Protein AF-0000000065772230 (afdb_homodimer)

Organism: Alternaria alternata (NCBI:txid5599)

Nearest PDB structures (foldseek):
  6bq0-assembly1_B  TM=6.022E-01  e=1.039E-06  Homo sapiens
  7l4u-assembly2_B  TM=5.509E-01  e=2.112E-07  Homo sapiens
  1tqh-assembly1_A  TM=6.585E-01  e=2.306E-06  Geobacillus stearothermophilus
  7l50-assembly2_B  TM=5.716E-01  e=4.811E-06  Homo sapiens
  8hea-assembly1_A  TM=6.658E-01  e=1.400E-04  Exiguobacterium antarcticum B7

Sequence (524 aa):
MQQPIVGVGHSMGGCQIATLSVTSRRMFSTMILLDPAIGPLDMGLATLGLGQLTLRRRTQWPTREDAEKALRTSFSTWDPQVLDLLIRHSIHSDKQSIEMEDGPVSLVTGRYQELVNYIKPSFIRSGKVNGQELVHQTGPVDMYHMLGLVTCSALYLCGGESTLSVPRARDLWLSRTAKLSYSKEPGETRKVDERVVPDTGHFLPMEEPKECADIIADWIEKDECIAWNCCLGKRGKTWRELSNASKEMGAEAWMEYLQSKLMQQPIVGVGHSMGGCQIATLSVTSRRMFSTMILLDPAIGPLDMGLATLGLGQLTLRRRTQWPTREDAEKALRTSFSTWDPQVLDLLIRHSIHSDKQSIEMEDGPVSLVTGRYQELVNYIKPSFIRSGKVNGQELVHQTGPVDMYHMLGLVTCSALYLCGGESTLSVPRARDLWLSRTAKLSYSKEPGETRKVDERVVPDTGHFLPMEEPKECADIIADWIEKDECIAWNCCLGKRGKTWRELSNASKEMGAEAWMEYLQSKL

pLDDT: mean 88.13, std 10.84, range [50.81, 98.88]

InterPro domains:
  IPR000073 Alpha/beta hydrolase fold-1 [PF12697] (3-214)
  IPR029058 Alpha/Beta hydrolase fold [G3DSA:3.40.50.1820] (1-224)
  IPR029058 Alpha/Beta hydrolase fold [SSF53474] (3-222)

Radius of gyration: 27.95 Å; Cα contacts (8 Å, |Δi|>4): 854; chains: 2; bounding box: 48×84×58 Å

Structure (mmCIF, N/CA/C/O backbone):
data_AF-0000000065772230-model_v1
#
loop_
_entity.id
_entity.type
_entity.pdbx_description
1 polymer 'Abhydrolase domain-containing protein AFT2-1'
#
loop_
_atom_site.group_PDB
_atom_site.id
_atom_site.type_symbol
_atom_site.label_atom_id
_atom_site.label_alt_id
_atom_site.label_comp_id
_atom_site.label_asym_id
_atom_site.label_entity_id
_atom_site.label_seq_id
_atom_site.pdbx_PDB_ins_code
_atom_site.Cartn_x
_atom_site.Cartn_y
_atom_site.Cartn_z
_atom_site.occupancy
_atom_site.B_iso_or_equiv
_atom_site.auth_seq_id
_atom_site.auth_comp_id
_atom_site.auth_asym_id
_atom_site.auth_atom_id
_atom_site.pdbx_PDB_model_num
ATOM 1 N N . MET A 1 1 ? 18.391 -1.937 4.137 1 67.19 1 MET A N 1
ATOM 2 C CA . MET A 1 1 ? 18.641 -0.979 5.215 1 67.19 1 MET A CA 1
ATOM 3 C C . MET A 1 1 ? 18.891 -1.697 6.535 1 67.19 1 MET A C 1
ATOM 5 O O . MET A 1 1 ? 18.281 -2.738 6.805 1 67.19 1 MET A O 1
ATOM 9 N N . GLN A 1 2 ? 19.781 -1.179 7.188 1 71.81 2 GLN A N 1
ATOM 10 C CA . GLN A 1 2 ? 20.141 -1.809 8.453 1 71.81 2 GLN A CA 1
ATOM 11 C C . GLN A 1 2 ? 19.031 -1.627 9.492 1 71.81 2 GLN A C 1
ATOM 13 O O . GLN A 1 2 ? 18.516 -0.524 9.664 1 71.81 2 GLN A O 1
ATOM 18 N N . GLN A 1 3 ? 18.641 -2.756 10.094 1 78.75 3 GLN A N 1
ATOM 19 C CA . GLN A 1 3 ? 17.625 -2.734 11.141 1 78.75 3 GLN A CA 1
ATOM 20 C C . GLN A 1 3 ? 18.266 -2.539 12.516 1 78.75 3 GLN A C 1
ATOM 22 O O . GLN A 1 3 ? 19.438 -2.838 12.703 1 78.75 3 GLN A O 1
ATOM 27 N N . PRO A 1 4 ? 17.531 -1.838 13.445 1 85.69 4 PRO A N 1
ATOM 28 C CA . PRO A 1 4 ? 16.125 -1.45 13.422 1 85.69 4 PRO A CA 1
ATOM 29 C C . PRO A 1 4 ? 15.898 -0.074 12.805 1 85.69 4 PRO A C 1
ATOM 31 O O . PRO A 1 4 ? 16.75 0.815 12.938 1 85.69 4 PRO A O 1
ATOM 34 N N . ILE A 1 5 ? 14.867 0.067 12.133 1 91 5 ILE A N 1
ATOM 35 C CA . ILE A 1 5 ? 14.414 1.356 11.625 1 91 5 ILE A CA 1
ATOM 36 C C . ILE A 1 5 ? 13.148 1.786 12.359 1 91 5 ILE A C 1
ATOM 38 O O . ILE A 1 5 ? 12.195 1.014 12.477 1 91 5 ILE A O 1
ATOM 42 N N . VAL A 1 6 ? 13.188 2.941 12.898 1 95.62 6 VAL A N 1
ATOM 43 C CA . VAL A 1 6 ? 12.055 3.508 13.617 1 95.62 6 VAL A CA 1
ATOM 44 C C . VAL A 1 6 ? 11.398 4.598 12.773 1 95.62 6 VAL A C 1
ATOM 46 O O . VAL A 1 6 ? 12.062 5.547 12.352 1 95.62 6 VAL A O 1
ATOM 49 N N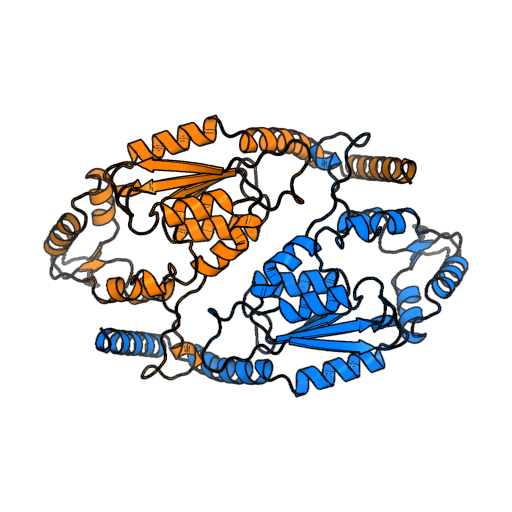 . GLY A 1 7 ? 10.117 4.395 12.461 1 96.94 7 GLY A N 1
ATOM 50 C CA . GLY A 1 7 ? 9.367 5.449 11.789 1 96.94 7 GLY A CA 1
ATOM 51 C C . GLY A 1 7 ? 8.75 6.441 12.758 1 96.94 7 GLY A C 1
ATOM 52 O O . GLY A 1 7 ? 8.117 6.043 13.742 1 96.94 7 GLY A O 1
ATOM 53 N N . VAL A 1 8 ? 8.961 7.719 12.562 1 98.38 8 VAL A N 1
ATOM 54 C CA . VAL A 1 8 ? 8.367 8.773 13.375 1 98.38 8 VAL A CA 1
ATOM 55 C C . VAL A 1 8 ? 7.691 9.805 12.461 1 98.38 8 VAL A C 1
ATOM 57 O O . VAL A 1 8 ? 8.289 10.266 11.492 1 98.38 8 VAL A O 1
ATOM 60 N N . GLY A 1 9 ? 6.434 10.047 12.75 1 98.38 9 GLY A N 1
ATOM 61 C CA . GLY A 1 9 ? 5.734 11.039 11.945 1 98.38 9 GLY A CA 1
ATOM 62 C C . GLY A 1 9 ? 4.656 11.773 12.711 1 98.38 9 GLY A C 1
ATOM 63 O O . GLY A 1 9 ? 3.998 11.195 13.578 1 98.38 9 GLY A O 1
ATOM 64 N N . HIS A 1 10 ? 4.426 13.07 12.391 1 98.12 10 HIS A N 1
ATOM 65 C CA . HIS A 1 10 ? 3.398 13.93 12.969 1 98.12 10 HIS A CA 1
ATOM 66 C C . HIS A 1 10 ? 2.328 14.273 11.938 1 98.12 10 HIS A C 1
ATOM 68 O O . HIS A 1 10 ? 2.637 14.5 10.766 1 98.12 10 HIS A O 1
ATOM 74 N N . SER A 1 11 ? 1.07 14.32 12.391 1 95.38 11 SER A N 1
ATOM 75 C CA . SER A 1 11 ? -0.019 14.797 11.547 1 95.38 11 SER A CA 1
ATOM 76 C C . SER A 1 11 ? -0.093 14.008 10.242 1 95.38 11 SER A C 1
ATOM 78 O O . SER A 1 11 ? -0.18 12.773 10.266 1 95.38 11 SER A O 1
ATOM 80 N N . MET A 1 12 ? 0.067 14.672 9.102 1 93.06 12 MET A N 1
ATOM 81 C CA . MET A 1 12 ? 0.101 13.992 7.805 1 93.06 12 MET A CA 1
ATOM 82 C C . MET A 1 12 ? 1.336 13.109 7.688 1 93.06 12 MET A C 1
ATOM 84 O O . MET A 1 12 ? 1.289 12.055 7.055 1 93.06 12 MET A O 1
ATOM 88 N N . GLY A 1 13 ? 2.426 13.625 8.336 1 96.06 13 GLY A N 1
ATOM 89 C CA . GLY A 1 13 ? 3.619 12.797 8.367 1 96.06 13 GLY A CA 1
ATOM 90 C C . GLY A 1 13 ? 3.398 11.469 9.062 1 96.06 13 GLY A C 1
ATOM 91 O O . GLY A 1 13 ? 3.973 10.453 8.664 1 96.06 13 GLY A O 1
ATOM 92 N N . GLY A 1 14 ? 2.547 11.453 10.148 1 97.75 14 GLY A N 1
ATOM 93 C CA . GLY A 1 14 ? 2.16 10.203 10.781 1 97.75 14 GLY A CA 1
ATOM 94 C C . GLY A 1 14 ? 1.393 9.273 9.852 1 97.75 14 GLY A C 1
ATOM 95 O O . GLY A 1 14 ? 1.647 8.07 9.82 1 97.75 14 GLY A O 1
ATOM 96 N N . CYS A 1 15 ? 0.476 9.859 9.125 1 96.5 15 CYS A N 1
ATOM 97 C CA . CYS A 1 15 ? -0.271 9.094 8.141 1 96.5 15 CYS A CA 1
ATOM 98 C C . CYS A 1 15 ? 0.666 8.484 7.102 1 96.5 15 CYS A C 1
ATOM 100 O O . CYS A 1 15 ? 0.522 7.316 6.738 1 96.5 15 CYS A O 1
ATOM 102 N N . GLN A 1 16 ? 1.637 9.242 6.672 1 95.94 16 GLN A N 1
ATOM 103 C CA . GLN A 1 16 ? 2.568 8.781 5.648 1 95.94 16 GLN A CA 1
ATOM 104 C C . GLN A 1 16 ? 3.451 7.656 6.172 1 95.94 16 GLN A C 1
ATOM 106 O O . GLN A 1 16 ? 3.701 6.676 5.465 1 95.94 16 GLN A O 1
ATOM 111 N N . ILE A 1 17 ? 3.914 7.793 7.359 1 97.88 17 ILE A N 1
ATOM 112 C CA . ILE A 1 17 ? 4.73 6.754 7.973 1 97.88 17 ILE A CA 1
ATOM 113 C C . ILE A 1 17 ? 3.922 5.465 8.086 1 97.88 17 ILE A C 1
ATOM 115 O O . ILE A 1 17 ? 4.414 4.383 7.754 1 97.88 17 ILE A O 1
ATOM 119 N N . ALA A 1 18 ? 2.688 5.598 8.57 1 98.12 18 ALA A N 1
ATOM 120 C CA . ALA A 1 18 ? 1.819 4.43 8.688 1 98.12 18 ALA A CA 1
ATOM 121 C C . ALA A 1 18 ? 1.581 3.789 7.32 1 98.12 18 ALA A C 1
ATOM 123 O O . ALA A 1 18 ? 1.617 2.562 7.188 1 98.12 18 ALA A O 1
ATOM 124 N N . THR A 1 19 ? 1.334 4.609 6.352 1 96.56 19 THR A N 1
ATOM 125 C CA . THR A 1 19 ? 1.112 4.102 5 1 96.56 19 THR A CA 1
ATOM 126 C C . THR A 1 19 ? 2.334 3.334 4.504 1 96.56 19 THR A C 1
ATOM 128 O O . THR A 1 19 ? 2.203 2.246 3.941 1 96.56 19 THR A O 1
ATOM 131 N N . LEU A 1 20 ? 3.496 3.852 4.75 1 95.5 20 LEU A N 1
ATOM 132 C CA . LEU A 1 20 ? 4.73 3.188 4.348 1 95.5 20 LEU A CA 1
ATOM 133 C C . LEU A 1 20 ? 4.883 1.845 5.051 1 95.5 20 LEU A C 1
ATOM 135 O O . LEU A 1 20 ? 5.371 0.879 4.461 1 95.5 20 LEU A O 1
ATOM 139 N N . SER A 1 21 ? 4.438 1.765 6.277 1 95 21 SER A N 1
ATOM 140 C CA . SER A 1 21 ? 4.547 0.527 7.039 1 95 21 SER A CA 1
ATOM 141 C C . SER A 1 21 ? 3.725 -0.59 6.402 1 95 21 SER A C 1
ATOM 143 O O . SER A 1 21 ? 4.047 -1.771 6.562 1 95 21 SER A O 1
ATOM 145 N N . VAL A 1 22 ? 2.672 -0.189 5.672 1 94.44 22 VAL A N 1
ATOM 146 C CA . VAL A 1 22 ? 1.789 -1.176 5.055 1 94.44 22 VAL A CA 1
ATOM 147 C C . VAL A 1 22 ? 2.264 -1.48 3.637 1 94.44 22 VAL A C 1
ATOM 149 O O . VAL A 1 22 ? 2.26 -2.637 3.209 1 94.44 22 VAL A O 1
ATOM 152 N N . THR A 1 23 ? 2.703 -0.453 2.932 1 90.75 23 THR A N 1
ATOM 153 C CA . THR A 1 23 ? 3.07 -0.627 1.531 1 90.75 23 THR A CA 1
ATOM 154 C C . THR A 1 23 ? 4.469 -1.226 1.409 1 90.75 23 THR A C 1
ATOM 156 O O . THR A 1 23 ? 4.789 -1.874 0.41 1 90.75 23 THR A O 1
ATOM 159 N N . SER A 1 24 ? 5.305 -0.954 2.318 1 88.31 24 SER A N 1
ATOM 160 C CA . SER A 1 24 ? 6.621 -1.568 2.434 1 88.31 24 SER A CA 1
ATOM 161 C C . SER A 1 24 ? 6.754 -2.359 3.73 1 88.31 24 SER A C 1
ATOM 163 O O . SER A 1 24 ? 7.441 -1.932 4.66 1 88.31 24 SER A O 1
ATOM 165 N N . ARG A 1 25 ? 6.215 -3.492 3.682 1 81.62 25 ARG A N 1
ATOM 166 C CA . ARG A 1 25 ? 6.078 -4.301 4.891 1 81.62 25 ARG A CA 1
ATOM 167 C C . ARG A 1 25 ? 7.441 -4.578 5.52 1 81.62 25 ARG A C 1
ATOM 169 O O . ARG A 1 25 ? 8.422 -4.801 4.809 1 81.62 25 ARG A O 1
ATOM 176 N N . ARG A 1 26 ? 7.504 -4.469 6.762 1 78.19 26 ARG A N 1
ATOM 177 C CA . ARG A 1 26 ? 8.633 -4.812 7.621 1 78.19 26 ARG A CA 1
ATOM 178 C C . ARG A 1 26 ? 9.766 -3.811 7.457 1 78.19 26 ARG A C 1
ATOM 180 O O . ARG A 1 26 ? 10.906 -4.09 7.844 1 78.19 26 ARG A O 1
ATOM 187 N N . MET A 1 27 ? 9.391 -2.727 6.902 1 85 27 MET A N 1
ATOM 188 C CA . MET A 1 27 ? 10.367 -1.647 6.824 1 85 27 MET A CA 1
ATOM 189 C C . MET A 1 27 ? 10.711 -1.122 8.211 1 85 27 MET A C 1
ATOM 191 O O . MET A 1 27 ? 11.883 -0.915 8.531 1 85 27 MET A O 1
ATOM 195 N N . PHE A 1 28 ? 9.703 -0.947 9 1 92.62 28 PHE A N 1
ATOM 196 C CA . PHE A 1 28 ? 9.891 -0.422 10.352 1 92.62 28 PHE A CA 1
ATOM 197 C C . PHE A 1 28 ? 9.82 -1.539 11.383 1 92.62 28 PHE A C 1
ATOM 199 O O . PHE A 1 28 ? 8.984 -2.439 11.273 1 92.62 28 PHE A O 1
ATOM 206 N N . SER A 1 29 ? 10.711 -1.468 12.328 1 92.31 29 SER A N 1
ATOM 207 C CA . SER A 1 29 ? 10.562 -2.309 13.508 1 92.31 29 SER A CA 1
ATOM 208 C C . SER A 1 29 ? 9.469 -1.779 14.43 1 92.31 29 SER A C 1
ATOM 210 O O . SER A 1 29 ? 8.781 -2.557 15.102 1 92.31 29 SER A O 1
ATOM 212 N N . THR A 1 30 ? 9.391 -0.5 14.469 1 95.5 30 THR A N 1
ATOM 213 C CA . THR A 1 30 ? 8.359 0.191 15.227 1 95.5 30 THR A CA 1
ATOM 214 C C . THR A 1 30 ? 8.078 1.567 14.625 1 95.5 30 THR A C 1
ATOM 216 O O . THR A 1 30 ? 8.875 2.084 13.844 1 95.5 30 THR A O 1
ATOM 219 N N . MET A 1 31 ? 6.883 2.066 14.898 1 97.38 31 MET A N 1
ATOM 220 C CA . MET A 1 31 ? 6.586 3.426 14.453 1 97.38 31 MET A CA 1
ATOM 221 C C . MET A 1 31 ? 5.938 4.234 15.578 1 97.38 31 MET A C 1
ATOM 223 O O . MET A 1 31 ? 5.242 3.68 16.422 1 97.38 31 MET A O 1
ATOM 227 N N . ILE A 1 32 ? 6.293 5.48 15.633 1 98.69 32 ILE A N 1
ATOM 228 C CA . ILE A 1 32 ? 5.723 6.469 16.547 1 98.69 32 ILE A CA 1
ATOM 229 C C . ILE A 1 32 ? 4.918 7.496 15.75 1 98.69 32 ILE A C 1
ATOM 231 O O . ILE A 1 32 ? 5.477 8.234 14.938 1 98.69 32 ILE A O 1
ATOM 235 N N . LEU A 1 33 ? 3.658 7.535 16.016 1 98.88 33 LEU A N 1
ATOM 236 C CA . LEU A 1 33 ? 2.75 8.422 15.305 1 98.88 33 LEU A CA 1
ATOM 237 C C . LEU A 1 33 ? 2.244 9.531 16.219 1 98.88 33 LEU A C 1
ATOM 239 O O . LEU A 1 33 ? 1.457 9.281 17.141 1 98.88 33 LEU A O 1
ATOM 243 N N . LEU A 1 34 ? 2.727 10.758 15.953 1 98.81 34 LEU A N 1
ATOM 244 C CA . LEU A 1 34 ? 2.334 11.906 16.766 1 98.81 34 LEU A CA 1
ATOM 245 C C . LEU A 1 34 ? 1.102 12.586 16.188 1 98.81 34 LEU A C 1
ATOM 247 O O . LEU A 1 34 ? 1.181 13.234 15.133 1 98.81 34 LEU A O 1
ATOM 251 N N . ASP A 1 35 ? 0.005 12.414 16.891 1 98.06 35 ASP A N 1
ATOM 252 C CA . ASP A 1 35 ? -1.268 13 16.484 1 98.06 35 ASP A CA 1
ATOM 253 C C . ASP A 1 35 ? -1.497 12.836 14.984 1 98.06 35 ASP A C 1
ATOM 255 O O . ASP A 1 35 ? -1.752 13.82 14.273 1 98.06 35 ASP A O 1
ATOM 259 N N . PRO A 1 36 ? -1.524 11.578 14.539 1 97.56 36 PRO A N 1
ATOM 260 C CA . PRO A 1 36 ? -1.553 11.344 13.094 1 97.56 36 PRO A CA 1
ATOM 261 C C . PRO A 1 36 ? -2.9 11.695 12.469 1 97.56 36 PRO A C 1
ATOM 263 O O . PRO A 1 36 ? -3.945 11.516 13.102 1 97.56 36 PRO A O 1
ATOM 266 N N . ALA A 1 37 ? -2.865 12.195 11.258 1 94.5 37 ALA A N 1
ATOM 267 C CA . ALA A 1 37 ? -4.078 12.422 10.477 1 94.5 37 ALA A CA 1
ATOM 268 C C . ALA A 1 37 ? -4.594 11.125 9.875 1 94.5 37 ALA A C 1
ATOM 270 O O . ALA A 1 37 ? -4.367 10.852 8.688 1 94.5 37 ALA A O 1
ATOM 271 N N . ILE A 1 38 ? -5.223 10.312 10.602 1 96.69 38 ILE A N 1
ATOM 272 C CA . ILE A 1 38 ? -5.812 9.039 10.195 1 96.69 38 ILE A CA 1
ATOM 273 C C . ILE A 1 38 ? -7.203 8.891 10.812 1 96.69 38 ILE A C 1
ATOM 275 O O . ILE A 1 38 ? -7.371 9.031 12.023 1 96.69 38 ILE A O 1
ATOM 279 N N . GLY A 1 39 ? -8.141 8.656 10.031 1 95.44 39 GLY A N 1
ATOM 280 C CA . GLY A 1 39 ? -9.484 8.469 10.547 1 95.44 39 GLY A CA 1
ATOM 281 C C . GLY A 1 39 ? -10.5 8.125 9.469 1 95.44 39 GLY A C 1
ATOM 282 O O . GLY A 1 39 ? -10.188 8.195 8.281 1 95.44 39 GLY A O 1
ATOM 283 N N . PRO A 1 40 ? -11.68 7.652 9.922 1 95.12 40 PRO A N 1
ATOM 284 C CA . PRO A 1 40 ? -12.75 7.391 8.961 1 95.12 40 PRO A CA 1
ATOM 285 C C . PRO A 1 40 ? -13.195 8.648 8.211 1 95.12 40 PRO A C 1
ATOM 287 O O . PRO A 1 40 ? -12.695 9.742 8.492 1 95.12 40 PRO A O 1
ATOM 290 N N . LEU A 1 41 ? -14.031 8.453 7.234 1 90.81 41 LEU A N 1
ATOM 291 C CA . LEU A 1 41 ? -14.469 9.516 6.336 1 90.81 41 LEU A CA 1
ATOM 292 C C . LEU A 1 41 ? -15.008 10.703 7.121 1 90.81 41 LEU A C 1
ATOM 294 O O . LEU A 1 41 ? -14.742 11.852 6.773 1 90.81 41 LEU A O 1
ATOM 298 N N . ASP A 1 42 ? -15.711 10.445 8.164 1 90.38 42 ASP A N 1
ATOM 299 C CA . ASP A 1 42 ? -16.328 11.523 8.93 1 90.38 42 ASP A CA 1
ATOM 300 C C . ASP A 1 42 ? -15.297 12.227 9.812 1 90.38 42 ASP A C 1
ATOM 302 O O . ASP A 1 42 ? -15.633 13.18 10.516 1 90.38 42 ASP A O 1
ATOM 306 N N . MET A 1 43 ? -14.078 11.797 9.828 1 84.69 43 MET A N 1
ATOM 307 C CA . MET A 1 43 ? -12.953 12.445 10.5 1 84.69 43 MET A CA 1
ATOM 308 C C . MET A 1 43 ? -11.836 12.758 9.516 1 84.69 43 MET A C 1
ATOM 310 O O . MET A 1 43 ? -10.695 12.992 9.914 1 84.69 43 MET A O 1
ATOM 314 N N . GLY A 1 44 ? -12.18 12.633 8.258 1 77.06 44 GLY A N 1
ATOM 315 C CA . GLY A 1 44 ? -11.195 12.859 7.215 1 77.06 44 GLY A CA 1
ATOM 316 C C . GLY A 1 44 ? -10.883 14.328 7.008 1 77.06 44 GLY A C 1
ATOM 317 O O . GLY A 1 44 ? -11.328 15.188 7.773 1 77.06 44 GLY A O 1
ATOM 318 N N . LEU A 1 45 ? -10.008 14.555 6.012 1 74.5 45 LEU A N 1
ATOM 319 C CA . LEU A 1 45 ? -9.453 15.891 5.773 1 74.5 45 LEU A CA 1
ATOM 320 C C . LEU A 1 45 ? -10.57 16.891 5.48 1 74.5 45 LEU A C 1
ATOM 322 O O . LEU A 1 45 ? -10.461 18.062 5.84 1 74.5 45 LEU A O 1
ATOM 326 N N . ALA A 1 46 ? -11.594 16.375 4.848 1 70.25 46 ALA A N 1
ATOM 327 C CA . ALA A 1 46 ? -12.711 17.266 4.52 1 70.25 46 ALA A CA 1
ATOM 328 C C . ALA A 1 46 ? -13.352 17.828 5.785 1 70.25 46 ALA A C 1
ATOM 330 O O . ALA A 1 46 ? -13.844 18.969 5.781 1 70.25 46 ALA A O 1
ATOM 331 N N . THR A 1 47 ? -13.25 17.109 6.812 1 74.12 47 THR A N 1
ATOM 332 C CA . THR A 1 47 ? -13.906 17.5 8.055 1 74.12 47 THR A CA 1
ATOM 333 C C . THR A 1 47 ? -12.961 18.344 8.922 1 74.12 47 THR A C 1
ATOM 335 O O . THR A 1 47 ? -13.414 19.188 9.695 1 74.12 47 THR A O 1
ATOM 338 N N . LEU A 1 48 ? -11.672 18.172 8.664 1 73.75 48 LEU A N 1
ATOM 339 C CA . LEU A 1 48 ? -10.688 18.844 9.508 1 73.75 48 LEU A CA 1
ATOM 340 C C . LEU A 1 48 ? -10.57 20.312 9.141 1 73.75 48 LEU A C 1
ATOM 342 O O . LEU A 1 48 ? -10.078 21.125 9.93 1 73.75 48 LEU A O 1
ATOM 346 N N . GLY A 1 49 ? -11.109 20.703 7.973 1 73.75 49 GLY A N 1
ATOM 347 C CA . GLY A 1 49 ? -11.117 22.094 7.551 1 73.75 49 GLY A CA 1
ATOM 348 C C . GLY A 1 49 ? -9.734 22.625 7.258 1 73.75 49 GLY A C 1
ATOM 349 O O . GLY A 1 49 ? -9.516 23.844 7.301 1 73.75 49 GLY A O 1
ATOM 350 N N . LEU A 1 50 ? -8.844 21.703 7.02 1 74.44 50 LEU A N 1
ATOM 351 C CA . LEU A 1 50 ? -7.453 22.109 6.848 1 74.44 50 LEU A CA 1
ATOM 352 C C . LEU A 1 50 ? -7.277 22.953 5.586 1 74.44 50 LEU A C 1
ATOM 354 O O . LEU A 1 50 ? -6.449 23.859 5.547 1 74.44 50 LEU A O 1
ATOM 358 N N . GLY A 1 51 ? -8.102 22.641 4.652 1 74.69 51 GLY A N 1
ATOM 359 C CA . GLY A 1 51 ? -8.07 23.453 3.449 1 74.69 51 GLY A CA 1
ATOM 360 C C . GLY A 1 51 ? -8.5 24.891 3.686 1 74.69 51 GLY A C 1
ATOM 361 O O . GLY A 1 51 ? -7.832 25.828 3.25 1 74.69 51 GLY A O 1
ATOM 362 N N . GLN A 1 52 ? -9.508 25.031 4.445 1 76.69 52 GLN A N 1
ATOM 363 C CA . GLN A 1 52 ? -10.008 26.359 4.762 1 76.69 52 GLN A CA 1
ATOM 364 C C . GLN A 1 52 ? -9.008 27.141 5.617 1 76.69 52 GLN A C 1
ATOM 366 O O . GLN A 1 52 ? -8.773 28.328 5.395 1 76.69 52 GLN A O 1
ATOM 371 N N . LEU A 1 53 ? -8.438 26.422 6.453 1 77.44 53 LEU A N 1
ATOM 372 C CA . LEU A 1 53 ? -7.449 27.047 7.32 1 77.44 53 LEU A CA 1
ATOM 373 C C . LEU A 1 53 ? -6.246 27.516 6.516 1 77.44 53 LEU A C 1
ATOM 375 O O . LEU A 1 53 ? -5.742 28.625 6.738 1 77.44 53 LEU A O 1
ATOM 379 N N . THR A 1 54 ? -5.879 26.719 5.641 1 81.56 54 THR A N 1
ATOM 380 C CA . THR A 1 54 ? -4.746 27.078 4.793 1 81.56 54 THR A CA 1
ATOM 381 C C . THR A 1 54 ? -5.066 28.281 3.926 1 81.56 54 THR A C 1
ATOM 383 O O . THR A 1 54 ? -4.234 29.188 3.768 1 81.56 54 THR A O 1
ATOM 386 N N . LEU A 1 55 ? -6.23 28.375 3.498 1 81.56 55 LEU A N 1
ATOM 387 C CA . LEU A 1 55 ? -6.633 29.453 2.607 1 81.56 55 LEU A CA 1
ATOM 388 C C . LEU A 1 55 ? -6.723 30.766 3.365 1 81.56 55 LEU A C 1
ATOM 390 O O . LEU A 1 55 ? -6.473 31.844 2.795 1 81.56 55 LEU A O 1
ATOM 394 N N . ARG A 1 56 ? -6.934 30.703 4.617 1 82.69 56 ARG A N 1
ATOM 395 C CA . ARG A 1 56 ? -7.125 31.906 5.41 1 82.69 56 ARG A CA 1
ATOM 396 C C . ARG A 1 56 ? -5.809 32.375 6.023 1 82.69 56 ARG A C 1
ATOM 398 O O . ARG A 1 56 ? -5.695 33.531 6.465 1 82.69 56 ARG A O 1
ATOM 405 N N . ARG A 1 57 ? -4.879 31.562 6.016 1 85.62 57 ARG A N 1
ATOM 406 C CA . ARG A 1 57 ? -3.631 31.859 6.711 1 85.62 57 ARG A CA 1
ATOM 407 C C . ARG A 1 57 ? -2.83 32.938 5.969 1 85.62 57 ARG A C 1
ATOM 409 O O . ARG A 1 57 ? -2.738 32.906 4.742 1 85.62 57 ARG A O 1
ATOM 416 N N . ARG A 1 58 ? -2.309 33.906 6.695 1 87.5 58 ARG A N 1
ATOM 417 C CA . ARG A 1 58 ? -1.407 34.906 6.145 1 87.5 58 ARG A CA 1
ATOM 418 C C . ARG A 1 58 ? -0.026 34.312 5.875 1 87.5 58 ARG A C 1
ATOM 420 O O . ARG A 1 58 ? 0.512 33.594 6.703 1 87.5 58 ARG A O 1
ATOM 427 N N . THR A 1 59 ? 0.483 34.656 4.664 1 90.38 59 THR A N 1
ATOM 428 C CA . THR A 1 59 ? 1.787 34.125 4.316 1 9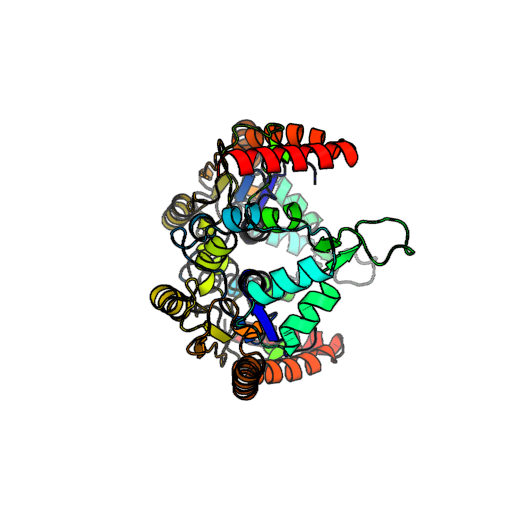0.38 59 THR A CA 1
ATOM 429 C C . THR A 1 59 ? 2.77 35.219 3.959 1 90.38 59 THR A C 1
ATOM 431 O O . THR A 1 59 ? 3.943 34.969 3.686 1 90.38 59 THR A O 1
ATOM 434 N N . GLN A 1 60 ? 2.295 36.469 3.979 1 91.69 60 GLN A N 1
ATOM 435 C CA . GLN A 1 60 ? 3.137 37.594 3.635 1 91.69 60 GLN A CA 1
ATOM 436 C C . GLN A 1 60 ? 2.963 38.719 4.637 1 91.69 60 GLN A C 1
ATOM 438 O O . GLN A 1 60 ? 1.855 38.969 5.125 1 91.69 60 GLN A O 1
ATOM 443 N N . TRP A 1 61 ? 4.125 39.406 4.891 1 94.38 61 TRP A N 1
ATOM 444 C CA . TRP A 1 61 ? 4.137 40.531 5.805 1 94.38 61 TRP A CA 1
ATOM 445 C C . TRP A 1 61 ? 5 41.688 5.25 1 94.38 61 TRP A C 1
ATOM 447 O O . TRP A 1 61 ? 5.934 41.438 4.48 1 94.38 61 TRP A O 1
ATOM 457 N N . PRO A 1 62 ? 4.684 42.906 5.66 1 93.62 62 PRO A N 1
ATOM 458 C CA . PRO A 1 62 ? 5.469 44.031 5.172 1 93.62 62 PRO A CA 1
ATOM 459 C C . PRO A 1 62 ? 6.926 44 5.625 1 93.62 62 PRO A C 1
ATOM 461 O O . PRO A 1 62 ? 7.816 44.438 4.902 1 93.62 62 PRO A O 1
ATOM 464 N N . THR A 1 63 ? 7.164 43.5 6.887 1 92.94 63 THR A N 1
ATOM 465 C CA . THR A 1 63 ? 8.523 43.375 7.414 1 92.94 63 THR A CA 1
ATOM 466 C C . THR A 1 63 ? 8.719 42.031 8.133 1 92.94 63 THR A C 1
ATOM 468 O O . THR A 1 63 ? 7.746 41.375 8.5 1 92.94 63 THR A O 1
ATOM 471 N N . ARG A 1 64 ? 9.977 41.719 8.273 1 93.06 64 ARG A N 1
ATOM 472 C CA . ARG A 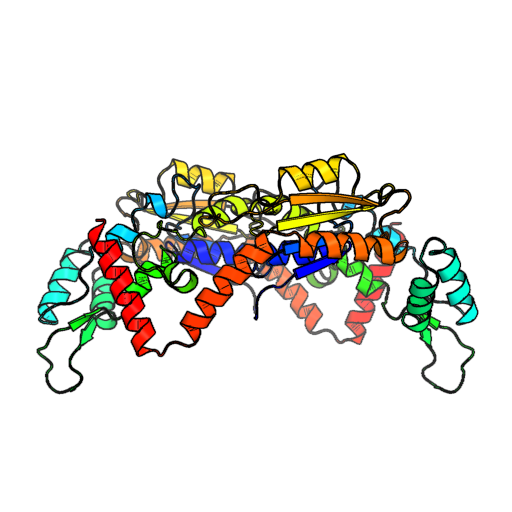1 64 ? 10.273 40.5 9.031 1 93.06 64 ARG A CA 1
ATOM 473 C C . ARG A 1 64 ? 9.773 40.625 10.469 1 93.06 64 ARG A C 1
ATOM 475 O O . ARG A 1 64 ? 9.328 39.625 11.055 1 93.06 64 ARG A O 1
ATOM 482 N N . GLU A 1 65 ? 9.93 41.812 11.008 1 94.94 65 GLU A N 1
ATOM 483 C CA . GLU A 1 65 ? 9.438 42.062 12.367 1 94.94 65 GLU A CA 1
ATOM 484 C C . GLU A 1 65 ? 7.941 41.781 12.469 1 94.94 65 GLU A C 1
ATOM 486 O O . GLU A 1 65 ? 7.477 41.188 13.445 1 94.94 65 GLU A O 1
ATOM 491 N N . ASP A 1 66 ? 7.219 42.188 11.516 1 95.62 66 ASP A N 1
ATOM 492 C CA . ASP A 1 66 ? 5.785 41.938 11.469 1 95.62 66 ASP A CA 1
ATOM 493 C C . ASP A 1 66 ? 5.504 40.438 11.422 1 95.62 66 ASP A C 1
ATOM 495 O O . ASP A 1 66 ? 4.602 39.938 12.109 1 95.62 66 ASP A O 1
ATOM 499 N N . ALA A 1 67 ? 6.242 39.75 10.641 1 95.75 67 ALA A N 1
ATOM 500 C CA . ALA A 1 67 ? 6.078 38.312 10.508 1 95.75 67 ALA A CA 1
ATOM 501 C C . ALA A 1 67 ? 6.367 37.594 11.828 1 95.75 67 ALA A C 1
ATOM 503 O O . ALA A 1 67 ? 5.598 36.75 12.258 1 95.75 67 ALA A O 1
ATOM 504 N N . GLU A 1 68 ? 7.465 38 12.398 1 96.38 68 GLU A N 1
ATOM 505 C CA . GLU A 1 68 ? 7.859 37.375 13.664 1 96.38 68 GLU A CA 1
ATOM 506 C C . GLU A 1 68 ? 6.793 37.594 14.734 1 96.38 68 GLU A C 1
ATOM 508 O O . GLU A 1 68 ? 6.434 36.656 15.445 1 96.38 68 GLU A O 1
ATOM 513 N N . LYS A 1 69 ? 6.305 38.781 14.844 1 96.56 69 LYS A N 1
ATOM 514 C CA . LYS A 1 69 ? 5.258 39.094 15.82 1 96.56 69 LYS A CA 1
ATOM 515 C C . LYS A 1 69 ? 4.012 38.25 15.57 1 96.56 69 LYS A C 1
ATOM 517 O O . LYS A 1 69 ? 3.434 37.688 16.5 1 96.56 69 LYS A O 1
ATOM 522 N N . ALA A 1 70 ? 3.629 38.188 14.375 1 95.69 70 ALA A N 1
ATOM 523 C CA . ALA A 1 70 ? 2.439 37.438 14.008 1 95.69 70 ALA A CA 1
ATOM 524 C C . ALA A 1 70 ? 2.615 35.969 14.336 1 95.69 70 ALA A C 1
ATOM 526 O O . ALA A 1 70 ? 1.715 35.344 14.898 1 95.69 70 ALA A O 1
ATOM 527 N N . LEU A 1 71 ? 3.729 35.375 14.031 1 95.81 71 LEU A N 1
ATOM 528 C CA . LEU A 1 71 ? 3.988 33.938 14.258 1 95.81 71 LEU A CA 1
ATOM 529 C C . LEU A 1 71 ? 4.09 33.656 15.742 1 95.81 71 LEU A C 1
ATOM 531 O O . LEU A 1 71 ? 3.596 32.625 16.203 1 95.81 71 LEU A O 1
ATOM 535 N N . ARG A 1 72 ? 4.703 34.5 16.422 1 96.44 72 ARG A N 1
ATOM 536 C CA . ARG A 1 72 ? 4.812 34.312 17.859 1 96.44 72 ARG A CA 1
ATOM 537 C C . ARG A 1 72 ? 3.436 34.344 18.531 1 96.44 72 ARG A C 1
ATOM 539 O O . ARG A 1 72 ? 3.191 33.625 19.5 1 96.44 72 ARG A O 1
ATOM 546 N N . THR A 1 73 ? 2.584 35.188 18 1 95.81 73 THR A N 1
ATOM 547 C CA . THR A 1 73 ? 1.218 35.219 18.5 1 95.81 73 THR A CA 1
ATOM 548 C C . THR A 1 73 ? 0.453 33.969 18.125 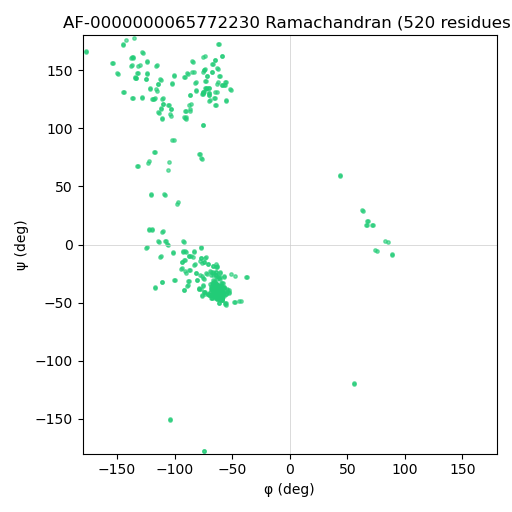1 95.81 73 THR A C 1
ATOM 550 O O . THR A 1 73 ? -0.212 33.344 18.969 1 95.81 73 THR A O 1
ATOM 553 N N . SER A 1 74 ? 0.554 33.5 16.938 1 93.56 74 SER A N 1
ATOM 554 C CA . SER A 1 74 ? -0.174 32.344 16.422 1 93.56 74 SER A CA 1
ATOM 555 C C . SER A 1 74 ? 0.272 31.062 17.109 1 93.56 74 SER A C 1
ATOM 557 O O . SER A 1 74 ? -0.53 30.156 17.312 1 93.56 74 SER A O 1
ATOM 559 N N . PHE A 1 75 ? 1.577 31.016 17.484 1 96 75 PHE A N 1
ATOM 560 C CA . PHE A 1 75 ? 2.145 29.797 18.047 1 96 75 PHE A CA 1
ATOM 561 C C . PHE A 1 75 ? 2.689 30.062 19.453 1 96 75 PHE A C 1
ATOM 563 O O . PHE A 1 75 ? 3.771 29.578 19.797 1 96 75 PHE A O 1
ATOM 570 N N . SER A 1 76 ? 1.919 30.797 20.188 1 95.94 76 SER A N 1
ATOM 571 C CA . SER A 1 76 ? 2.334 31.25 21.5 1 95.94 76 SER A CA 1
ATOM 572 C C . SER A 1 76 ? 2.48 30.078 22.484 1 95.94 76 SER A C 1
ATOM 574 O O . SER A 1 76 ? 3.178 30.188 23.484 1 95.94 76 SER A O 1
ATOM 576 N N . THR A 1 77 ? 1.867 28.922 22.156 1 96.44 77 THR A N 1
ATOM 577 C CA . THR A 1 77 ? 1.919 27.781 23.062 1 96.44 77 THR A CA 1
ATOM 578 C C . THR A 1 77 ? 3.16 26.938 22.797 1 96.44 77 THR A C 1
ATOM 580 O O . THR A 1 77 ? 3.484 26.031 23.562 1 96.44 77 THR A O 1
ATOM 583 N N . TRP A 1 78 ? 3.848 27.234 21.719 1 98 78 TRP A N 1
ATOM 584 C CA . TRP A 1 78 ? 5.004 26.422 21.344 1 98 78 TRP A CA 1
ATOM 585 C C . TRP A 1 78 ? 6.18 26.703 22.281 1 98 78 TRP A C 1
ATOM 587 O O . TRP A 1 78 ? 6.289 27.781 22.844 1 98 78 TRP A O 1
ATOM 597 N N . ASP A 1 79 ? 7.027 25.672 22.453 1 98.06 79 ASP A N 1
ATOM 598 C CA . ASP A 1 79 ? 8.32 25.875 23.109 1 98.06 79 ASP A CA 1
ATOM 599 C C . ASP A 1 79 ? 9.094 27.016 22.469 1 98.06 79 ASP A C 1
ATOM 601 O O . ASP A 1 79 ? 9.172 27.109 21.234 1 98.06 79 ASP A O 1
ATOM 605 N N . PRO A 1 80 ? 9.633 27.875 23.266 1 97.44 80 PRO A N 1
ATOM 606 C CA . PRO A 1 80 ? 10.297 29.062 22.719 1 97.44 80 PRO A CA 1
ATOM 607 C C . PRO A 1 80 ? 11.438 28.719 21.766 1 97.44 80 PRO A C 1
ATOM 609 O O . PRO A 1 80 ? 11.633 29.406 20.766 1 97.44 80 PRO A O 1
ATOM 612 N N . GLN A 1 81 ? 12.18 27.719 22.125 1 97.81 81 GLN A N 1
ATOM 613 C CA . GLN A 1 81 ? 13.289 27.344 21.25 1 97.81 81 GLN A CA 1
ATOM 614 C C . GLN A 1 81 ? 12.773 26.844 19.891 1 97.81 81 GLN A C 1
ATOM 616 O O . GLN A 1 81 ? 13.375 27.125 18.859 1 97.81 81 GLN A O 1
ATOM 621 N N . VAL A 1 82 ? 11.703 26.062 19.891 1 97.81 82 VAL A N 1
ATOM 622 C CA . VAL A 1 82 ? 11.102 25.547 18.656 1 97.81 82 VAL A CA 1
ATOM 623 C C . VAL A 1 82 ? 10.57 26.719 17.828 1 97.81 82 VAL A C 1
ATOM 625 O O . VAL A 1 82 ? 10.758 26.75 16.609 1 97.81 82 VAL A O 1
ATOM 628 N N . LEU A 1 83 ? 9.922 27.641 18.484 1 97.25 83 LEU A N 1
ATOM 629 C CA . LEU A 1 83 ? 9.383 28.812 17.797 1 97.25 83 LEU A CA 1
ATOM 630 C C . LEU A 1 83 ? 10.492 29.641 17.172 1 97.25 83 LEU A C 1
ATOM 632 O O . LEU A 1 83 ? 10.359 30.109 16.031 1 97.25 83 LEU A O 1
ATOM 636 N N . ASP A 1 84 ? 11.57 29.828 17.859 1 97.44 84 ASP A N 1
ATOM 637 C CA . ASP A 1 84 ? 12.719 30.547 17.328 1 97.44 84 ASP A CA 1
ATOM 638 C C . ASP A 1 84 ? 13.234 29.891 16.047 1 97.44 84 ASP A C 1
ATOM 640 O O . ASP A 1 84 ? 13.57 30.562 15.078 1 97.44 84 ASP A O 1
ATOM 644 N N . LEU A 1 85 ? 13.312 28.594 16.078 1 97.25 85 LEU A N 1
ATOM 645 C CA . LEU A 1 85 ? 13.773 27.844 14.906 1 97.25 85 LEU A CA 1
ATOM 646 C C . LEU A 1 85 ? 12.812 28.016 13.742 1 97.25 85 LEU A C 1
ATOM 648 O O . LEU A 1 85 ? 13.242 28.188 12.594 1 97.25 85 LEU A O 1
ATOM 652 N N . LEU A 1 86 ? 11.523 27.938 14.008 1 96.31 86 LEU A N 1
ATOM 653 C CA . LEU A 1 86 ? 10.531 28.156 12.961 1 96.31 86 LEU A CA 1
ATOM 654 C C . LEU A 1 86 ? 10.727 29.516 12.297 1 96.31 86 LEU A C 1
ATOM 656 O O . LEU A 1 86 ? 10.773 29.625 11.07 1 96.31 86 LEU A O 1
ATOM 660 N N . ILE A 1 87 ? 10.828 30.578 13.086 1 95.06 87 ILE A N 1
ATOM 661 C CA . ILE A 1 87 ? 10.945 31.953 12.602 1 95.06 87 ILE A CA 1
ATOM 662 C C . ILE A 1 87 ? 12.227 32.094 11.781 1 95.06 87 ILE A C 1
ATOM 664 O O . ILE A 1 87 ? 12.227 32.719 10.719 1 95.06 87 ILE A O 1
ATOM 668 N N . ARG A 1 88 ? 13.281 31.5 12.266 1 95.31 88 ARG A N 1
ATOM 669 C CA . ARG A 1 88 ? 14.578 31.609 11.609 1 95.31 88 ARG A CA 1
ATOM 670 C C . ARG A 1 88 ? 14.555 30.953 10.234 1 95.31 88 ARG A C 1
ATOM 672 O O . ARG A 1 88 ? 15.156 31.469 9.281 1 95.31 88 ARG A O 1
ATOM 679 N N . HIS A 1 89 ? 13.797 29.891 10.148 1 95.81 89 HIS A N 1
ATOM 680 C CA . HIS A 1 89 ? 13.984 29.078 8.953 1 95.81 89 HIS A CA 1
ATOM 681 C C . HIS A 1 89 ? 12.766 29.141 8.047 1 95.81 89 HIS A C 1
ATOM 683 O O . HIS A 1 89 ? 12.82 28.719 6.891 1 95.81 89 HIS A O 1
ATOM 689 N N . SER A 1 90 ? 11.68 29.688 8.445 1 94.81 90 SER A N 1
ATOM 690 C CA . SER A 1 90 ? 10.453 29.562 7.656 1 94.81 90 SER A CA 1
ATOM 691 C C . SER A 1 90 ? 10.117 30.875 6.961 1 94.81 90 SER A C 1
ATOM 693 O O . SER A 1 90 ? 9.086 30.984 6.293 1 94.81 90 SER A O 1
ATOM 695 N N . ILE A 1 91 ? 10.93 31.984 7.105 1 93.38 91 ILE A N 1
ATOM 696 C CA . ILE A 1 91 ? 10.688 33.312 6.52 1 93.38 91 ILE A CA 1
ATOM 697 C C . ILE A 1 91 ? 11.789 33.625 5.516 1 93.38 91 ILE A C 1
ATOM 699 O O . ILE A 1 91 ? 12.969 33.406 5.785 1 93.38 91 ILE A O 1
ATOM 703 N N . HIS A 1 92 ? 11.367 34.062 4.402 1 91.62 92 HIS A N 1
ATOM 704 C CA . HIS A 1 92 ? 12.352 34.531 3.432 1 91.62 92 HIS A CA 1
ATOM 705 C C . HIS A 1 92 ? 11.984 35.906 2.893 1 91.62 92 HIS A C 1
ATOM 707 O O . HIS A 1 92 ? 10.805 36.281 2.875 1 91.62 92 HIS A O 1
ATOM 713 N N . SER A 1 93 ? 12.953 36.656 2.439 1 89 93 SER A N 1
ATOM 714 C CA . SER A 1 93 ? 12.758 37.969 1.838 1 89 93 SER A CA 1
ATOM 715 C C . SER A 1 93 ? 12.219 37.875 0.415 1 89 93 SER A C 1
ATOM 717 O O . SER A 1 93 ? 12.672 37 -0.355 1 89 93 SER A O 1
ATOM 719 N N . ASP A 1 94 ? 11.156 38.625 0.208 1 82.94 94 ASP A N 1
ATOM 720 C CA . ASP A 1 94 ? 10.586 38.594 -1.136 1 82.94 94 ASP A CA 1
ATOM 721 C C . ASP A 1 94 ? 11.461 39.406 -2.107 1 82.94 94 ASP A C 1
ATOM 723 O O . ASP A 1 94 ? 11.312 39.25 -3.326 1 82.94 94 ASP A O 1
ATOM 727 N N . LYS A 1 95 ? 12.203 40.469 -1.658 1 70.38 95 LYS A N 1
ATOM 728 C CA . LYS A 1 95 ? 13.039 41.281 -2.533 1 70.38 95 LYS A CA 1
ATOM 729 C C . LYS A 1 95 ? 14.18 40.469 -3.133 1 70.38 95 LYS A C 1
ATOM 731 O O . LYS A 1 95 ? 14.68 39.531 -2.498 1 70.38 95 LYS A O 1
ATOM 736 N N . GLN A 1 96 ? 14.203 40.406 -4.387 1 58.25 96 GLN A N 1
ATOM 737 C CA . GLN A 1 96 ? 15.344 39.875 -5.137 1 58.25 96 GLN A CA 1
ATOM 738 C C . GLN A 1 96 ? 16.656 40.375 -4.559 1 58.25 96 GLN A C 1
ATOM 740 O O . GLN A 1 96 ? 17.703 39.75 -4.758 1 58.25 96 GLN A O 1
ATOM 745 N N . SER A 1 97 ? 16.797 41.688 -4.316 1 50.81 97 SER A N 1
ATOM 746 C CA . SER A 1 97 ? 18.125 42.25 -4.039 1 50.81 97 SER A CA 1
ATOM 747 C C . SER A 1 97 ? 18.469 42.156 -2.559 1 50.81 97 SER A C 1
ATOM 749 O O . SER A 1 97 ? 17.609 42.406 -1.702 1 50.81 97 SER A O 1
ATOM 751 N N . ILE A 1 98 ? 19.453 41.406 -2.197 1 51.59 98 ILE A N 1
ATOM 752 C CA . ILE A 1 98 ? 20.109 41.062 -0.932 1 51.59 98 ILE A CA 1
ATOM 753 C C . ILE A 1 98 ? 20.156 42.312 -0.039 1 51.59 98 ILE A C 1
ATOM 755 O O . ILE A 1 98 ? 20.391 42.188 1.168 1 51.59 98 ILE A O 1
ATOM 759 N N . GLU A 1 99 ? 20.172 43.375 -0.672 1 51.47 99 GLU A N 1
ATOM 760 C CA . GLU A 1 99 ? 20.688 44.5 0.088 1 51.47 99 GLU A CA 1
ATOM 761 C C . GLU A 1 99 ? 19.609 45.094 0.993 1 51.47 99 GLU A C 1
ATOM 763 O O . GLU A 1 99 ? 19.906 45.875 1.892 1 51.47 99 GLU A O 1
ATOM 768 N N . MET A 1 100 ? 18.297 44.938 0.679 1 53.97 100 MET A N 1
ATOM 769 C CA . MET A 1 100 ? 17.391 45.656 1.557 1 53.97 100 MET A CA 1
ATOM 770 C C . MET A 1 100 ? 16.781 44.719 2.598 1 53.97 100 MET A C 1
ATOM 772 O O . MET A 1 100 ? 15.945 43.875 2.27 1 53.97 100 MET A O 1
ATOM 776 N N . GLU A 1 101 ? 17.438 44.594 3.734 1 57.78 101 GLU A N 1
ATOM 777 C CA . GLU A 1 101 ? 17.078 43.812 4.926 1 57.78 101 GLU A CA 1
ATOM 778 C C . GLU A 1 101 ? 15.648 44.125 5.367 1 57.78 101 GLU A C 1
ATOM 780 O O . GLU A 1 101 ? 14.977 43.25 5.914 1 57.78 101 GLU A O 1
ATOM 785 N N . ASP A 1 102 ? 15.141 45.406 4.984 1 70 102 ASP A N 1
ATOM 786 C CA . ASP A 1 102 ? 13.875 45.875 5.527 1 70 102 ASP A CA 1
ATOM 787 C C . ASP A 1 102 ? 12.766 45.812 4.473 1 70 102 ASP A C 1
ATOM 789 O O . ASP A 1 102 ? 12.727 46.625 3.557 1 70 102 ASP A O 1
ATOM 793 N N . GLY A 1 103 ? 12.391 44.688 4.004 1 84.06 103 GLY A N 1
ATOM 794 C CA . GLY A 1 103 ? 11.32 44.594 3.025 1 84.06 103 GLY A CA 1
ATOM 795 C C . GLY A 1 103 ? 10.336 43.469 3.336 1 84.06 103 GLY A C 1
ATOM 796 O O . GLY A 1 103 ? 10.406 42.875 4.402 1 84.06 103 GLY A O 1
ATOM 797 N N . PRO A 1 104 ? 9.305 43.438 2.42 1 91.81 104 PRO A N 1
ATOM 798 C CA . PRO A 1 104 ? 8.289 42.375 2.602 1 91.81 104 PRO A CA 1
ATOM 799 C C . PRO A 1 104 ? 8.883 40.969 2.641 1 91.81 104 PRO A C 1
ATOM 801 O O . PRO A 1 104 ? 9.922 40.719 2.016 1 91.81 104 PRO A O 1
ATOM 804 N N . VAL A 1 105 ? 8.32 40.219 3.525 1 94.06 105 VAL A N 1
ATOM 805 C CA . VAL A 1 105 ? 8.773 38.844 3.693 1 94.06 105 VAL A CA 1
ATOM 806 C C . VAL A 1 105 ? 7.594 37.875 3.512 1 94.06 105 VAL A C 1
ATOM 808 O O . VAL A 1 105 ? 6.434 38.281 3.623 1 94.06 105 VAL A O 1
ATOM 811 N N . SER A 1 106 ? 7.922 36.625 3.176 1 93.94 106 SER A N 1
ATOM 812 C CA . SER A 1 106 ? 6.934 35.562 3.021 1 93.94 106 SER A CA 1
ATOM 813 C C . SER A 1 106 ? 7.41 34.281 3.674 1 93.94 106 SER A C 1
ATOM 815 O O . SER A 1 106 ? 8.594 34.125 3.982 1 93.94 106 SER A O 1
ATOM 817 N N . LEU A 1 107 ? 6.422 33.438 3.902 1 93.88 107 LEU A N 1
ATOM 818 C CA . LEU A 1 107 ? 6.801 32.062 4.32 1 93.88 107 LEU A CA 1
ATOM 819 C C . LEU A 1 107 ? 7.496 31.328 3.189 1 93.88 107 LEU A C 1
ATOM 821 O O . LEU A 1 107 ? 7.16 31.516 2.018 1 93.88 107 LEU A O 1
ATOM 825 N N . VAL A 1 108 ? 8.391 30.453 3.562 1 93.06 108 VAL A N 1
ATOM 826 C CA . VAL A 1 108 ? 9.125 29.656 2.596 1 93.06 108 VAL A CA 1
ATOM 827 C C . VAL A 1 108 ? 8.172 28.734 1.853 1 93.06 108 VAL A C 1
ATOM 829 O O . VAL A 1 108 ? 8.289 28.547 0.64 1 93.06 108 VAL A O 1
ATOM 832 N N . THR A 1 109 ? 7.238 28.109 2.514 1 90.44 109 THR A N 1
ATOM 833 C CA . THR A 1 109 ? 6.215 27.281 1.885 1 90.44 109 THR A CA 1
ATOM 834 C C . THR A 1 109 ? 5.027 28.141 1.445 1 90.44 109 THR A C 1
ATOM 836 O O . THR A 1 109 ? 4.34 28.719 2.279 1 90.44 109 THR A O 1
ATOM 839 N N . GLY A 1 110 ? 4.766 28.094 0.192 1 86.88 110 GLY A N 1
ATOM 840 C CA . GLY A 1 110 ? 3.639 28.859 -0.328 1 86.88 110 GLY A CA 1
ATOM 841 C C . GLY A 1 110 ? 2.295 28.234 0.001 1 86.88 110 GLY A C 1
ATOM 842 O O . GLY A 1 110 ? 2.219 27.031 0.304 1 86.88 110 GLY A O 1
ATOM 843 N N . ARG A 1 111 ? 1.266 29.016 -0.094 1 87.75 111 ARG A N 1
ATOM 844 C CA . ARG A 1 111 ? -0.087 28.578 0.235 1 87.75 111 ARG A CA 1
ATOM 845 C C . ARG A 1 111 ? -0.533 27.438 -0.681 1 87.75 111 ARG A C 1
ATOM 847 O O . ARG A 1 111 ? -1.144 26.469 -0.225 1 87.75 111 ARG A O 1
ATOM 854 N N . TYR A 1 112 ? -0.22 27.562 -1.905 1 87.19 112 TYR A N 1
ATOM 855 C CA . TYR A 1 112 ? -0.612 26.547 -2.871 1 87.19 112 TYR A CA 1
ATOM 856 C C . TYR A 1 112 ? 0.003 25.188 -2.52 1 87.19 112 TYR A C 1
ATOM 858 O O . TYR A 1 112 ? -0.68 24.156 -2.543 1 87.19 112 TYR A O 1
ATOM 866 N N . GLN A 1 113 ? 1.273 25.234 -2.154 1 88.25 113 GLN A N 1
ATOM 867 C CA . GLN A 1 113 ? 1.997 24 -1.857 1 88.25 113 GLN A CA 1
ATOM 868 C C . GLN A 1 113 ? 1.427 23.312 -0.622 1 88.25 113 GLN A C 1
ATOM 870 O O . GLN A 1 113 ? 1.371 22.078 -0.56 1 88.25 113 GLN A O 1
ATOM 875 N N . GLU A 1 114 ? 1.055 24.094 0.261 1 88.62 114 GLU A N 1
ATOM 876 C CA . GLU A 1 114 ? 0.438 23.516 1.449 1 88.62 114 GLU A CA 1
ATOM 877 C C . GLU A 1 114 ? -0.951 22.969 1.138 1 88.62 114 GLU A C 1
ATOM 879 O O . GLU A 1 114 ? -1.301 21.859 1.571 1 88.62 114 GLU A O 1
ATOM 884 N N . LEU A 1 115 ? -1.713 23.719 0.374 1 88.19 115 LEU A N 1
ATOM 885 C CA . LEU A 1 115 ? -3.107 23.391 0.1 1 88.19 115 LEU A CA 1
ATOM 886 C C . LEU A 1 115 ? -3.211 22.078 -0.669 1 88.19 115 LEU A C 1
ATOM 888 O O . LEU A 1 115 ? -4.121 21.281 -0.427 1 88.19 115 LEU A O 1
ATOM 892 N N . VAL A 1 116 ? -2.297 21.781 -1.508 1 88.19 116 VAL A N 1
ATOM 893 C CA . VAL A 1 116 ? -2.385 20.625 -2.387 1 88.19 116 VAL A CA 1
ATOM 894 C C . VAL A 1 116 ? -2.156 19.344 -1.579 1 88.19 116 VAL A C 1
ATOM 896 O O . VAL A 1 116 ? -2.426 18.25 -2.061 1 88.19 116 VAL A O 1
ATOM 899 N N . ASN A 1 117 ? -1.685 19.469 -0.318 1 86 117 ASN A N 1
ATOM 900 C CA . ASN A 1 117 ? -1.587 18.312 0.572 1 86 117 ASN A CA 1
ATOM 901 C C . ASN A 1 117 ? -2.959 17.891 1.084 1 86 117 ASN A C 1
ATOM 903 O O . ASN A 1 117 ? -3.125 16.75 1.552 1 86 117 ASN A O 1
ATOM 907 N N . TYR A 1 118 ? -3.9 18.781 0.901 1 87.19 118 TYR A N 1
ATOM 908 C CA . TYR A 1 118 ? -5.215 18.516 1.479 1 87.19 118 TYR A CA 1
ATOM 909 C C . TYR A 1 118 ? -6.273 18.391 0.391 1 87.19 118 TYR A C 1
ATOM 911 O O . TYR A 1 118 ? -7.215 17.609 0.523 1 87.19 118 TYR A O 1
ATOM 919 N N . ILE A 1 119 ? -6.137 19.203 -0.653 1 85.62 119 ILE A N 1
ATOM 920 C CA . ILE A 1 119 ? -7.109 19.266 -1.74 1 85.62 119 ILE A CA 1
ATOM 921 C C . ILE A 1 119 ? -6.422 18.938 -3.064 1 85.62 119 ILE A C 1
ATOM 923 O O . ILE A 1 119 ? -5.363 19.484 -3.375 1 85.62 119 ILE A O 1
ATOM 927 N N . LYS A 1 120 ? -7.109 18.078 -3.801 1 82.44 120 LYS A N 1
ATOM 928 C CA . LYS A 1 120 ? -6.582 17.734 -5.121 1 82.44 120 LYS A CA 1
ATOM 929 C C . LYS A 1 120 ? -6.812 18.875 -6.113 1 82.44 120 LYS A C 1
ATOM 931 O O . LYS A 1 120 ? -7.922 19.406 -6.215 1 82.44 120 LYS A O 1
ATOM 936 N N . PRO A 1 121 ? -5.723 19.266 -6.855 1 82.31 121 PRO A N 1
ATOM 937 C CA . PRO A 1 121 ? -5.906 20.281 -7.898 1 82.31 121 PRO A CA 1
ATOM 938 C C . PRO A 1 121 ? -6.555 19.703 -9.156 1 82.31 121 PRO A C 1
ATOM 940 O O . PRO A 1 121 ? -5.906 19.625 -10.203 1 82.31 121 PRO A O 1
ATOM 943 N N . SER A 1 122 ? -7.773 19.438 -9.125 1 75.31 122 SER A N 1
ATOM 944 C CA . SER A 1 122 ? -8.516 18.781 -10.188 1 75.31 122 SER A CA 1
ATOM 945 C C . SER A 1 122 ? -8.531 19.625 -11.461 1 75.31 122 SER A C 1
ATOM 947 O O . SER A 1 122 ? -8.75 19.094 -12.555 1 75.31 122 SER A O 1
ATOM 949 N N . PHE A 1 123 ? -8.242 20.875 -11.336 1 76.81 123 PHE A N 1
ATOM 950 C CA . PHE A 1 123 ? -8.25 21.75 -12.508 1 76.81 123 PHE A CA 1
ATOM 951 C C . PHE A 1 123 ? -7.137 21.359 -13.477 1 76.81 123 PHE A C 1
ATOM 953 O O . PHE A 1 123 ? -7.223 21.656 -14.672 1 76.81 123 PHE A O 1
ATOM 960 N N . ILE A 1 124 ? -6.152 20.734 -12.945 1 74.75 124 ILE A N 1
ATOM 961 C CA . ILE A 1 124 ? -5.043 20.312 -13.789 1 74.75 124 ILE A CA 1
ATOM 962 C C . ILE A 1 124 ? -5.535 19.281 -14.805 1 74.75 124 ILE A C 1
ATOM 964 O O . ILE A 1 124 ? -5.086 19.266 -15.953 1 74.75 124 ILE A O 1
ATOM 968 N N . ARG A 1 125 ? -6.543 18.609 -14.383 1 71.56 125 ARG A N 1
ATOM 969 C CA . ARG A 1 125 ? -7.023 17.516 -15.227 1 71.56 125 ARG A CA 1
ATOM 970 C C . ARG A 1 125 ? -8.258 17.953 -16.016 1 71.56 125 ARG A C 1
ATOM 972 O O . ARG A 1 125 ? -8.469 17.484 -17.141 1 71.56 125 ARG A O 1
ATOM 979 N N . SER A 1 126 ? -9.008 18.828 -15.438 1 69.19 126 SER A N 1
ATOM 980 C CA . SER A 1 126 ? -10.281 19.172 -16.062 1 69.19 126 SER A CA 1
ATOM 981 C C . SER A 1 126 ? -10.141 20.406 -16.938 1 69.19 126 SER A C 1
ATOM 983 O O . SER A 1 126 ? -10.953 20.641 -17.844 1 69.19 126 SER A O 1
ATOM 985 N N . GLY A 1 127 ? -9.117 21.188 -16.672 1 69.56 127 GLY A N 1
ATOM 986 C CA . GLY A 1 127 ? -8.969 22.453 -17.359 1 69.56 127 GLY A CA 1
ATOM 987 C C . GLY A 1 127 ? -9.906 23.531 -16.844 1 69.56 127 GLY A C 1
ATOM 988 O O . GLY A 1 127 ? -9.867 24.672 -17.312 1 69.56 127 GLY A O 1
ATOM 989 N N . LYS A 1 128 ? -10.766 23.094 -15.945 1 73.75 128 LYS A N 1
ATOM 990 C CA . LYS A 1 128 ? -11.727 24.031 -15.383 1 73.75 128 LYS A CA 1
ATOM 991 C C . LYS A 1 128 ? -11.312 24.453 -13.977 1 73.75 128 LYS A C 1
ATOM 993 O O . LYS A 1 128 ? -11.297 23.641 -13.055 1 73.75 128 LYS A O 1
ATOM 998 N N . VAL A 1 129 ? -10.93 25.688 -13.852 1 72.25 129 VAL A N 1
ATOM 999 C CA . VAL A 1 129 ? -10.508 26.203 -12.555 1 72.25 129 VAL A CA 1
ATOM 1000 C C . VAL A 1 129 ? -11.734 26.516 -11.695 1 72.25 129 VAL A C 1
ATOM 1002 O O . VAL A 1 129 ? -11.766 26.188 -10.508 1 72.25 129 VAL A O 1
ATOM 1005 N N . ASN A 1 130 ? -12.766 27.047 -12.391 1 75 130 ASN A N 1
ATOM 1006 C CA . ASN A 1 130 ? -13.969 27.453 -11.672 1 75 130 ASN A CA 1
ATOM 1007 C C . ASN A 1 130 ? -15.078 26.406 -11.789 1 75 130 ASN A C 1
ATOM 1009 O O . ASN A 1 130 ? -15.203 25.734 -12.812 1 75 130 ASN A O 1
ATOM 1013 N N . GLY A 1 131 ? -15.836 26.312 -10.641 1 71.25 131 GLY A N 1
ATOM 1014 C CA . GLY A 1 131 ? -17.031 25.5 -10.68 1 71.25 131 GLY A CA 1
ATOM 1015 C C . GLY A 1 131 ? -16.766 24.031 -10.414 1 71.25 131 GLY A C 1
ATOM 1016 O O . GLY A 1 131 ? -17.672 23.203 -10.484 1 71.25 131 GLY A O 1
ATOM 1017 N N . GLN A 1 132 ? -15.484 23.781 -10.141 1 69.56 132 GLN A N 1
ATOM 1018 C CA . GLN A 1 132 ? -15.172 22.375 -9.875 1 69.56 132 GLN A CA 1
ATOM 1019 C C . GLN A 1 132 ? -15.484 22.016 -8.43 1 69.56 132 GLN A C 1
ATOM 1021 O O . GLN A 1 132 ? -15.328 22.828 -7.523 1 69.56 132 GLN A O 1
ATOM 1026 N N . GLU A 1 133 ? -16.047 20.828 -8.344 1 71.56 133 GLU A N 1
ATOM 1027 C CA . GLU A 1 133 ? -16.203 20.281 -7 1 71.56 133 GLU A CA 1
ATOM 1028 C C . GLU A 1 133 ? -14.844 20.078 -6.336 1 71.56 133 GLU A C 1
ATOM 1030 O O . GLU A 1 133 ? -13.875 19.672 -6.996 1 71.56 133 GLU A O 1
ATOM 1035 N N . LEU A 1 134 ? -14.805 20.406 -5.074 1 74.06 134 LEU A N 1
ATOM 1036 C CA . LEU A 1 134 ? -13.578 20.172 -4.316 1 74.06 134 LEU A CA 1
ATOM 1037 C C . LEU A 1 134 ? -13.352 18.672 -4.105 1 74.06 134 LEU A C 1
ATOM 1039 O O . LEU A 1 134 ? -14.289 17.938 -3.783 1 74.06 134 LEU A O 1
ATOM 1043 N N . VAL A 1 135 ? -12.164 18.281 -4.418 1 77.12 135 VAL A N 1
ATOM 1044 C CA . VAL A 1 135 ? -11.766 16.891 -4.191 1 77.12 135 VAL A CA 1
ATOM 1045 C C . VAL A 1 135 ? -10.664 16.828 -3.139 1 77.12 135 VAL A C 1
ATOM 1047 O O . VAL A 1 135 ? -9.562 17.359 -3.35 1 77.12 135 VAL A O 1
ATOM 1050 N N . HIS A 1 136 ? -10.969 16.25 -2.02 1 83.12 136 HIS A N 1
ATOM 1051 C CA . HIS A 1 136 ? -10 16.156 -0.932 1 83.12 136 HIS A CA 1
ATOM 1052 C C . HIS A 1 136 ? -9.102 14.938 -1.11 1 83.12 136 HIS A C 1
ATOM 1054 O O . HIS A 1 136 ? -9.508 13.938 -1.699 1 83.12 136 HIS A O 1
ATOM 1060 N N . GLN A 1 137 ? -7.852 15.141 -0.609 1 86.19 137 GLN A N 1
ATOM 1061 C CA . GLN A 1 137 ? -6.984 13.977 -0.505 1 86.19 137 GLN A CA 1
ATOM 1062 C C . GLN A 1 137 ? -7.582 12.922 0.425 1 86.19 137 GLN A C 1
ATOM 1064 O O . GLN A 1 137 ? -8.219 13.258 1.428 1 86.19 137 GLN A O 1
ATOM 1069 N N . THR A 1 138 ? -7.375 11.625 0.119 1 88.5 138 THR A N 1
ATOM 1070 C CA . THR A 1 138 ? -8.086 10.578 0.839 1 88.5 138 THR A CA 1
ATOM 1071 C C . THR A 1 138 ? -7.117 9.727 1.657 1 88.5 138 THR A C 1
ATOM 1073 O O . THR A 1 138 ? -7.527 8.766 2.311 1 88.5 138 THR A O 1
ATOM 1076 N N . GLY A 1 139 ? -5.836 10.062 1.662 1 91.19 139 GLY A N 1
ATOM 1077 C CA . GLY A 1 139 ? -4.797 9.297 2.332 1 91.19 139 GLY A CA 1
ATOM 1078 C C . GLY A 1 139 ? -5.164 8.914 3.756 1 91.19 139 GLY A C 1
ATOM 1079 O O . GLY A 1 139 ? -5.102 7.742 4.125 1 91.19 139 GLY A O 1
ATOM 1080 N N . PRO A 1 140 ? -5.605 9.859 4.543 1 93.88 140 PRO A N 1
ATOM 1081 C CA . PRO A 1 140 ? -5.965 9.586 5.938 1 93.88 140 PRO A CA 1
ATOM 1082 C C . PRO A 1 140 ? -7.062 8.531 6.07 1 93.88 140 PRO A C 1
ATOM 1084 O O . PRO A 1 140 ? -7.012 7.691 6.973 1 93.88 140 PRO A O 1
ATOM 1087 N N . VAL A 1 141 ? -8.07 8.57 5.188 1 95.06 141 VAL A N 1
ATOM 1088 C CA . VAL A 1 141 ? -9.172 7.609 5.219 1 95.06 141 VAL A CA 1
ATOM 1089 C C . VAL A 1 141 ? -8.688 6.258 4.699 1 95.06 141 VAL A C 1
ATOM 1091 O O . VAL A 1 141 ? -9.055 5.211 5.246 1 95.06 141 VAL A O 1
ATOM 1094 N N . ASP A 1 142 ? -7.871 6.289 3.623 1 95.12 142 ASP A N 1
ATOM 1095 C CA . ASP A 1 142 ? -7.289 5.055 3.104 1 95.12 142 ASP A CA 1
ATOM 1096 C C . ASP A 1 142 ? -6.516 4.312 4.191 1 95.12 142 ASP A C 1
ATOM 1098 O O . ASP A 1 142 ? -6.711 3.109 4.387 1 95.12 142 ASP A O 1
ATOM 1102 N N . MET A 1 143 ? -5.617 5.062 4.875 1 96.44 143 MET A N 1
ATOM 1103 C CA . MET A 1 143 ? -4.777 4.434 5.891 1 96.44 143 MET A CA 1
ATOM 1104 C C . MET A 1 143 ? -5.625 3.902 7.043 1 96.44 143 MET A C 1
ATOM 1106 O O . MET A 1 143 ? -5.297 2.873 7.637 1 96.44 143 MET A O 1
ATOM 1110 N N . TYR A 1 144 ? -6.719 4.594 7.367 1 97.25 144 TYR A N 1
ATOM 1111 C CA . TYR A 1 144 ? -7.648 4.102 8.375 1 97.25 144 TYR A CA 1
ATOM 1112 C C . TYR A 1 144 ? -8.133 2.695 8.039 1 97.25 144 TYR A C 1
ATOM 1114 O O . TYR A 1 144 ? -8.164 1.817 8.906 1 97.25 144 TYR A O 1
ATOM 1122 N N . HIS A 1 145 ? -8.438 2.441 6.805 1 96.75 145 HIS A N 1
ATOM 1123 C CA . HIS A 1 145 ? -8.953 1.149 6.359 1 96.75 145 HIS A CA 1
ATOM 1124 C C . HIS A 1 145 ? -7.832 0.117 6.266 1 96.75 145 HIS A C 1
ATOM 1126 O O . HIS A 1 145 ? -8.094 -1.084 6.172 1 96.75 145 HIS A O 1
ATOM 1132 N N . MET A 1 146 ? -6.578 0.57 6.348 1 96.88 146 MET A N 1
ATOM 1133 C CA . MET A 1 146 ? -5.453 -0.347 6.203 1 96.88 146 MET A CA 1
ATOM 1134 C C . MET A 1 146 ? -4.77 -0.583 7.547 1 96.88 146 MET A C 1
ATOM 1136 O O . MET A 1 146 ? -3.785 -1.323 7.625 1 96.88 146 MET A O 1
ATOM 1140 N N . LEU A 1 147 ? -5.262 -0.032 8.625 1 98.12 147 LEU A N 1
ATOM 1141 C CA . LEU A 1 147 ? -4.602 -0.088 9.922 1 98.12 147 LEU A CA 1
ATOM 1142 C C . LEU A 1 147 ? -4.352 -1.532 10.344 1 98.12 147 LEU A C 1
ATOM 1144 O O . LEU A 1 147 ? -3.322 -1.836 10.945 1 98.12 147 LEU A O 1
ATOM 1148 N N . GLY A 1 148 ? -5.27 -2.43 10.031 1 97.25 148 GLY A N 1
ATOM 1149 C CA . GLY A 1 148 ? -5.145 -3.826 10.414 1 97.25 148 GLY A CA 1
ATOM 1150 C C . GLY A 1 148 ? -3.955 -4.516 9.773 1 97.25 148 GLY A C 1
ATOM 1151 O O . GLY A 1 148 ? -3.484 -5.543 10.273 1 97.25 148 GLY A O 1
ATOM 1152 N N . LEU A 1 149 ? -3.414 -3.998 8.719 1 96.25 149 LEU A N 1
ATOM 1153 C CA . LEU A 1 149 ? -2.367 -4.633 7.93 1 96.25 149 LEU A CA 1
ATOM 1154 C C . LEU A 1 149 ? -0.985 -4.246 8.438 1 96.25 149 LEU A C 1
ATOM 1156 O O . LEU A 1 149 ? 0.027 -4.762 7.957 1 96.25 149 LEU A O 1
ATOM 1160 N N . VAL A 1 150 ? -0.938 -3.311 9.398 1 96.25 150 VAL A N 1
ATOM 1161 C CA . VAL A 1 150 ? 0.333 -2.898 9.984 1 96.25 150 VAL A CA 1
ATOM 1162 C C . VAL A 1 150 ? 1.06 -4.117 10.555 1 96.25 150 VAL A C 1
ATOM 1164 O O . VAL A 1 150 ? 0.443 -4.977 11.188 1 96.25 150 VAL A O 1
ATOM 1167 N N . THR A 1 151 ? 2.408 -4.203 10.328 1 91.75 151 THR A N 1
ATOM 1168 C CA . THR A 1 151 ? 3.145 -5.398 10.727 1 91.75 151 THR A CA 1
ATOM 1169 C C . THR A 1 151 ? 4.234 -5.047 11.734 1 91.75 151 THR A C 1
ATOM 1171 O O . THR A 1 151 ? 5.168 -5.824 11.945 1 91.75 151 THR A O 1
ATOM 1174 N N . CYS A 1 152 ? 4.25 -3.887 12.297 1 93.56 152 CYS A N 1
ATOM 1175 C CA . CYS A 1 152 ? 5.191 -3.473 13.336 1 93.56 152 CYS A CA 1
ATOM 1176 C C . CYS A 1 152 ? 4.453 -2.916 14.547 1 93.56 152 CYS A C 1
ATOM 1178 O O . CYS A 1 152 ? 3.232 -2.74 14.508 1 93.56 152 CYS A O 1
ATOM 1180 N N . SER A 1 153 ? 5.18 -2.801 15.664 1 96.12 153 SER A N 1
ATOM 1181 C CA . SER A 1 153 ? 4.602 -2.137 16.828 1 96.12 153 SER A CA 1
ATOM 1182 C C . SER A 1 153 ? 4.375 -0.653 16.562 1 96.12 153 SER A C 1
ATOM 1184 O O . SER A 1 153 ? 4.992 -0.077 15.664 1 96.12 153 SER A O 1
ATOM 1186 N N . ALA A 1 154 ? 3.432 -0.057 17.281 1 98.06 154 ALA A N 1
ATOM 1187 C CA . ALA A 1 154 ? 3.057 1.332 17.031 1 98.06 154 ALA A CA 1
ATOM 1188 C C . ALA A 1 154 ? 2.701 2.047 18.344 1 98.06 154 ALA A C 1
ATOM 1190 O O . ALA A 1 154 ? 1.95 1.518 19.156 1 98.06 154 ALA A O 1
ATOM 1191 N N . LEU A 1 155 ? 3.26 3.17 18.516 1 98.69 155 LEU A N 1
ATOM 1192 C CA . LEU A 1 155 ? 2.883 4.07 19.594 1 98.69 155 LEU A CA 1
ATOM 1193 C C . LEU A 1 155 ? 2.17 5.305 19.062 1 98.69 155 LEU A C 1
ATOM 1195 O O . LEU A 1 155 ? 2.723 6.035 18.234 1 98.69 155 LEU A O 1
ATOM 1199 N N . TYR A 1 156 ? 0.987 5.488 19.5 1 98.88 156 TYR A N 1
ATOM 1200 C CA . TYR A 1 156 ? 0.285 6.742 19.25 1 98.88 156 TYR A CA 1
ATOM 1201 C C . TYR A 1 156 ? 0.545 7.754 20.359 1 98.88 156 TYR A C 1
ATOM 1203 O O . TYR A 1 156 ? 0.24 7.496 21.516 1 98.88 156 TYR A O 1
ATOM 1211 N N . LEU A 1 157 ? 1.184 8.805 20 1 98.88 157 LEU A N 1
ATOM 1212 C CA . LEU A 1 157 ? 1.414 9.906 20.922 1 98.88 157 LEU A CA 1
ATOM 1213 C C . LEU A 1 157 ? 0.476 11.07 20.641 1 98.88 157 LEU A C 1
ATOM 1215 O O . LEU A 1 157 ? 0.594 11.727 19.594 1 98.88 157 LEU A O 1
ATOM 1219 N N . CYS A 1 158 ? -0.401 11.391 21.625 1 98.69 158 CYS A N 1
ATOM 1220 C CA . CYS A 1 158 ? -1.534 12.273 21.359 1 98.69 158 CYS A CA 1
ATOM 1221 C C . CYS A 1 158 ? -1.53 13.469 22.297 1 98.69 158 CYS A C 1
ATOM 1223 O O . CYS A 1 158 ? -1.057 13.367 23.438 1 98.69 158 CYS A O 1
ATOM 1225 N N . GLY A 1 159 ? -2.025 14.633 21.766 1 98.31 159 GLY A N 1
ATOM 1226 C CA . GLY A 1 159 ? -2.303 15.766 22.625 1 98.31 159 GLY A CA 1
ATOM 1227 C C . GLY A 1 159 ? -3.645 15.664 23.328 1 98.31 159 GLY A C 1
ATOM 1228 O O . GLY A 1 159 ? -4.66 15.375 22.703 1 98.31 159 GLY A O 1
ATOM 1229 N N . GLY A 1 160 ? -3.613 15.906 24.578 1 97.5 160 GLY A N 1
ATOM 1230 C CA . GLY A 1 160 ? -4.832 15.781 25.359 1 97.5 160 GLY A CA 1
ATOM 1231 C C . GLY A 1 160 ? -5.938 16.703 24.906 1 97.5 160 GLY A C 1
ATOM 1232 O O . GLY A 1 160 ? -7.121 16.422 25.109 1 97.5 160 GLY A O 1
ATOM 1233 N N . GLU A 1 161 ? -5.594 17.828 24.234 1 96.38 161 GLU A N 1
ATOM 1234 C CA . GLU A 1 161 ? -6.574 18.812 23.781 1 96.38 161 GLU A CA 1
ATOM 1235 C C . GLU A 1 161 ? -6.695 18.812 22.266 1 96.38 161 GLU A C 1
ATOM 1237 O O . GLU A 1 161 ? -7.277 19.734 21.688 1 96.38 161 GLU A O 1
ATOM 1242 N N . SER A 1 162 ? -6.094 17.797 21.656 1 95.31 162 SER A N 1
ATOM 1243 C CA . SER A 1 162 ? -6.125 17.75 20.188 1 95.31 162 SER A CA 1
ATOM 1244 C C . SER A 1 162 ? -7.512 17.359 19.688 1 95.31 162 SER A C 1
ATOM 1246 O O . SER A 1 162 ? -8.148 16.453 20.219 1 95.31 162 SER A O 1
ATOM 1248 N N . THR A 1 163 ? -7.945 18 18.609 1 91 163 THR A N 1
ATOM 1249 C CA . THR A 1 163 ? -9.227 17.672 17.984 1 91 163 THR A CA 1
ATOM 1250 C C . THR A 1 163 ? -9.078 16.5 17.031 1 91 163 THR A C 1
ATOM 1252 O O . THR A 1 163 ? -10.07 15.914 16.594 1 91 163 THR A O 1
ATOM 1255 N N . LEU A 1 164 ? -7.859 16.109 16.734 1 92.31 164 LEU A N 1
ATOM 1256 C CA . LEU A 1 164 ? -7.613 14.992 15.836 1 92.31 164 LEU A CA 1
ATOM 1257 C C . LEU A 1 164 ? -7.574 13.672 16.594 1 92.31 164 LEU A C 1
ATOM 1259 O O . LEU A 1 164 ? -7.984 12.633 16.078 1 92.31 164 LEU A O 1
ATOM 1263 N N . SER A 1 165 ? -7.074 13.727 17.766 1 95.81 165 SER A N 1
ATOM 1264 C CA . SER A 1 165 ? -6.895 12.508 18.562 1 95.81 165 SER A CA 1
ATOM 1265 C C . SER A 1 165 ? -7.867 12.461 19.734 1 95.81 165 SER A C 1
ATOM 1267 O O . SER A 1 165 ? -7.477 12.141 20.859 1 95.81 165 SER A O 1
ATOM 1269 N N . VAL A 1 166 ? -9.094 12.805 19.484 1 95.06 166 VAL A N 1
ATOM 1270 C CA . VAL A 1 166 ? -10.148 12.672 20.484 1 95.06 166 VAL A CA 1
ATOM 1271 C C . VAL A 1 166 ? -10.266 11.211 20.922 1 95.06 166 VAL A C 1
ATOM 1273 O O . VAL A 1 166 ? -9.797 10.312 20.219 1 95.06 166 VAL A O 1
ATOM 1276 N N . PRO A 1 167 ? -10.875 10.914 22.031 1 96.5 167 PRO A N 1
ATOM 1277 C CA . PRO A 1 167 ? -10.938 9.555 22.562 1 96.5 167 PRO A CA 1
ATOM 1278 C C . PRO A 1 167 ? -11.461 8.547 21.531 1 96.5 167 PRO A C 1
ATOM 1280 O O . PRO A 1 167 ? -10.914 7.449 21.406 1 96.5 167 PRO A O 1
ATOM 1283 N N . ARG A 1 168 ? -12.477 8.898 20.766 1 96.44 168 ARG A N 1
ATOM 1284 C CA . ARG A 1 168 ? -13.008 7.996 19.75 1 96.44 168 ARG A CA 1
ATOM 1285 C C . ARG A 1 168 ? -11.93 7.613 18.75 1 96.44 168 ARG A C 1
ATOM 1287 O O . ARG A 1 168 ? -11.812 6.441 18.375 1 96.44 168 ARG A O 1
ATOM 1294 N N . ALA A 1 169 ? -11.211 8.578 18.266 1 96.31 169 ALA A N 1
ATOM 1295 C CA . ALA A 1 169 ? -10.141 8.32 17.297 1 96.31 169 ALA A CA 1
ATOM 1296 C C . ALA A 1 169 ? -9.086 7.387 17.891 1 96.31 169 ALA A C 1
ATOM 1298 O O . ALA A 1 169 ? -8.672 6.422 17.234 1 96.31 169 ALA A O 1
ATOM 1299 N N . ARG A 1 170 ? -8.711 7.68 19.125 1 97.94 170 ARG A N 1
ATOM 1300 C CA . ARG A 1 170 ? -7.707 6.855 19.797 1 97.94 170 ARG A CA 1
ATOM 1301 C C . ARG A 1 170 ? -8.188 5.414 19.938 1 97.94 170 ARG A C 1
ATOM 1303 O O . ARG A 1 170 ? -7.426 4.477 19.688 1 97.94 170 ARG A O 1
ATOM 1310 N N . ASP A 1 171 ? -9.453 5.223 20.297 1 98.19 171 ASP A N 1
ATOM 1311 C CA . ASP A 1 171 ? -10.031 3.891 20.422 1 98.19 171 ASP A CA 1
ATOM 1312 C C . ASP A 1 171 ? -9.969 3.143 19.094 1 98.19 171 ASP A C 1
ATOM 1314 O O . ASP A 1 171 ? -9.641 1.955 19.047 1 98.19 171 ASP A O 1
ATOM 1318 N N . LEU A 1 172 ? -10.305 3.855 18.047 1 97.88 172 LEU A N 1
ATOM 1319 C CA . LEU A 1 172 ? -10.273 3.254 16.719 1 97.88 172 LEU A CA 1
ATOM 1320 C C . LEU A 1 172 ? -8.852 2.832 16.344 1 97.88 172 LEU A C 1
ATOM 1322 O O . LEU A 1 172 ? -8.648 1.735 15.82 1 97.88 172 LEU A O 1
ATOM 1326 N N . TRP A 1 173 ? -7.883 3.713 16.594 1 98.5 173 TRP A N 1
ATOM 1327 C CA . TRP A 1 173 ? -6.496 3.391 16.281 1 98.5 173 TRP A CA 1
ATOM 1328 C C . TRP A 1 173 ? -6.039 2.15 17.047 1 98.5 173 TRP A C 1
ATOM 1330 O O . TRP A 1 173 ? -5.477 1.225 16.453 1 98.5 173 TRP A O 1
ATOM 1340 N N . LEU A 1 174 ? -6.344 2.082 18.344 1 98.38 174 LEU A N 1
ATOM 1341 C CA . LEU A 1 174 ? -5.883 0.99 19.188 1 98.38 174 LEU A CA 1
ATOM 1342 C C . LEU A 1 174 ? -6.566 -0.32 18.812 1 98.38 174 LEU A C 1
ATOM 1344 O O . LEU A 1 174 ? -5.945 -1.385 18.859 1 98.38 174 LEU A O 1
ATOM 1348 N N . SER A 1 175 ? -7.797 -0.266 18.406 1 97.94 175 SER A N 1
ATOM 1349 C CA . SER A 1 175 ? -8.555 -1.479 18.141 1 97.94 175 SER A CA 1
ATOM 1350 C C . SER A 1 175 ? -8.266 -2.016 16.75 1 97.94 175 SER A C 1
ATOM 1352 O O . SER A 1 175 ? -8.508 -3.193 16.469 1 97.94 175 SER A O 1
ATOM 1354 N N . ARG A 1 176 ? -7.719 -1.227 15.883 1 97.88 176 ARG A N 1
ATOM 1355 C CA . ARG A 1 176 ? -7.621 -1.64 14.492 1 97.88 176 ARG A CA 1
ATOM 1356 C C . ARG A 1 176 ? -6.172 -1.913 14.102 1 97.88 176 ARG A C 1
ATOM 1358 O O . ARG A 1 176 ? -5.902 -2.768 13.25 1 97.88 176 ARG A O 1
ATOM 1365 N N . THR A 1 177 ? -5.234 -1.18 14.695 1 98.25 177 THR A N 1
ATOM 1366 C CA . THR A 1 177 ? -3.846 -1.234 14.25 1 98.25 177 THR A CA 1
ATOM 1367 C C . THR A 1 177 ? -3.25 -2.615 14.508 1 98.25 177 THR A C 1
ATOM 1369 O O . THR A 1 177 ? -3.314 -3.125 15.625 1 98.25 177 THR A O 1
ATOM 1372 N N . ALA A 1 178 ? -2.691 -3.238 13.43 1 95.44 178 ALA A N 1
ATOM 1373 C CA . ALA A 1 178 ? -1.952 -4.496 13.492 1 95.44 178 ALA A CA 1
ATOM 1374 C C . ALA A 1 178 ? -2.852 -5.641 13.953 1 95.44 178 ALA A C 1
ATOM 1376 O O . ALA A 1 178 ? -2.383 -6.586 14.594 1 95.44 178 ALA A O 1
ATOM 1377 N N . LYS A 1 179 ? -4.133 -5.574 13.68 1 94.5 179 LYS A N 1
ATOM 1378 C CA . LYS A 1 179 ? -5.074 -6.539 14.242 1 94.5 179 LYS A CA 1
ATOM 1379 C C . LYS A 1 179 ? -5.176 -7.777 13.352 1 94.5 179 LYS A C 1
ATOM 1381 O O . LYS A 1 179 ? -5.66 -8.82 13.797 1 94.5 179 LYS A O 1
ATOM 1386 N N . LEU A 1 180 ? -4.859 -7.715 12.156 1 91.56 180 LEU A N 1
ATOM 1387 C CA . LEU A 1 180 ? -4.816 -8.898 11.305 1 91.56 180 LEU A CA 1
ATOM 1388 C C . LEU A 1 180 ? -3.584 -9.742 11.609 1 91.56 180 LEU A C 1
ATOM 1390 O O . LEU A 1 180 ? -2.49 -9.453 11.117 1 91.56 180 LEU A O 1
ATOM 1394 N N . SER A 1 181 ? -3.717 -10.859 12.336 1 87.81 181 SER A N 1
ATOM 1395 C CA . SER A 1 181 ? -2.627 -11.578 12.984 1 87.81 181 SER A CA 1
ATOM 1396 C C . SER A 1 181 ? -2.082 -12.688 12.086 1 87.81 181 SER A C 1
ATOM 1398 O O . SER A 1 181 ? -1.071 -13.312 12.406 1 87.81 181 SER A O 1
ATOM 1400 N N . TYR A 1 182 ? -2.727 -12.922 10.945 1 86.88 182 TYR A N 1
ATOM 1401 C CA . TYR A 1 182 ? -2.332 -14.055 10.109 1 86.88 182 TYR A CA 1
ATOM 1402 C C . TYR A 1 182 ? -0.913 -13.875 9.586 1 86.88 182 TYR A C 1
ATOM 1404 O O . TYR A 1 182 ? -0.254 -14.844 9.211 1 86.88 182 TYR A O 1
ATOM 1412 N N . SER A 1 183 ? -0.486 -12.633 9.531 1 83.94 183 SER A N 1
ATOM 1413 C CA . SER A 1 183 ? 0.82 -12.367 8.945 1 83.94 183 SER A CA 1
ATOM 1414 C C . SER A 1 183 ? 1.918 -12.367 10 1 83.94 183 SER A C 1
ATOM 1416 O O . SER A 1 183 ? 3.088 -12.125 9.688 1 83.94 183 SER A O 1
ATOM 1418 N N . LYS A 1 184 ? 1.598 -12.641 11.227 1 85.69 184 LYS A N 1
ATOM 1419 C CA . LYS A 1 184 ? 2.596 -12.672 12.289 1 85.69 184 LYS A CA 1
ATOM 1420 C C . LYS A 1 184 ? 3.529 -13.867 12.133 1 85.69 184 LYS A C 1
ATOM 1422 O O . LYS A 1 184 ? 3.082 -14.969 11.805 1 85.69 184 LYS A O 1
ATOM 1427 N N . GLU A 1 185 ? 4.75 -13.602 12.289 1 78.94 185 GLU A N 1
ATOM 1428 C CA . GLU A 1 185 ? 5.734 -14.672 12.344 1 78.94 185 GLU A CA 1
ATOM 1429 C C . GLU A 1 185 ? 5.844 -15.25 13.75 1 78.94 185 GLU A C 1
ATOM 1431 O O . GLU A 1 185 ? 5.461 -14.602 14.727 1 78.94 185 GLU A O 1
ATOM 1436 N N . PRO A 1 186 ? 6.32 -16.484 13.836 1 76.81 186 PRO A N 1
ATOM 1437 C CA . PRO A 1 186 ? 6.469 -17.078 15.164 1 76.81 186 PRO A CA 1
ATOM 1438 C C . PRO A 1 186 ? 7.332 -16.219 16.094 1 76.81 186 PRO A C 1
ATOM 1440 O O . PRO A 1 186 ? 8.438 -15.812 15.719 1 76.81 186 PRO A O 1
ATOM 1443 N N . GLY A 1 187 ? 6.742 -15.859 17.266 1 77.19 187 GLY A N 1
ATOM 1444 C CA . GLY A 1 187 ? 7.469 -15.094 18.266 1 77.19 187 GLY A CA 1
ATOM 1445 C C . GLY A 1 187 ? 7.348 -13.594 18.078 1 77.19 187 GLY A C 1
ATOM 1446 O O . GLY A 1 187 ? 7.777 -12.82 18.938 1 77.19 187 GLY A O 1
ATOM 1447 N N . GLU A 1 188 ? 6.766 -13.203 16.984 1 81.62 188 GLU A N 1
ATOM 1448 C CA . GLU A 1 188 ? 6.633 -11.781 16.703 1 81.62 188 GLU A CA 1
ATOM 1449 C C . GLU A 1 188 ? 5.535 -11.148 17.547 1 81.62 188 GLU A C 1
ATOM 1451 O O . GLU A 1 188 ? 4.461 -11.734 17.719 1 81.62 188 GLU A O 1
ATOM 1456 N N . THR A 1 189 ? 5.914 -9.977 18.188 1 85.94 189 THR A N 1
ATOM 1457 C CA . THR A 1 189 ? 4.926 -9.164 18.891 1 85.94 189 THR A CA 1
ATOM 1458 C C . THR A 1 189 ? 4.77 -7.805 18.203 1 85.94 189 THR A C 1
ATOM 1460 O O . THR A 1 189 ? 5.742 -7.234 17.719 1 85.94 189 THR A O 1
ATOM 1463 N N . ARG A 1 190 ? 3.545 -7.367 18.094 1 91.38 190 ARG A N 1
ATOM 1464 C CA . ARG A 1 190 ? 3.219 -6.066 17.516 1 91.38 190 ARG A CA 1
ATOM 1465 C C . ARG A 1 190 ? 2.426 -5.215 18.516 1 91.38 190 ARG A C 1
ATOM 1467 O O . ARG A 1 190 ? 1.242 -4.949 18.297 1 91.38 190 ARG A O 1
ATOM 1474 N N . LYS A 1 191 ? 3.111 -4.785 19.562 1 95.19 191 LYS A N 1
ATOM 1475 C CA . LYS A 1 191 ? 2.439 -3.998 20.594 1 95.19 191 LYS A CA 1
ATOM 1476 C C . LYS A 1 191 ? 1.925 -2.676 20.031 1 95.19 191 LYS A C 1
ATOM 1478 O O . LYS A 1 191 ? 2.637 -1.993 19.281 1 95.19 191 LYS A O 1
ATOM 1483 N N . VAL A 1 192 ? 0.663 -2.354 20.297 1 97.62 192 VAL A N 1
ATOM 1484 C CA . VAL A 1 192 ? 0.069 -1.062 19.969 1 97.62 192 VAL A CA 1
ATOM 1485 C C . VAL A 1 192 ? -0.397 -0.365 21.234 1 97.62 192 VAL A C 1
ATOM 1487 O O . VAL A 1 192 ? -1.105 -0.959 22.062 1 97.62 192 VAL A O 1
ATOM 1490 N N . ASP A 1 193 ? 0.066 0.814 21.406 1 98.12 193 ASP A N 1
ATOM 1491 C CA . ASP A 1 193 ? -0.309 1.556 22.594 1 98.12 193 ASP A CA 1
ATOM 1492 C C . ASP A 1 193 ? -0.445 3.049 22.297 1 98.12 193 ASP A C 1
ATOM 1494 O O . ASP A 1 193 ? -0.17 3.492 21.188 1 98.12 193 ASP A O 1
ATOM 1498 N N . GLU A 1 194 ? -0.929 3.764 23.266 1 98.56 194 GLU A N 1
ATOM 1499 C CA . GLU A 1 194 ? -1.045 5.215 23.172 1 98.56 194 GLU A CA 1
ATOM 1500 C C . GLU A 1 194 ? -0.503 5.898 24.422 1 98.56 194 GLU A C 1
ATOM 1502 O O . GLU A 1 194 ? -0.476 5.301 25.5 1 98.56 194 GLU A O 1
ATOM 1507 N N . ARG A 1 195 ? 0.03 7.023 24.234 1 98.62 195 ARG A N 1
ATOM 1508 C CA . ARG A 1 195 ? 0.337 7.984 25.281 1 98.62 195 ARG A CA 1
ATOM 1509 C C . ARG A 1 195 ? -0.296 9.344 25 1 98.62 195 ARG A C 1
ATOM 1511 O O . ARG A 1 195 ? -0.378 9.758 23.844 1 98.62 195 ARG A O 1
ATOM 1518 N N . VAL A 1 196 ? -0.754 9.984 26.062 1 98.5 196 VAL A N 1
ATOM 1519 C CA . VAL A 1 196 ? -1.372 11.305 25.938 1 98.5 196 VAL A CA 1
ATOM 1520 C C . VAL A 1 196 ? -0.562 12.336 26.703 1 98.5 196 VAL A C 1
ATOM 1522 O O . VAL A 1 196 ? -0.224 12.125 27.875 1 98.5 196 VAL A O 1
ATOM 1525 N N . VAL A 1 197 ? -0.172 13.383 26.094 1 98.38 197 VAL A N 1
ATOM 1526 C CA . VAL A 1 197 ? 0.438 14.531 26.766 1 98.38 197 VAL A CA 1
ATOM 1527 C C . VAL A 1 197 ? -0.642 15.539 27.141 1 98.38 197 VAL A C 1
ATOM 1529 O O . VAL A 1 197 ? -1.189 16.234 26.281 1 98.38 197 VAL A O 1
ATOM 1532 N N . PRO A 1 198 ? -0.896 15.656 28.375 1 96.81 198 PRO A N 1
ATOM 1533 C CA . PRO A 1 198 ? -1.989 16.547 28.797 1 96.81 198 PRO A CA 1
ATOM 1534 C C . PRO A 1 198 ? -1.741 18 28.422 1 96.81 198 PRO A C 1
ATOM 1536 O O . PRO A 1 198 ? -0.591 18.406 28.25 1 96.81 198 PRO A O 1
ATOM 1539 N N . ASP A 1 199 ? -2.758 18.828 28.188 1 96.12 199 ASP A N 1
ATOM 1540 C CA . ASP A 1 199 ? -2.771 20.281 28.016 1 96.12 199 ASP A CA 1
ATOM 1541 C C . ASP A 1 199 ? -2.033 20.688 26.734 1 96.12 199 ASP A C 1
ATOM 1543 O O . ASP A 1 199 ? -1.428 21.75 26.672 1 96.12 199 ASP A O 1
ATOM 1547 N N . THR A 1 200 ? -1.846 19.734 25.875 1 97.75 200 THR A N 1
ATOM 1548 C CA . THR A 1 200 ? -1.301 20.031 24.562 1 97.75 200 THR A CA 1
ATOM 1549 C C . THR A 1 200 ? -2.316 19.703 23.469 1 97.75 200 THR A C 1
ATOM 1551 O O . THR A 1 200 ? -3.219 18.891 23.672 1 97.75 200 THR A O 1
ATOM 1554 N N . GLY A 1 201 ? -2.188 20.391 22.359 1 96.38 201 GLY A N 1
ATOM 1555 C CA . GLY A 1 201 ? -3.039 20.141 21.203 1 96.38 201 GLY A CA 1
ATOM 1556 C C . GLY A 1 201 ? -2.34 19.375 20.094 1 96.38 201 GLY A C 1
ATOM 1557 O O . GLY A 1 201 ? -1.502 18.516 20.359 1 96.38 201 GLY A O 1
ATOM 1558 N N . HIS A 1 202 ? -2.754 19.609 18.844 1 95.06 202 HIS A N 1
ATOM 1559 C CA . HIS A 1 202 ? -2.238 18.953 17.656 1 95.06 202 HIS A CA 1
ATOM 1560 C C . HIS A 1 202 ? -0.732 19.141 17.531 1 95.06 202 HIS A C 1
ATOM 1562 O O . HIS A 1 202 ? -0.035 18.281 16.984 1 95.06 202 HIS A O 1
ATOM 1568 N N . PHE A 1 203 ? -0.205 20.219 18.062 1 97.5 203 PHE A N 1
ATOM 1569 C CA . PHE A 1 203 ? 1.202 20.562 17.922 1 97.5 203 PHE A CA 1
ATOM 1570 C C . PHE A 1 203 ? 2.004 20.125 19.141 1 97.5 203 PHE A C 1
ATOM 1572 O O . PHE A 1 203 ? 2.992 20.766 19.5 1 97.5 203 PHE A O 1
ATOM 1579 N N . LEU A 1 204 ? 1.675 19.031 19.703 1 98.38 204 LEU A N 1
ATOM 1580 C CA . LEU A 1 204 ? 2.291 18.562 20.938 1 98.38 204 LEU A CA 1
ATOM 1581 C C . LEU A 1 204 ? 3.803 18.438 20.781 1 98.38 204 LEU A C 1
ATOM 1583 O O . LEU A 1 204 ? 4.555 18.766 21.703 1 98.38 204 LEU A O 1
ATOM 1587 N N . PRO A 1 205 ? 4.367 17.984 19.594 1 98.19 205 PRO A N 1
ATOM 1588 C CA . PRO A 1 205 ? 5.824 17.891 19.516 1 98.19 205 PRO A CA 1
ATOM 1589 C C . PRO A 1 205 ? 6.512 19.25 19.531 1 98.19 205 PRO A C 1
ATOM 1591 O O . PRO A 1 205 ? 7.691 19.344 19.875 1 98.19 205 PRO A O 1
ATOM 1594 N N . MET A 1 206 ? 5.816 20.312 19.141 1 98.19 206 MET A N 1
ATOM 1595 C CA . MET A 1 206 ? 6.371 21.656 19.188 1 98.19 206 MET A CA 1
ATOM 1596 C C . MET A 1 206 ? 6.121 22.297 20.547 1 98.19 206 MET A C 1
ATOM 1598 O O . MET A 1 206 ? 6.93 23.109 21.016 1 98.19 206 MET A O 1
ATOM 1602 N N . GLU A 1 207 ? 5.027 21.953 21.188 1 98.31 207 GLU A N 1
ATOM 1603 C CA . GLU A 1 207 ? 4.648 22.516 22.469 1 98.31 207 GLU A CA 1
ATOM 1604 C C . GLU A 1 207 ? 5.473 21.922 23.609 1 98.31 207 GLU A C 1
ATOM 1606 O O . GLU A 1 207 ? 5.93 22.641 24.5 1 98.31 207 GLU A O 1
ATOM 1611 N N . GLU A 1 208 ? 5.637 20.641 23.562 1 98.44 208 GLU A N 1
ATOM 1612 C CA . GLU A 1 208 ? 6.367 19.906 24.594 1 98.44 208 GLU A CA 1
ATOM 1613 C C . GLU A 1 208 ? 7.383 18.953 23.984 1 98.44 208 GLU A C 1
ATOM 1615 O O . GLU A 1 208 ? 7.281 17.734 24.156 1 98.44 208 GLU A O 1
ATOM 1620 N N . PRO A 1 209 ? 8.43 19.469 23.344 1 98.12 209 PRO A N 1
ATOM 1621 C CA . PRO A 1 209 ? 9.383 18.625 22.625 1 98.12 209 PRO A CA 1
ATOM 1622 C C . PRO A 1 209 ? 10.125 17.656 23.531 1 98.12 209 PRO A C 1
ATOM 1624 O O . PRO A 1 209 ? 10.352 16.5 23.172 1 98.12 209 PRO A O 1
ATOM 1627 N N . LYS A 1 210 ? 10.523 18.109 24.719 1 98 210 LYS A N 1
ATOM 1628 C CA . LYS A 1 210 ? 11.281 17.266 25.625 1 98 210 LYS A CA 1
ATOM 1629 C C . LYS A 1 210 ? 10.43 16.109 26.141 1 98 210 LYS A C 1
ATOM 1631 O O . LYS A 1 210 ? 10.875 14.953 26.156 1 98 210 LYS A O 1
ATOM 1636 N N . GLU A 1 211 ? 9.234 16.406 26.547 1 98.38 211 GLU A N 1
ATOM 1637 C CA . GLU A 1 211 ? 8.336 15.359 27.031 1 98.38 211 GLU A CA 1
ATOM 1638 C C . GLU A 1 211 ? 8.055 14.32 25.938 1 98.38 211 GLU A C 1
ATOM 1640 O O . GLU A 1 211 ? 8.078 13.117 26.203 1 98.38 211 GLU A O 1
ATOM 1645 N N . CYS A 1 212 ? 7.777 14.789 24.766 1 98.56 212 CYS A N 1
ATOM 1646 C CA . CYS A 1 212 ? 7.555 13.875 23.641 1 98.56 212 CYS A CA 1
ATOM 1647 C C . CYS A 1 212 ? 8.773 13 23.406 1 98.56 212 CYS A C 1
ATOM 1649 O O . CYS A 1 212 ? 8.648 11.781 23.234 1 98.56 212 CYS A O 1
ATOM 1651 N N . ALA A 1 213 ? 9.961 13.602 23.422 1 98.19 213 ALA A N 1
ATOM 1652 C CA . ALA A 1 213 ? 11.195 12.859 23.203 1 98.19 213 ALA A CA 1
ATOM 1653 C C . ALA A 1 213 ? 11.398 11.797 24.281 1 98.19 213 ALA A C 1
ATOM 1655 O O . ALA A 1 213 ? 11.828 10.68 23.984 1 98.19 213 ALA A O 1
ATOM 1656 N N . ASP A 1 214 ? 11.109 12.133 25.5 1 98.31 214 ASP A N 1
ATOM 1657 C CA . ASP A 1 214 ? 11.266 11.195 26.609 1 98.31 214 ASP A CA 1
ATOM 1658 C C . ASP A 1 214 ? 10.344 9.992 26.438 1 98.31 214 ASP A C 1
ATOM 1660 O O . ASP A 1 214 ? 10.758 8.852 26.641 1 98.31 214 ASP A O 1
ATOM 1664 N N . ILE A 1 215 ? 9.102 10.18 26.094 1 98.44 215 ILE A N 1
ATOM 1665 C CA . ILE A 1 215 ? 8.125 9.109 25.891 1 98.44 215 ILE A CA 1
ATOM 1666 C C . ILE A 1 215 ? 8.578 8.203 24.75 1 98.44 215 ILE A C 1
ATOM 1668 O O . ILE A 1 215 ? 8.523 6.977 24.859 1 98.44 215 ILE A O 1
ATOM 1672 N N . ILE A 1 216 ? 9.023 8.828 23.672 1 98.06 216 ILE A N 1
ATOM 1673 C CA . ILE A 1 216 ? 9.484 8.094 22.516 1 98.06 216 ILE A CA 1
ATOM 1674 C C . ILE A 1 216 ? 10.688 7.23 22.875 1 98.06 216 ILE A C 1
ATOM 1676 O O . ILE A 1 216 ? 10.742 6.047 22.531 1 98.06 216 ILE A O 1
ATOM 1680 N N . ALA A 1 217 ? 11.664 7.836 23.609 1 97.31 217 ALA A N 1
ATOM 1681 C CA . ALA A 1 217 ? 12.859 7.109 24.047 1 97.31 217 ALA A CA 1
ATOM 1682 C C . ALA A 1 217 ? 12.492 5.906 24.906 1 97.31 217 ALA A C 1
ATOM 1684 O O . ALA A 1 217 ? 13.039 4.816 24.734 1 97.31 217 ALA A O 1
ATOM 1685 N N . ASP A 1 218 ? 11.578 6.105 25.797 1 97.38 218 ASP A N 1
ATOM 1686 C CA . ASP A 1 218 ? 11.117 5.035 26.672 1 97.38 218 ASP A CA 1
ATOM 1687 C C . ASP A 1 218 ? 10.484 3.9 25.875 1 97.38 218 ASP A C 1
ATOM 1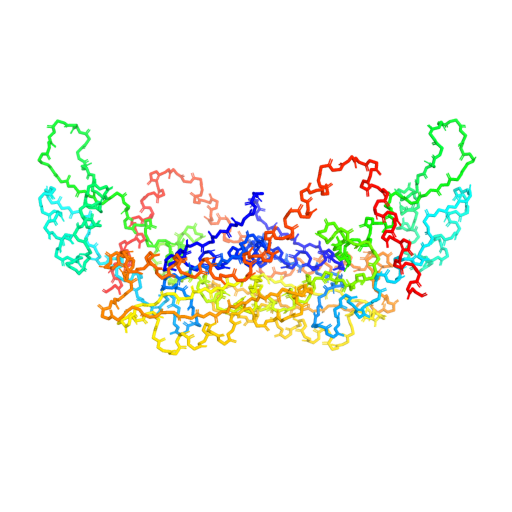689 O O . ASP A 1 218 ? 10.742 2.725 26.141 1 97.38 218 ASP A O 1
ATOM 1693 N N . TRP A 1 219 ? 9.672 4.227 24.906 1 97.12 219 TRP A N 1
ATOM 1694 C CA . TRP A 1 219 ? 9.023 3.234 24.047 1 97.12 219 TRP A CA 1
ATOM 1695 C C . TRP A 1 219 ? 10.062 2.416 23.281 1 97.12 219 TRP A C 1
ATOM 1697 O O . TRP A 1 219 ? 10 1.184 23.266 1 97.12 219 TRP A O 1
ATOM 1707 N N . ILE A 1 220 ? 10.992 3.076 22.641 1 94.62 220 ILE A N 1
ATOM 1708 C CA . ILE A 1 220 ? 11.992 2.434 21.797 1 94.62 220 ILE A CA 1
ATOM 1709 C C . ILE A 1 220 ? 12.844 1.488 22.641 1 94.62 220 ILE A C 1
ATOM 1711 O O . ILE A 1 220 ? 13.172 0.379 22.203 1 94.62 220 ILE A O 1
ATOM 1715 N N . GLU A 1 221 ? 13.18 1.898 23.844 1 92.06 221 GLU A N 1
ATOM 1716 C CA . GLU A 1 221 ? 14.016 1.098 24.734 1 92.06 221 GLU A CA 1
ATOM 1717 C C . GLU A 1 221 ? 13.305 -0.195 25.141 1 92.06 221 GLU A C 1
ATOM 1719 O O . GLU A 1 221 ? 13.945 -1.238 25.281 1 92.06 221 GLU A O 1
ATOM 1724 N N . LYS A 1 222 ? 12.031 -0.134 25.25 1 88.56 222 LYS A N 1
ATOM 1725 C CA . LYS A 1 222 ? 11.273 -1.25 25.812 1 88.56 222 LYS A CA 1
ATOM 1726 C C . LYS A 1 222 ? 10.609 -2.076 24.719 1 88.56 222 LYS A C 1
ATOM 1728 O O . LYS A 1 222 ? 10.023 -3.123 25 1 88.56 222 LYS A O 1
ATOM 1733 N N . ASP A 1 223 ? 10.688 -1.596 23.5 1 81.5 223 ASP A N 1
ATOM 1734 C CA . ASP A 1 223 ? 9.906 -2.209 22.422 1 81.5 223 ASP A CA 1
ATOM 1735 C C . ASP A 1 223 ? 10.438 -3.598 22.078 1 81.5 223 ASP A C 1
ATOM 1737 O O . ASP A 1 223 ? 11.586 -3.74 21.656 1 81.5 223 ASP A O 1
ATOM 1741 N N . GLU A 1 224 ? 9.57 -4.496 22.156 1 78.25 224 GLU A N 1
ATOM 1742 C CA . GLU A 1 224 ? 9.914 -5.898 21.938 1 78.25 224 GLU A CA 1
ATOM 1743 C C . GLU A 1 224 ? 10.062 -6.203 20.453 1 78.25 224 GLU A C 1
ATOM 1745 O O . GLU A 1 224 ? 10.789 -7.125 20.062 1 78.25 224 GLU A O 1
ATOM 1750 N N . CYS A 1 225 ? 9.414 -5.473 19.688 1 77.19 225 CYS A N 1
ATOM 1751 C CA . CYS A 1 225 ? 9.523 -5.699 18.25 1 77.19 225 CYS A CA 1
ATOM 1752 C C . CYS A 1 225 ? 10.914 -5.328 17.75 1 77.19 225 CYS A C 1
ATOM 1754 O O . CYS A 1 225 ? 11.469 -6.008 16.891 1 77.19 225 CYS A O 1
ATOM 1756 N N . ILE A 1 226 ? 11.398 -4.316 18.297 1 81.25 226 ILE A N 1
ATOM 1757 C CA . ILE A 1 226 ? 12.766 -3.92 17.984 1 81.25 226 ILE A CA 1
ATOM 1758 C C . ILE A 1 226 ? 13.734 -5.031 18.375 1 81.25 226 ILE A C 1
ATOM 1760 O O . ILE A 1 226 ? 14.578 -5.438 17.578 1 81.25 226 ILE A O 1
ATOM 1764 N N . ALA A 1 227 ? 13.484 -5.527 19.516 1 77 227 ALA A N 1
ATOM 1765 C CA . ALA A 1 227 ? 14.344 -6.602 20 1 77 227 ALA A CA 1
ATOM 1766 C C . ALA A 1 227 ? 14.242 -7.836 19.109 1 77 227 ALA A C 1
ATOM 1768 O O . ALA A 1 227 ? 15.258 -8.453 18.781 1 77 227 ALA A O 1
ATOM 1769 N N . TRP A 1 228 ? 13.133 -8.117 18.75 1 74.5 228 TRP A N 1
ATOM 1770 C CA . TRP A 1 228 ? 12.883 -9.281 17.906 1 74.5 228 TRP A CA 1
ATOM 1771 C C . TRP A 1 228 ? 13.523 -9.102 16.531 1 74.5 228 TRP A C 1
ATOM 1773 O O . TRP A 1 228 ? 14.211 -10 16.047 1 74.5 228 TRP A O 1
ATOM 1783 N N . ASN A 1 229 ? 13.391 -7.98 15.938 1 74.5 229 ASN A N 1
ATOM 1784 C CA . ASN A 1 229 ? 13.961 -7.691 14.625 1 74.5 229 ASN A CA 1
ATOM 1785 C C . ASN A 1 229 ? 15.484 -7.691 14.664 1 74.5 229 ASN A C 1
ATOM 1787 O O . ASN A 1 229 ? 16.141 -8.125 13.719 1 74.5 229 ASN A O 1
ATOM 1791 N N . CYS A 1 230 ? 15.945 -7.172 15.742 1 72.38 230 CYS A N 1
ATOM 1792 C CA . CYS A 1 230 ? 17.391 -7.18 15.906 1 72.38 230 CYS A CA 1
ATOM 1793 C C . CYS A 1 230 ? 17.938 -8.602 15.953 1 72.38 230 CYS A C 1
ATOM 1795 O O . CYS A 1 230 ? 18.953 -8.906 15.336 1 72.38 230 CYS A O 1
ATOM 1797 N N . CYS A 1 231 ? 17.172 -9.391 16.594 1 69.69 231 CYS A N 1
ATOM 1798 C CA . CYS A 1 231 ? 17.562 -10.789 16.688 1 69.69 231 CYS A CA 1
ATOM 1799 C C . CYS A 1 231 ? 17.484 -11.461 15.312 1 69.69 231 CYS A C 1
ATOM 1801 O O . CYS A 1 231 ? 18.391 -12.18 14.914 1 69.69 231 CYS A O 1
ATOM 1803 N N . LEU A 1 232 ? 16.5 -11.102 14.586 1 68.25 232 LEU A N 1
ATOM 1804 C CA . LEU A 1 232 ? 16.328 -11.648 13.242 1 68.25 232 LEU A CA 1
ATOM 1805 C C . LEU A 1 232 ? 17.391 -11.117 12.297 1 68.25 232 LEU A C 1
ATOM 1807 O O . LEU A 1 232 ? 17.922 -11.867 11.469 1 68.25 232 LEU A O 1
ATOM 1811 N N . GLY A 1 233 ? 17.641 -9.852 12.398 1 64 233 GLY A N 1
ATOM 1812 C CA . GLY A 1 233 ? 18.656 -9.227 11.562 1 64 233 GLY A CA 1
ATOM 1813 C C . GLY A 1 233 ? 20.031 -9.844 11.742 1 64 233 GLY A C 1
ATOM 1814 O O . GLY A 1 233 ? 20.75 -10.055 10.766 1 64 233 GLY A O 1
ATOM 1815 N N . LYS A 1 234 ? 20.391 -10.062 12.969 1 67.94 234 LYS A N 1
ATOM 1816 C CA . LYS A 1 234 ? 21.688 -10.695 13.234 1 67.94 234 LYS A CA 1
ATOM 1817 C C . LYS A 1 234 ? 21.766 -12.07 12.586 1 67.94 234 LYS A C 1
ATOM 1819 O O . LYS A 1 234 ? 22.797 -12.414 11.984 1 67.94 234 LYS A O 1
ATOM 1824 N N . ARG A 1 235 ? 20.641 -12.672 12.594 1 65.69 235 ARG A N 1
ATOM 1825 C CA . ARG A 1 235 ? 20.609 -14 11.977 1 65.69 235 ARG A CA 1
ATOM 1826 C C . ARG A 1 235 ? 20.672 -13.898 10.461 1 65.69 235 ARG A C 1
ATOM 1828 O O . ARG A 1 235 ? 21.375 -14.664 9.805 1 65.69 235 ARG A O 1
ATOM 1835 N N . GLY A 1 236 ? 19.922 -12.93 9.867 1 63.38 236 GLY A N 1
ATOM 1836 C CA . GLY A 1 236 ? 19.938 -12.695 8.43 1 63.38 236 GLY A CA 1
ATOM 1837 C C . GLY A 1 236 ? 21.297 -12.25 7.922 1 63.38 236 GLY A C 1
ATOM 1838 O O . GLY A 1 236 ? 21.719 -12.664 6.84 1 63.38 236 GLY A O 1
ATOM 1839 N N . LYS A 1 237 ? 21.906 -11.375 8.664 1 63.72 237 LYS A N 1
ATOM 1840 C CA . LYS A 1 237 ? 23.25 -10.93 8.297 1 63.72 237 LYS A CA 1
ATOM 1841 C C . LYS A 1 237 ? 24.219 -12.102 8.195 1 63.72 237 LYS A C 1
ATOM 1843 O O . LYS A 1 237 ? 25.016 -12.188 7.254 1 63.72 237 LYS A O 1
ATOM 1848 N N . THR A 1 238 ? 24.047 -12.898 9.117 1 69.19 238 THR A N 1
ATOM 1849 C CA . THR A 1 238 ? 24.891 -14.086 9.078 1 69.19 238 THR A CA 1
ATOM 1850 C C . THR A 1 238 ? 24.641 -14.891 7.805 1 69.19 238 THR A C 1
ATOM 1852 O O . THR A 1 238 ? 25.578 -15.375 7.176 1 69.19 238 THR A O 1
ATOM 1855 N N . TRP A 1 239 ? 23.406 -14.781 7.348 1 74 239 TRP A N 1
ATOM 1856 C CA . TRP A 1 239 ? 23.062 -15.508 6.133 1 74 239 TRP A CA 1
ATOM 1857 C C . TRP A 1 239 ? 23.609 -14.805 4.898 1 74 239 TRP A C 1
ATOM 1859 O O . TRP A 1 239 ? 24.109 -15.453 3.979 1 74 239 TRP A O 1
ATOM 1869 N N . ARG A 1 240 ? 23.531 -13.523 4.961 1 74.62 240 ARG A N 1
ATOM 1870 C CA . ARG A 1 240 ? 24 -12.734 3.818 1 74.62 240 ARG A CA 1
ATOM 1871 C C . ARG A 1 240 ? 25.5 -12.852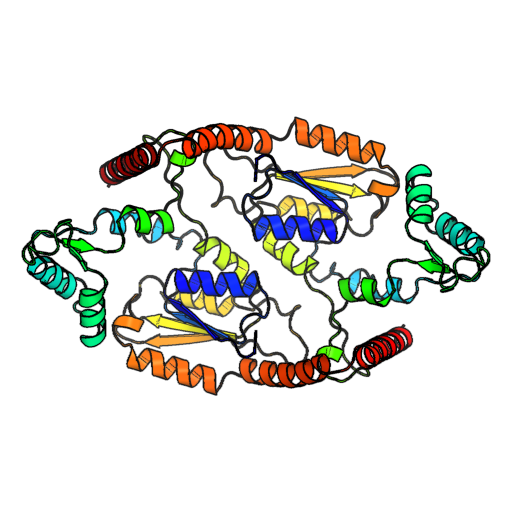 3.637 1 74.62 240 ARG A C 1
ATOM 1873 O O . ARG A 1 240 ? 26.016 -12.688 2.529 1 74.62 240 ARG A O 1
ATOM 1880 N N . GLU A 1 241 ? 26.094 -13.125 4.707 1 80.12 241 GLU A N 1
ATOM 1881 C CA . GLU A 1 241 ? 27.547 -13.227 4.676 1 80.12 241 GLU A CA 1
ATOM 1882 C C . GLU A 1 241 ? 27.984 -14.602 4.199 1 80.12 241 GLU A C 1
ATOM 1884 O O . GLU A 1 241 ? 29.156 -14.805 3.877 1 80.12 241 GLU A O 1
ATOM 1889 N N . LEU A 1 242 ? 27.062 -15.375 4.066 1 80.62 242 LEU A N 1
ATOM 1890 C CA . LEU A 1 242 ? 27.391 -16.719 3.607 1 80.62 242 LEU A CA 1
ATOM 1891 C C . LEU A 1 242 ? 27.719 -16.719 2.117 1 80.62 242 LEU A C 1
ATOM 1893 O O . LEU A 1 242 ? 27.25 -15.859 1.374 1 80.62 242 LEU A O 1
ATOM 1897 N N . SER A 1 243 ? 28.516 -17.578 1.741 1 85.31 243 SER A N 1
ATOM 1898 C CA . SER A 1 243 ? 28.797 -17.766 0.323 1 85.31 243 SER A CA 1
ATOM 1899 C C . SER A 1 243 ? 27.562 -18.25 -0.434 1 85.31 243 SER A C 1
ATOM 1901 O O . SER A 1 243 ? 26.625 -18.781 0.167 1 85.31 243 SER A O 1
ATOM 1903 N N . ASN A 1 244 ? 27.594 -18.031 -1.679 1 85.56 244 ASN A N 1
ATOM 1904 C CA . ASN A 1 244 ? 26.484 -18.516 -2.506 1 85.56 244 ASN A CA 1
ATOM 1905 C C . ASN A 1 244 ? 26.328 -20.031 -2.383 1 85.56 244 ASN A C 1
ATOM 1907 O O . ASN A 1 244 ? 25.203 -20.531 -2.365 1 85.56 244 ASN A O 1
ATOM 1911 N N . ALA A 1 245 ? 27.469 -20.641 -2.279 1 86.62 245 ALA A N 1
ATOM 1912 C CA . ALA A 1 245 ? 27.422 -22.094 -2.125 1 86.62 245 ALA A CA 1
ATOM 1913 C C . ALA A 1 245 ? 26.734 -22.484 -0.826 1 86.62 245 ALA A C 1
ATOM 1915 O O . ALA A 1 245 ? 25.922 -23.422 -0.807 1 86.62 245 ALA A O 1
ATOM 1916 N N . SER A 1 246 ? 27.047 -21.797 0.204 1 82.62 246 SER A N 1
ATOM 1917 C CA . SER A 1 246 ? 26.422 -22.078 1.496 1 82.62 246 SER A CA 1
ATOM 1918 C C . SER A 1 246 ? 24.922 -21.766 1.468 1 82.62 246 SER A C 1
ATOM 1920 O O . SER A 1 246 ? 24.125 -22.516 2.049 1 82.62 246 SER A O 1
ATOM 1922 N N . LYS A 1 247 ? 24.594 -20.734 0.826 1 83.31 247 LYS A N 1
ATOM 1923 C CA . LYS A 1 247 ? 23.188 -20.375 0.691 1 83.31 247 LYS A CA 1
ATOM 1924 C C . LYS A 1 247 ? 22.422 -21.453 -0.074 1 83.31 247 LYS A C 1
ATOM 1926 O O . LYS A 1 247 ? 21.312 -21.828 0.301 1 83.31 247 LYS A O 1
ATOM 1931 N N . GLU A 1 248 ? 23.078 -21.906 -1.073 1 84.69 248 GLU A N 1
ATOM 1932 C CA . GLU A 1 248 ? 22.453 -22.969 -1.868 1 84.69 248 GLU A CA 1
ATOM 1933 C C . GLU A 1 248 ? 22.266 -24.234 -1.043 1 84.69 248 GLU A C 1
ATOM 1935 O O . GLU A 1 248 ? 21.234 -24.906 -1.155 1 84.69 248 GLU A O 1
ATOM 1940 N N . MET A 1 249 ? 23.203 -24.5 -0.25 1 84.31 249 MET A N 1
ATOM 1941 C CA . MET A 1 249 ? 23.109 -25.656 0.621 1 84.31 249 MET A CA 1
ATOM 1942 C C . MET A 1 249 ? 21.969 -25.5 1.619 1 84.31 249 MET A C 1
ATOM 1944 O O . MET A 1 249 ? 21.25 -26.469 1.897 1 84.31 249 MET A O 1
ATOM 1948 N N . GLY A 1 250 ? 21.875 -24.359 2.16 1 82.44 250 GLY A N 1
ATOM 1949 C CA . GLY A 1 250 ? 20.766 -24.094 3.066 1 82.44 250 GLY A CA 1
ATOM 1950 C C . GLY A 1 250 ? 19.406 -24.25 2.412 1 82.44 250 GLY A C 1
ATOM 1951 O O . GLY A 1 250 ? 18.5 -24.828 3 1 82.44 250 GLY A O 1
ATOM 1952 N N . ALA A 1 251 ? 19.312 -23.719 1.228 1 85.56 251 ALA A N 1
ATOM 1953 C CA . ALA A 1 251 ? 18.078 -23.844 0.465 1 85.56 251 ALA A CA 1
ATOM 1954 C C . ALA A 1 251 ? 17.734 -25.297 0.202 1 85.56 251 ALA A C 1
ATOM 1956 O O . ALA A 1 251 ? 16.578 -25.719 0.355 1 85.56 251 ALA A O 1
ATOM 1957 N N . GLU A 1 252 ? 18.734 -26.031 -0.1 1 86.38 252 GLU A N 1
ATOM 1958 C CA . GLU A 1 252 ? 18.531 -27.453 -0.375 1 86.38 252 GLU A CA 1
ATOM 1959 C C . GLU A 1 252 ? 18.094 -28.203 0.88 1 86.38 252 GLU A C 1
ATOM 1961 O O . GLU A 1 252 ? 17.188 -29.047 0.823 1 86.38 252 GLU A O 1
ATOM 1966 N N . ALA A 1 253 ? 18.75 -27.875 1.907 1 87.19 253 ALA A N 1
ATOM 1967 C CA . ALA A 1 253 ? 18.391 -28.516 3.174 1 87.19 253 ALA A CA 1
ATOM 1968 C C . ALA A 1 253 ? 16.969 -28.172 3.584 1 87.19 253 ALA A C 1
ATOM 1970 O O . ALA A 1 253 ? 16.234 -29.016 4.082 1 87.19 253 ALA A O 1
ATOM 1971 N N . TRP A 1 254 ? 16.609 -26.969 3.393 1 86.94 254 TRP A N 1
ATOM 1972 C CA . TRP A 1 254 ? 15.25 -26.531 3.697 1 86.94 254 TRP A CA 1
ATOM 1973 C C . TRP A 1 254 ? 14.234 -27.266 2.83 1 86.94 254 TRP A C 1
ATOM 1975 O O . TRP A 1 254 ? 13.188 -27.703 3.322 1 86.94 254 TRP A O 1
ATOM 1985 N N . MET A 1 255 ? 14.57 -27.422 1.603 1 86.19 255 MET A N 1
ATOM 1986 C CA . MET A 1 255 ? 13.695 -28.125 0.681 1 86.19 255 MET A CA 1
ATOM 1987 C C . MET A 1 255 ? 13.523 -29.594 1.106 1 86.19 255 MET A C 1
ATOM 1989 O O . MET A 1 255 ? 12.422 -30.125 1.045 1 86.19 255 MET A O 1
ATOM 1993 N N . GLU A 1 256 ? 14.578 -30.172 1.465 1 86 256 GLU A N 1
ATOM 1994 C CA . GLU A 1 256 ? 14.539 -31.547 1.934 1 86 256 GLU A CA 1
ATOM 1995 C C . GLU A 1 256 ? 13.68 -31.688 3.186 1 86 256 GLU A C 1
ATOM 1997 O O . GLU A 1 256 ? 12.914 -32.656 3.32 1 86 256 GLU A O 1
ATOM 2002 N N . TYR A 1 257 ? 13.867 -30.844 3.998 1 86 257 TYR A N 1
ATOM 2003 C CA . TYR A 1 257 ? 13.07 -30.828 5.219 1 86 257 TYR A CA 1
ATOM 2004 C C . TYR A 1 257 ? 11.578 -30.719 4.895 1 86 257 TYR A C 1
ATOM 2006 O O . TYR A 1 257 ? 10.766 -31.469 5.43 1 86 257 TYR A O 1
ATOM 2014 N N . LEU A 1 258 ? 11.203 -29.766 4.004 1 84.06 258 LEU A N 1
ATOM 2015 C CA . LEU A 1 258 ? 9.805 -29.594 3.625 1 84.06 258 LEU A CA 1
ATOM 2016 C C . LEU A 1 258 ? 9.25 -30.859 2.982 1 84.06 258 LEU A C 1
ATOM 2018 O O . LEU A 1 258 ? 8.102 -31.234 3.238 1 84.06 258 LEU A O 1
ATOM 2022 N N . GLN A 1 259 ? 10.055 -31.438 2.201 1 83.62 259 GLN A N 1
ATOM 2023 C CA . GLN A 1 259 ? 9.641 -32.688 1.537 1 83.62 259 GLN A CA 1
ATOM 2024 C C . GLN A 1 259 ? 9.383 -33.781 2.551 1 83.62 259 GLN A C 1
ATOM 2026 O O . GLN A 1 259 ? 8.477 -34.594 2.359 1 83.62 259 GLN A O 1
ATOM 2031 N N . SER A 1 260 ? 10.117 -33.781 3.582 1 83 260 SER A N 1
ATOM 2032 C CA . SER A 1 260 ? 9.977 -34.844 4.602 1 83 260 SER A CA 1
ATOM 2033 C C . SER A 1 260 ? 8.672 -34.688 5.375 1 83 260 SER A C 1
ATOM 2035 O O . SER A 1 260 ? 8.219 -35.625 6.035 1 83 260 SER A O 1
ATOM 2037 N N . LYS A 1 261 ? 8.07 -33.531 5.289 1 75.62 261 LYS A N 1
ATOM 2038 C CA . LYS A 1 261 ? 6.824 -33.281 6.004 1 75.62 261 LYS A CA 1
ATOM 2039 C C . LYS A 1 261 ? 5.613 -33.625 5.145 1 75.62 261 LYS A C 1
ATOM 2041 O O . LYS A 1 261 ? 4.473 -33.531 5.602 1 75.62 261 LYS A O 1
ATOM 2046 N N . LEU A 1 262 ? 5.852 -33.812 3.869 1 72.19 262 LEU A N 1
ATOM 2047 C CA . LEU A 1 262 ? 4.758 -34.219 2.98 1 72.19 262 LEU A CA 1
ATOM 2048 C C . LEU A 1 262 ? 4.387 -35.688 3.174 1 72.19 262 LEU A C 1
ATOM 2050 O O . LEU A 1 262 ? 5.258 -36.5 3.418 1 72.19 262 LEU A O 1
ATOM 2054 N N . MET B 1 1 ? 3.516 7.934 -17.062 1 67.25 1 MET B N 1
ATOM 2055 C CA . MET B 1 1 ? 3.164 6.941 -18.078 1 67.25 1 MET B CA 1
ATOM 2056 C C . MET B 1 1 ? 1.911 7.363 -18.844 1 67.25 1 MET B C 1
ATOM 2058 O O . MET B 1 1 ? 1.001 7.961 -18.266 1 67.25 1 MET B O 1
ATOM 2062 N N . GLN B 1 2 ? 1.989 7.129 -20.047 1 71.44 2 GLN B N 1
ATOM 2063 C CA . GLN B 1 2 ? 0.865 7.531 -20.875 1 71.44 2 GLN B CA 1
ATOM 2064 C C . GLN B 1 2 ? -0.358 6.656 -20.609 1 71.44 2 GLN B C 1
ATOM 2066 O O . GLN B 1 2 ? -0.251 5.43 -20.562 1 71.44 2 GLN B O 1
ATOM 2071 N N . GLN B 1 3 ? -1.492 7.328 -20.344 1 78.44 3 GLN B N 1
ATOM 2072 C CA . GLN B 1 3 ? -2.754 6.629 -20.109 1 78.44 3 GLN B CA 1
ATOM 2073 C C . GLN B 1 3 ? -3.492 6.398 -21.438 1 78.44 3 GLN B C 1
ATOM 2075 O O . GLN B 1 3 ? -3.268 7.109 -22.406 1 78.44 3 GLN B O 1
ATOM 2080 N N . PRO B 1 4 ? -4.238 5.246 -21.531 1 85.5 4 PRO B N 1
ATOM 2081 C CA . PRO B 1 4 ? -4.66 4.312 -20.484 1 85.5 4 PRO B CA 1
ATOM 2082 C C . PRO B 1 4 ? -3.676 3.164 -20.281 1 85.5 4 PRO B C 1
ATOM 2084 O O . PRO B 1 4 ? -3.045 2.713 -21.25 1 85.5 4 PRO B O 1
ATOM 2087 N N . ILE B 1 5 ? -3.521 2.752 -19.125 1 90.62 5 ILE B N 1
ATOM 2088 C CA . ILE B 1 5 ? -2.76 1.555 -18.781 1 90.62 5 ILE B CA 1
ATOM 2089 C C . ILE B 1 5 ? -3.707 0.465 -18.281 1 90.62 5 ILE B C 1
ATOM 2091 O O . ILE B 1 5 ? -4.531 0.708 -17.406 1 90.62 5 ILE B O 1
ATOM 2095 N N . VAL B 1 6 ? -3.635 -0.656 -18.891 1 95.62 6 VAL B N 1
ATOM 2096 C CA . VAL B 1 6 ? -4.449 -1.804 -18.516 1 95.62 6 VAL B CA 1
ATOM 2097 C C . VAL B 1 6 ? -3.59 -2.832 -17.781 1 95.62 6 VAL B C 1
ATOM 2099 O O . VAL B 1 6 ? -2.564 -3.275 -18.297 1 95.62 6 VAL B O 1
ATOM 2102 N N . GLY B 1 7 ? -3.969 -3.123 -16.531 1 96.94 7 GLY B N 1
ATOM 2103 C CA . GLY B 1 7 ? -3.309 -4.203 -15.82 1 96.94 7 GLY B CA 1
ATOM 2104 C C . GLY B 1 7 ? -3.926 -5.562 -16.094 1 96.94 7 GLY B C 1
ATOM 2105 O O . GLY B 1 7 ? -5.148 -5.719 -16.031 1 96.94 7 GLY B O 1
ATOM 2106 N N . VAL B 1 8 ? -3.135 -6.539 -16.469 1 98.38 8 VAL B N 1
ATOM 2107 C CA . VAL B 1 8 ? -3.592 -7.906 -16.688 1 98.38 8 VAL B CA 1
ATOM 2108 C C . VAL B 1 8 ? -2.719 -8.875 -15.898 1 98.38 8 VAL B C 1
ATOM 2110 O O . VAL B 1 8 ? -1.488 -8.797 -15.945 1 98.38 8 VAL B O 1
ATOM 2113 N N . GLY B 1 9 ? -3.381 -9.695 -15.109 1 98.38 9 GLY B N 1
ATOM 2114 C CA . GLY B 1 9 ? -2.617 -10.672 -14.344 1 98.38 9 GLY B CA 1
ATOM 2115 C C . GLY B 1 9 ? -3.383 -11.953 -14.078 1 98.38 9 GLY B C 1
ATOM 2116 O O . GLY B 1 9 ? -4.602 -11.93 -13.891 1 98.38 9 GLY B O 1
ATOM 2117 N N . HIS B 1 10 ? -2.676 -13.109 -14.016 1 98.06 10 HIS B N 1
ATOM 2118 C CA . HIS B 1 10 ? -3.217 -14.43 -13.719 1 98.06 10 HIS B CA 1
ATOM 2119 C C . HIS B 1 10 ? -2.703 -14.945 -12.375 1 98.06 10 HIS B C 1
ATOM 2121 O O . HIS B 1 10 ? -1.54 -14.734 -12.031 1 98.06 10 HIS B O 1
ATOM 2127 N N . SER B 1 11 ? -3.578 -15.633 -11.633 1 95.25 11 SER B N 1
ATOM 2128 C CA . SER B 1 11 ? -3.162 -16.312 -10.414 1 95.25 11 SER B CA 1
ATOM 2129 C C . SER B 1 11 ? -2.484 -15.344 -9.445 1 95.25 11 SER B C 1
ATOM 2131 O O . SER B 1 11 ? -3.057 -14.312 -9.086 1 95.25 11 SER B O 1
ATOM 2133 N N . MET B 1 12 ? -1.233 -15.594 -9.102 1 93 12 MET B N 1
ATOM 2134 C CA . MET B 1 12 ? -0.468 -14.688 -8.25 1 93 12 MET B CA 1
ATOM 2135 C C . MET B 1 12 ? -0.216 -13.359 -8.961 1 93 12 MET B C 1
ATOM 2137 O O . MET B 1 12 ? -0.174 -12.305 -8.32 1 93 12 MET B O 1
ATOM 2141 N N . GLY B 1 13 ? -0.054 -13.5 -10.312 1 96 13 GLY B N 1
ATOM 2142 C CA . GLY B 1 13 ? 0.08 -12.281 -11.086 1 96 13 GLY B CA 1
ATOM 2143 C C . GLY B 1 13 ? -1.128 -11.367 -10.977 1 96 13 GLY B C 1
ATOM 2144 O O . GLY B 1 13 ? -0.989 -10.141 -10.977 1 96 13 GLY B O 1
ATOM 2145 N N . GLY B 1 14 ? -2.359 -11.969 -10.898 1 97.69 14 GLY B N 1
ATOM 2146 C CA . GLY B 1 14 ? -3.557 -11.18 -10.633 1 97.69 14 GLY B CA 1
ATOM 2147 C C . GLY B 1 14 ? -3.531 -10.484 -9.289 1 97.69 14 GLY B C 1
ATOM 2148 O O . GLY B 1 14 ? -3.902 -9.312 -9.188 1 97.69 14 GLY B O 1
ATOM 2149 N N . CYS B 1 15 ? -3.098 -11.211 -8.305 1 96.44 15 CYS B N 1
ATOM 2150 C CA . CYS B 1 15 ? -2.947 -10.625 -6.977 1 96.44 15 CYS B CA 1
ATOM 2151 C C . CYS B 1 15 ? -1.974 -9.453 -7.008 1 96.44 15 CYS B C 1
ATOM 2153 O O . CYS B 1 15 ? -2.236 -8.406 -6.414 1 96.44 15 CYS B O 1
ATOM 2155 N N . GLN B 1 16 ? -0.891 -9.602 -7.723 1 95.88 16 GLN B N 1
ATOM 2156 C CA . GLN B 1 16 ? 0.135 -8.57 -7.797 1 95.88 16 GLN B CA 1
ATOM 2157 C C . GLN B 1 16 ? -0.383 -7.332 -8.523 1 95.88 16 GLN B C 1
ATOM 2159 O O . GLN B 1 16 ? -0.12 -6.203 -8.109 1 95.88 16 GLN B O 1
ATOM 2164 N N . ILE B 1 17 ? -1.084 -7.527 -9.578 1 97.88 17 ILE B N 1
ATOM 2165 C CA . ILE B 1 17 ? -1.664 -6.418 -10.328 1 97.88 17 ILE B CA 1
ATOM 2166 C C . ILE B 1 17 ? -2.648 -5.656 -9.438 1 97.88 17 ILE B C 1
ATOM 2168 O O . ILE B 1 17 ? -2.629 -4.426 -9.391 1 97.88 17 ILE B O 1
ATOM 2172 N N . ALA B 1 18 ? -3.506 -6.422 -8.75 1 98.12 18 ALA B N 1
ATOM 2173 C CA . ALA B 1 18 ? -4.461 -5.789 -7.844 1 98.12 18 ALA B CA 1
ATOM 2174 C C . ALA B 1 18 ? -3.74 -5.004 -6.75 1 98.12 18 ALA B C 1
ATOM 2176 O O . ALA B 1 18 ? -4.137 -3.885 -6.418 1 98.12 18 ALA B O 1
ATOM 2177 N N . THR B 1 19 ? -2.719 -5.594 -6.215 1 96.56 19 THR B N 1
ATOM 2178 C CA . THR B 1 19 ? -1.947 -4.926 -5.176 1 96.56 19 THR B CA 1
ATOM 2179 C C . THR B 1 19 ? -1.352 -3.621 -5.695 1 96.56 19 THR B C 1
ATOM 2181 O O . THR B 1 19 ? -1.413 -2.59 -5.02 1 96.56 19 THR B O 1
ATOM 2184 N N . LEU B 1 20 ? -0.839 -3.639 -6.883 1 95.5 20 LEU B N 1
ATOM 2185 C CA . LEU B 1 20 ? -0.268 -2.443 -7.492 1 95.5 20 LEU B CA 1
ATOM 2186 C C . LEU B 1 20 ? -1.333 -1.369 -7.684 1 95.5 20 LEU B C 1
ATOM 2188 O O . LEU B 1 20 ? -1.056 -0.178 -7.523 1 95.5 20 LEU B O 1
ATOM 2192 N N . SER B 1 21 ? -2.539 -1.77 -7.98 1 94.94 21 SER B N 1
ATOM 2193 C CA . SER B 1 21 ? -3.625 -0.819 -8.195 1 94.94 21 SER B CA 1
ATOM 2194 C C . SER B 1 21 ? -3.936 -0.038 -6.926 1 94.94 21 SER B C 1
ATOM 2196 O O . SER B 1 21 ? -4.426 1.092 -6.988 1 94.94 21 SER B O 1
ATOM 2198 N N . VAL B 1 22 ? -3.631 -0.669 -5.77 1 94.44 22 VAL B N 1
ATOM 2199 C CA . VAL B 1 22 ? -3.93 -0.036 -4.488 1 94.44 22 VAL B CA 1
ATOM 2200 C C . VAL B 1 22 ? -2.719 0.763 -4.012 1 94.44 22 VAL B C 1
ATOM 2202 O O . VAL B 1 22 ? -2.865 1.873 -3.494 1 94.44 22 VAL B O 1
ATOM 2205 N N . THR B 1 23 ? -1.533 0.224 -4.23 1 90.75 23 THR B N 1
ATOM 2206 C CA . THR B 1 23 ? -0.326 0.859 -3.711 1 90.75 23 THR B CA 1
ATOM 2207 C C . THR B 1 23 ? 0.114 2.004 -4.617 1 90.75 23 THR B C 1
ATOM 2209 O O . THR B 1 23 ? 0.779 2.939 -4.168 1 90.75 23 THR B O 1
ATOM 2212 N N . SER B 1 24 ? -0.146 1.902 -5.84 1 88.25 24 SER B N 1
ATOM 2213 C CA . SER B 1 24 ? 0.064 2.971 -6.809 1 88.25 24 SER B CA 1
ATOM 2214 C C . SER B 1 24 ? -1.253 3.41 -7.441 1 88.25 24 SER B C 1
ATOM 2216 O O . SER B 1 24 ? -1.521 3.107 -8.602 1 88.25 24 SER B O 1
ATOM 2218 N N . ARG B 1 25 ? -1.929 4.188 -6.723 1 81.75 25 ARG B N 1
ATOM 2219 C CA . ARG B 1 25 ? -3.295 4.551 -7.086 1 81.75 25 ARG B CA 1
ATOM 2220 C C . ARG B 1 25 ? -3.336 5.223 -8.453 1 81.75 25 ARG B C 1
ATOM 2222 O O . ARG B 1 25 ? -2.445 6.004 -8.797 1 81.75 25 ARG B O 1
ATOM 2229 N N . ARG B 1 26 ? -4.262 4.859 -9.211 1 78.38 26 ARG B N 1
ATOM 2230 C CA . ARG B 1 26 ? -4.617 5.434 -10.508 1 78.38 26 ARG B CA 1
ATOM 2231 C C . ARG B 1 26 ? -3.578 5.082 -11.562 1 78.38 26 ARG B C 1
ATOM 2233 O O . ARG B 1 26 ? -3.525 5.711 -12.625 1 78.38 26 ARG B O 1
ATOM 2240 N N . MET B 1 27 ? -2.824 4.109 -11.211 1 84.75 27 MET B N 1
ATOM 2241 C CA . MET B 1 27 ? -1.891 3.602 -12.211 1 84.75 27 MET B CA 1
ATOM 2242 C C . MET B 1 27 ? -2.639 2.959 -13.375 1 84.75 27 MET B C 1
ATOM 2244 O O . MET B 1 27 ? -2.314 3.205 -14.539 1 84.75 27 MET B O 1
ATOM 2248 N N . PHE B 1 28 ? -3.625 2.189 -13.031 1 92.5 28 PHE B N 1
ATOM 2249 C CA . PHE B 1 28 ? -4.402 1.495 -14.055 1 92.5 28 PHE B CA 1
ATOM 2250 C C . PHE B 1 28 ? -5.73 2.199 -14.289 1 92.5 28 PHE B C 1
ATOM 2252 O O . PHE B 1 28 ? -6.375 2.66 -13.344 1 92.5 28 PHE B O 1
ATOM 2259 N N . SER B 1 29 ? -6.09 2.289 -15.547 1 92 29 SER B N 1
ATOM 2260 C CA . SER B 1 29 ? -7.453 2.684 -15.875 1 92 29 SER B CA 1
ATOM 2261 C C . SER B 1 29 ? -8.43 1.537 -15.641 1 92 29 SER B C 1
ATOM 2263 O O . SER B 1 29 ? -9.586 1.766 -15.273 1 92 29 SER B O 1
ATOM 2265 N N . THR B 1 30 ? -7.938 0.377 -15.898 1 95.5 30 THR B N 1
ATOM 2266 C CA . THR B 1 30 ? -8.695 -0.843 -15.656 1 95.5 30 THR B CA 1
ATOM 2267 C C . THR B 1 30 ? -7.762 -2.027 -15.438 1 95.5 30 THR B C 1
ATOM 2269 O O . THR B 1 30 ? -6.578 -1.959 -15.766 1 95.5 30 THR B O 1
ATOM 2272 N N . MET B 1 31 ? -8.281 -3.037 -14.75 1 97.38 31 MET B N 1
ATOM 2273 C CA . MET B 1 31 ? -7.48 -4.246 -14.594 1 97.38 31 MET B CA 1
ATOM 2274 C C . MET B 1 31 ? -8.312 -5.492 -14.891 1 97.38 31 MET B C 1
ATOM 2276 O O . MET B 1 31 ? -9.523 -5.5 -14.672 1 97.38 31 MET B O 1
ATOM 2280 N N . ILE B 1 32 ? -7.68 -6.445 -15.5 1 98.69 32 ILE B N 1
ATOM 2281 C CA . ILE B 1 32 ? -8.234 -7.766 -15.781 1 98.69 32 ILE B CA 1
ATOM 2282 C C . ILE B 1 32 ? -7.512 -8.82 -14.938 1 98.69 32 ILE B C 1
ATOM 2284 O O . ILE B 1 32 ? -6.305 -9.031 -15.102 1 98.69 32 ILE B O 1
ATOM 2288 N N . LEU B 1 33 ? -8.234 -9.445 -14.094 1 98.88 33 LEU B N 1
ATOM 2289 C CA . LEU B 1 33 ? -7.684 -10.438 -13.18 1 98.88 33 LEU B CA 1
ATOM 2290 C C . LEU B 1 33 ? -8.172 -11.844 -13.539 1 98.88 33 LEU B C 1
ATOM 2292 O O . LEU B 1 33 ? -9.344 -12.164 -13.352 1 98.88 33 LEU B O 1
ATOM 2296 N N . LEU B 1 34 ? -7.238 -12.648 -14.078 1 98.81 34 LEU B N 1
ATOM 2297 C CA . LEU B 1 34 ? -7.574 -14.008 -14.484 1 98.81 34 LEU B CA 1
ATOM 2298 C C . LEU B 1 34 ? -7.348 -14.992 -13.344 1 98.81 34 LEU B C 1
ATOM 2300 O O . LEU B 1 34 ? -6.203 -15.273 -12.977 1 98.81 34 LEU B O 1
ATOM 2304 N N . ASP B 1 35 ? -8.445 -15.461 -12.812 1 98.06 35 ASP B N 1
ATOM 2305 C CA . ASP B 1 35 ? -8.414 -16.422 -11.711 1 98.06 35 ASP B CA 1
ATOM 2306 C C . ASP B 1 35 ? -7.383 -16.031 -10.656 1 98.06 35 ASP B C 1
ATOM 2308 O O . ASP B 1 35 ? -6.52 -16.828 -10.297 1 98.06 35 ASP B O 1
ATOM 2312 N N . PRO B 1 36 ? -7.578 -14.828 -10.094 1 97.5 36 PRO B N 1
ATOM 2313 C CA . PRO B 1 36 ? -6.531 -14.297 -9.219 1 97.5 36 PRO B CA 1
ATOM 2314 C C . PRO B 1 36 ? -6.457 -15.023 -7.875 1 97.5 36 PRO B C 1
ATOM 2316 O O . PRO B 1 36 ? -7.484 -15.453 -7.344 1 97.5 36 PRO B O 1
ATOM 2319 N N . ALA B 1 37 ? -5.262 -15.156 -7.359 1 94.44 37 ALA B N 1
ATOM 2320 C CA . ALA B 1 37 ? -5.059 -15.688 -6.012 1 94.44 37 ALA B CA 1
ATOM 2321 C C . ALA B 1 37 ? -5.34 -14.625 -4.957 1 94.44 37 ALA B C 1
ATOM 2323 O O . ALA B 1 37 ? -4.414 -14.016 -4.414 1 94.44 37 ALA B O 1
ATOM 2324 N N . ILE B 1 38 ? -6.535 -14.352 -4.676 1 96.62 38 ILE B N 1
ATOM 2325 C CA . ILE B 1 38 ? -6.992 -13.391 -3.678 1 96.62 38 ILE B CA 1
ATOM 2326 C C . ILE B 1 38 ? -8.141 -13.992 -2.871 1 96.62 38 ILE B C 1
ATOM 2328 O O . ILE B 1 38 ? -9.125 -14.461 -3.441 1 96.62 38 ILE B O 1
ATOM 2332 N N . GLY B 1 39 ? -8.016 -14 -1.628 1 95.31 39 GLY B N 1
ATOM 2333 C CA . GLY B 1 39 ? -9.086 -14.516 -0.792 1 95.31 39 GLY B CA 1
ATOM 2334 C C . GLY B 1 39 ? -8.797 -14.391 0.692 1 95.31 39 GLY B C 1
ATOM 2335 O O . GLY B 1 39 ? -7.684 -14.047 1.087 1 95.31 39 GLY B O 1
ATOM 2336 N N . PRO B 1 40 ? -9.859 -14.586 1.494 1 95.06 40 PRO B N 1
ATOM 2337 C CA . PRO B 1 40 ? -9.656 -14.578 2.943 1 95.06 40 PRO B CA 1
ATOM 2338 C C . PRO B 1 40 ? -8.719 -15.688 3.412 1 95.06 40 PRO B C 1
ATOM 2340 O O . PRO B 1 40 ? -8.273 -16.5 2.604 1 95.06 40 PRO B O 1
ATOM 2343 N N . LEU B 1 41 ? -8.383 -15.648 4.668 1 90.69 41 LEU B N 1
ATOM 2344 C CA . LEU B 1 41 ? -7.395 -16.547 5.254 1 90.69 41 LEU B CA 1
ATOM 2345 C C . LEU B 1 41 ? -7.758 -18 4.98 1 90.69 41 LEU B C 1
ATOM 2347 O O . LEU B 1 41 ? -6.883 -18.812 4.684 1 90.69 41 LEU B O 1
ATOM 2351 N N . ASP B 1 42 ? -9.008 -18.312 5.039 1 90.19 42 ASP B N 1
ATOM 2352 C CA . ASP B 1 42 ? -9.43 -19.703 4.855 1 90.19 42 ASP B CA 1
ATOM 2353 C C . ASP B 1 42 ? -9.398 -20.094 3.383 1 90.19 42 ASP B C 1
ATOM 2355 O O . ASP B 1 42 ? -9.703 -21.25 3.033 1 90.19 42 ASP B O 1
ATOM 2359 N N . MET B 1 43 ? -9.078 -19.203 2.502 1 84.56 43 MET B N 1
ATOM 2360 C CA . MET B 1 43 ? -8.867 -19.469 1.081 1 84.56 43 MET B CA 1
ATOM 2361 C C . MET B 1 43 ? -7.465 -19.031 0.655 1 84.56 43 MET B C 1
ATOM 2363 O O . MET B 1 43 ? -7.199 -18.859 -0.536 1 84.56 43 MET B O 1
ATOM 2367 N N . GLY B 1 44 ? -6.66 -18.781 1.65 1 77 44 GLY B N 1
ATOM 2368 C CA . GLY B 1 44 ? -5.309 -18.328 1.381 1 77 44 GLY B CA 1
ATOM 2369 C C . GLY B 1 44 ? -4.395 -19.422 0.882 1 77 44 GLY B C 1
ATOM 2370 O O . GLY B 1 44 ? -4.848 -20.531 0.603 1 77 44 GLY B O 1
ATOM 2371 N N . LEU B 1 45 ? -3.129 -19.031 0.672 1 74.62 45 LEU B N 1
ATOM 2372 C CA . LEU B 1 45 ? -2.148 -19.906 0.042 1 74.62 45 LEU B CA 1
ATOM 2373 C C . LEU B 1 45 ? -1.973 -21.188 0.847 1 74.62 45 LEU B C 1
ATOM 2375 O O . LEU B 1 45 ? -1.73 -22.25 0.277 1 74.62 45 LEU B O 1
ATOM 2379 N N . ALA B 1 46 ? -2.113 -21.047 2.143 1 70 46 ALA B N 1
ATOM 2380 C CA . ALA B 1 46 ? -1.965 -22.219 3 1 70 46 ALA B CA 1
ATOM 2381 C C . ALA B 1 46 ? -3.016 -23.266 2.67 1 70 46 ALA B C 1
ATOM 2383 O O . ALA B 1 46 ? -2.75 -24.469 2.77 1 70 46 ALA B O 1
ATOM 2384 N N . THR B 1 47 ? -4.094 -22.828 2.211 1 73.81 47 THR B N 1
ATOM 2385 C CA . THR B 1 47 ? -5.215 -23.719 1.946 1 73.81 47 THR B CA 1
ATOM 2386 C C . THR B 1 47 ? -5.152 -24.266 0.52 1 73.81 47 THR B C 1
ATOM 2388 O O . THR B 1 47 ? -5.609 -25.375 0.248 1 73.81 47 THR B O 1
ATOM 2391 N N . LEU B 1 48 ? -4.484 -23.5 -0.325 1 73.69 48 LEU B N 1
ATOM 2392 C CA . LEU B 1 48 ? -4.449 -23.875 -1.736 1 73.69 48 LEU B CA 1
ATOM 2393 C C . LEU B 1 48 ? -3.48 -25.031 -1.974 1 73.69 48 LEU B C 1
ATOM 2395 O O . LEU B 1 48 ? -3.564 -25.719 -2.994 1 73.69 48 LEU B O 1
ATOM 2399 N N . GLY B 1 49 ? -2.607 -25.297 -0.995 1 73.38 49 GLY B N 1
ATOM 2400 C CA . GLY B 1 49 ? -1.689 -26.422 -1.082 1 73.38 49 GLY B CA 1
ATOM 2401 C C . GLY B 1 49 ? -0.636 -26.25 -2.16 1 73.38 49 GLY B C 1
ATOM 2402 O O . GLY B 1 49 ? -0.065 -27.234 -2.641 1 73.38 49 GLY B O 1
ATOM 2403 N N . LEU B 1 50 ? -0.462 -25.016 -2.521 1 74 50 LEU B N 1
ATOM 2404 C CA . LEU B 1 50 ? 0.439 -24.75 -3.637 1 74 50 LEU B CA 1
ATOM 2405 C C . LEU B 1 50 ? 1.875 -25.109 -3.277 1 74 50 LEU B C 1
ATOM 2407 O O . LEU B 1 50 ? 2.643 -25.547 -4.141 1 74 50 LEU B O 1
ATOM 2411 N N . GLY B 1 51 ? 2.137 -24.969 -2.037 1 74.69 51 GLY B N 1
ATOM 2412 C CA . GLY B 1 51 ? 3.455 -25.391 -1.592 1 74.69 51 GLY B CA 1
ATOM 2413 C C . GLY B 1 51 ? 3.676 -26.891 -1.717 1 74.69 51 GLY B C 1
ATOM 2414 O O . GLY B 1 51 ? 4.707 -27.328 -2.232 1 74.69 51 GLY B O 1
ATOM 2415 N N . GLN B 1 52 ? 2.701 -27.609 -1.359 1 76.31 52 GLN B N 1
ATOM 2416 C CA . GLN B 1 52 ? 2.791 -29.062 -1.451 1 76.31 52 GLN B CA 1
ATOM 2417 C C . GLN B 1 52 ? 2.854 -29.516 -2.906 1 76.31 52 GLN B C 1
ATOM 2419 O O . GLN B 1 52 ? 3.629 -30.406 -3.248 1 76.31 52 GLN B O 1
ATOM 2424 N N . LEU B 1 53 ? 2.125 -28.844 -3.646 1 77.25 53 LEU B N 1
ATOM 2425 C CA . LEU B 1 53 ? 2.117 -29.172 -5.066 1 77.25 53 LEU B CA 1
ATOM 2426 C C . LEU B 1 53 ? 3.479 -28.906 -5.695 1 77.25 53 LEU B C 1
ATOM 2428 O O . LEU B 1 53 ? 3.975 -29.719 -6.484 1 77.25 53 LEU B O 1
ATOM 2432 N N . THR B 1 54 ? 3.998 -27.844 -5.324 1 81.19 54 THR B N 1
ATOM 2433 C CA . THR B 1 54 ? 5.309 -27.484 -5.848 1 81.19 54 THR B CA 1
ATOM 2434 C C . THR B 1 54 ? 6.371 -28.484 -5.398 1 81.19 54 THR B C 1
ATOM 2436 O O . THR B 1 54 ? 7.227 -28.891 -6.191 1 81.19 54 THR B O 1
ATOM 2439 N N . LEU B 1 55 ? 6.258 -28.953 -4.246 1 81.69 55 LEU B N 1
ATOM 2440 C CA . LEU B 1 55 ? 7.246 -29.859 -3.689 1 81.69 55 LEU B CA 1
ATOM 2441 C C . LEU B 1 55 ? 7.152 -31.234 -4.352 1 81.69 55 LEU B C 1
ATOM 2443 O O . LEU B 1 55 ? 8.156 -31.938 -4.488 1 81.69 55 LEU B O 1
ATOM 2447 N N . ARG B 1 56 ? 6.027 -31.547 -4.852 1 82.75 56 ARG B N 1
ATOM 2448 C CA . ARG B 1 56 ? 5.812 -32.875 -5.422 1 82.75 56 ARG B CA 1
ATOM 2449 C C . ARG B 1 56 ? 6.078 -32.875 -6.922 1 82.75 56 ARG B C 1
ATOM 2451 O O . ARG B 1 56 ? 6.25 -33.938 -7.531 1 82.75 56 ARG B O 1
ATOM 2458 N N . ARG B 1 57 ? 6.148 -31.781 -7.473 1 85.19 57 ARG B N 1
ATOM 2459 C CA . ARG B 1 57 ? 6.246 -31.672 -8.922 1 85.19 57 ARG B CA 1
ATOM 2460 C C . ARG B 1 57 ? 7.629 -32.094 -9.414 1 85.19 57 ARG B C 1
ATOM 2462 O O . ARG B 1 57 ? 8.641 -31.734 -8.812 1 85.19 57 ARG B O 1
ATOM 2469 N N . ARG B 1 58 ? 7.676 -32.906 -10.461 1 87.44 58 ARG B N 1
ATOM 2470 C CA . ARG B 1 58 ? 8.922 -33.281 -11.117 1 87.44 58 ARG B CA 1
ATOM 2471 C C . ARG B 1 58 ? 9.484 -32.125 -11.93 1 87.44 58 ARG B C 1
ATOM 2473 O O . ARG B 1 58 ? 8.742 -31.438 -12.641 1 87.44 58 ARG B O 1
ATOM 2480 N N . THR B 1 59 ? 10.812 -31.938 -11.75 1 90.31 59 THR B N 1
ATOM 2481 C CA . THR B 1 59 ? 11.422 -30.828 -12.469 1 90.31 59 THR B CA 1
ATOM 2482 C C . THR B 1 59 ? 12.586 -31.297 -13.32 1 90.31 59 THR B C 1
ATOM 2484 O O . THR B 1 59 ? 13.203 -30.516 -14.047 1 90.31 59 THR B O 1
ATOM 2487 N N . GLN B 1 60 ? 12.891 -32.562 -13.242 1 91.56 60 GLN B N 1
ATOM 2488 C CA . GLN B 1 60 ? 14.008 -33.125 -14 1 91.56 60 GLN B CA 1
ATOM 2489 C C . GLN B 1 60 ? 13.602 -34.438 -14.68 1 91.56 60 GLN B C 1
ATOM 2491 O O . GLN B 1 60 ? 12.836 -35.219 -14.125 1 91.56 60 GLN B O 1
ATOM 2496 N N . TRP B 1 61 ? 14.172 -34.594 -15.922 1 94.38 61 TRP B N 1
ATOM 2497 C CA . TRP B 1 61 ? 13.93 -35.812 -16.703 1 94.38 61 TRP B CA 1
ATOM 2498 C C . TRP B 1 61 ? 15.211 -36.312 -17.359 1 94.38 61 TRP B C 1
ATOM 2500 O O . TRP B 1 61 ? 16.125 -35.531 -17.625 1 94.38 61 TRP B O 1
ATOM 2510 N N . PRO B 1 62 ? 15.25 -37.625 -17.625 1 93.5 62 PRO B N 1
ATOM 2511 C CA . PRO B 1 62 ? 16.453 -38.156 -18.25 1 93.5 62 PRO B CA 1
ATOM 2512 C C . PRO B 1 62 ? 16.703 -37.625 -19.656 1 93.5 62 PRO B C 1
ATOM 2514 O O . PRO B 1 62 ? 17.844 -37.469 -20.062 1 93.5 62 PRO B O 1
ATOM 2517 N N . THR B 1 63 ? 15.586 -37.375 -20.422 1 92.88 63 THR B N 1
ATOM 2518 C CA . THR B 1 63 ? 15.703 -36.812 -21.766 1 92.88 63 THR B CA 1
ATOM 2519 C C . THR B 1 63 ? 14.656 -35.75 -22.016 1 92.88 63 THR B C 1
ATOM 2521 O O . THR B 1 63 ? 13.664 -35.656 -21.281 1 92.88 63 THR B O 1
ATOM 2524 N N . ARG B 1 64 ? 14.945 -34.938 -23 1 93.06 64 ARG B N 1
ATOM 2525 C CA . ARG B 1 64 ? 13.969 -33.938 -23.375 1 93.06 64 ARG B CA 1
ATOM 2526 C C . ARG B 1 64 ? 12.648 -34.562 -23.797 1 93.06 64 ARG B C 1
ATOM 2528 O O . ARG B 1 64 ? 11.57 -34.031 -23.531 1 93.06 64 ARG B O 1
ATOM 2535 N N . GLU B 1 65 ? 12.789 -35.688 -24.516 1 94.88 65 GLU B N 1
ATOM 2536 C CA . GLU B 1 65 ? 11.586 -36.406 -24.922 1 94.88 65 GLU B CA 1
ATOM 2537 C C . GLU B 1 65 ? 10.75 -36.844 -23.719 1 94.88 65 GLU B C 1
ATOM 2539 O O . GLU B 1 65 ? 9.523 -36.75 -23.75 1 94.88 65 GLU B O 1
ATOM 2544 N N . ASP B 1 66 ? 11.383 -37.281 -22.719 1 95.56 66 ASP B N 1
ATOM 2545 C CA . ASP B 1 66 ? 10.695 -37.625 -21.484 1 95.56 66 ASP B CA 1
ATOM 2546 C C . ASP B 1 66 ? 9.977 -36.438 -20.875 1 95.56 66 ASP B C 1
ATOM 2548 O O . ASP B 1 66 ? 8.844 -36.531 -20.422 1 95.56 66 ASP B O 1
ATOM 2552 N N . ALA B 1 67 ? 10.648 -35.344 -20.875 1 95.69 67 ALA B N 1
ATOM 2553 C CA . ALA B 1 67 ? 10.078 -34.125 -20.328 1 95.69 67 ALA B CA 1
ATOM 2554 C C . ALA B 1 67 ? 8.844 -33.688 -21.125 1 95.69 67 ALA B C 1
ATOM 2556 O O . ALA B 1 67 ? 7.809 -33.375 -20.531 1 95.69 67 ALA B O 1
ATOM 2557 N N . GLU B 1 68 ? 9.023 -33.719 -22.406 1 96.31 68 GLU B N 1
ATOM 2558 C CA . GLU B 1 68 ? 7.926 -33.312 -23.266 1 96.31 68 GLU B CA 1
ATOM 2559 C C . GLU B 1 68 ? 6.695 -34.188 -23.047 1 96.31 68 GLU B C 1
ATOM 2561 O O . GLU B 1 68 ? 5.578 -33.656 -22.938 1 96.31 68 GLU B O 1
ATOM 2566 N N . LYS B 1 69 ? 6.906 -35.469 -23.016 1 96.5 69 LYS B N 1
ATOM 2567 C CA . LYS B 1 69 ? 5.805 -36.375 -22.781 1 96.5 69 LYS B CA 1
ATOM 2568 C C . LYS B 1 69 ? 5.117 -36.125 -21.453 1 96.5 69 LYS B C 1
ATOM 2570 O O . LYS B 1 69 ? 3.889 -36.094 -21.375 1 96.5 69 LYS B O 1
ATOM 2575 N N . ALA B 1 70 ? 5.895 -35.969 -20.469 1 95.56 70 ALA B N 1
ATOM 2576 C CA . ALA B 1 70 ? 5.359 -35.688 -19.141 1 95.56 70 ALA B CA 1
ATOM 2577 C C . ALA B 1 70 ? 4.551 -34.406 -19.109 1 95.56 70 ALA B C 1
ATOM 2579 O O . ALA B 1 70 ? 3.449 -34.375 -18.547 1 95.56 70 ALA B O 1
ATOM 2580 N N . LEU B 1 71 ? 5.035 -33.344 -19.688 1 95.81 71 LEU B N 1
ATOM 2581 C CA . LEU B 1 71 ? 4.371 -32.062 -19.672 1 95.81 71 LEU B CA 1
ATOM 2582 C C . LEU B 1 71 ? 3.094 -32.094 -20.5 1 95.81 71 LEU B C 1
ATOM 2584 O O . LEU B 1 71 ? 2.082 -31.484 -20.109 1 95.81 71 LEU B O 1
ATOM 2588 N N . ARG B 1 72 ? 3.162 -32.719 -21.578 1 96.38 72 ARG B N 1
ATOM 2589 C CA . ARG B 1 72 ? 1.969 -32.844 -22.406 1 96.38 72 ARG B CA 1
ATOM 2590 C C . ARG B 1 72 ? 0.866 -33.625 -21.672 1 96.38 72 ARG B C 1
ATOM 2592 O O . ARG B 1 72 ? -0.318 -33.312 -21.844 1 96.38 72 ARG B O 1
ATOM 2599 N N . THR B 1 73 ? 1.273 -34.594 -20.922 1 95.69 73 THR B N 1
ATOM 2600 C CA . THR B 1 73 ? 0.307 -35.312 -20.109 1 95.69 73 THR B CA 1
ATOM 2601 C C . THR B 1 73 ? -0.249 -34.438 -19 1 95.69 73 THR B C 1
ATOM 2603 O O . THR B 1 73 ? -1.464 -34.375 -18.797 1 95.69 73 THR B O 1
ATOM 2606 N N . SER B 1 74 ? 0.565 -33.719 -18.297 1 93.44 74 SER B N 1
ATOM 2607 C CA . SER B 1 74 ? 0.178 -32.906 -17.156 1 93.44 74 SER B CA 1
ATOM 2608 C C . SER B 1 74 ? -0.724 -31.75 -17.594 1 93.44 74 SER B C 1
ATOM 2610 O O . SER B 1 74 ? -1.613 -31.344 -16.844 1 93.44 74 SER B O 1
ATOM 2612 N N . PHE B 1 75 ? -0.481 -31.234 -18.828 1 95.94 75 PHE B N 1
ATOM 2613 C CA . PHE B 1 75 ? -1.202 -30.062 -19.297 1 95.94 75 PHE B CA 1
ATOM 2614 C C . PHE B 1 75 ? -1.979 -30.391 -20.578 1 95.94 75 PHE B C 1
ATOM 2616 O O . PHE B 1 75 ? -1.995 -29.594 -21.516 1 95.94 75 PHE B O 1
ATOM 2623 N N . SER B 1 76 ? -2.59 -31.531 -20.531 1 95.81 76 SER B N 1
ATOM 2624 C CA . SER B 1 76 ? -3.279 -32.062 -21.703 1 95.81 76 SER B CA 1
ATOM 2625 C C . SER B 1 76 ? -4.48 -31.219 -22.078 1 95.81 76 SER B C 1
ATOM 2627 O O . SER B 1 76 ? -4.945 -31.25 -23.219 1 95.81 76 SER B O 1
ATOM 2629 N N . THR B 1 77 ? -4.969 -30.391 -21.141 1 96.38 77 THR B N 1
ATOM 2630 C CA . THR B 1 77 ? -6.148 -29.562 -21.406 1 96.38 77 THR B CA 1
ATOM 2631 C C . THR B 1 77 ? -5.754 -28.234 -22.047 1 96.38 77 THR B C 1
ATOM 2633 O O . THR B 1 77 ? -6.617 -27.5 -22.516 1 96.38 77 THR B O 1
ATOM 2636 N N . TRP B 1 78 ? -4.469 -27.953 -22.078 1 98 78 TRP B N 1
ATOM 2637 C CA . TRP B 1 78 ? -4.023 -26.672 -22.594 1 98 78 TRP B CA 1
ATOM 2638 C C . TRP B 1 78 ? -4.145 -26.641 -24.125 1 98 78 TRP B C 1
ATOM 2640 O O . TRP B 1 78 ? -4.102 -27.672 -24.781 1 98 78 TRP B O 1
ATOM 2650 N N . ASP B 1 79 ? -4.371 -25.422 -24.656 1 98.06 79 ASP B N 1
ATOM 2651 C CA . ASP B 1 79 ? -4.262 -25.203 -26.094 1 98.06 79 ASP B CA 1
ATOM 2652 C C . ASP B 1 79 ? -2.936 -25.734 -26.641 1 98.06 79 ASP B C 1
ATOM 2654 O O . ASP B 1 79 ? -1.88 -25.5 -26.047 1 98.06 79 ASP B O 1
ATOM 2658 N N . PRO B 1 80 ? -2.992 -26.453 -27.703 1 97.38 80 PRO B N 1
ATOM 2659 C CA . PRO B 1 80 ? -1.778 -27.094 -28.219 1 97.38 80 PRO B CA 1
ATOM 2660 C C . PRO B 1 80 ? -0.667 -26.094 -28.516 1 97.38 80 PRO B C 1
ATOM 2662 O O . PRO B 1 80 ? 0.51 -26.375 -28.281 1 97.38 80 PRO B O 1
ATOM 2665 N N . GLN B 1 81 ? -1.045 -24.969 -29.078 1 97.81 81 GLN B N 1
ATOM 2666 C CA . GLN B 1 81 ? -0.026 -23.969 -29.391 1 97.81 81 GLN B CA 1
ATOM 2667 C C . GLN B 1 81 ? 0.629 -23.438 -28.125 1 97.81 81 GLN B C 1
ATOM 2669 O O . GLN B 1 81 ? 1.835 -23.188 -28.094 1 97.81 81 GLN B O 1
ATOM 2674 N N . VAL B 1 82 ? -0.161 -23.203 -27.078 1 97.81 82 VAL B N 1
ATOM 2675 C CA . VAL B 1 82 ? 0.351 -22.719 -25.797 1 97.81 82 VAL B CA 1
ATOM 2676 C C . VAL B 1 82 ? 1.283 -23.766 -25.188 1 97.81 82 VAL B C 1
ATOM 2678 O O . VAL B 1 82 ? 2.354 -23.422 -24.672 1 97.81 82 VAL B O 1
ATOM 2681 N N . LEU B 1 83 ? 0.874 -25 -25.25 1 97.19 83 LEU B N 1
ATOM 2682 C CA . LEU B 1 83 ? 1.678 -26.094 -24.703 1 97.19 83 LEU B CA 1
ATOM 2683 C C . LEU B 1 83 ? 3.004 -26.203 -25.453 1 97.19 83 LEU B C 1
ATOM 2685 O O . LEU B 1 83 ? 4.051 -26.406 -24.844 1 97.19 83 LEU B O 1
ATOM 2689 N N . ASP B 1 84 ? 2.982 -26.078 -26.75 1 97.5 84 ASP B N 1
ATOM 2690 C CA . ASP B 1 84 ? 4.203 -26.094 -27.547 1 97.5 84 ASP B CA 1
ATOM 2691 C C . ASP B 1 84 ? 5.172 -25.016 -27.094 1 97.5 84 ASP B C 1
ATOM 2693 O O . ASP B 1 84 ? 6.375 -25.25 -26.984 1 97.5 84 ASP B O 1
ATOM 2697 N N . LEU B 1 85 ? 4.645 -23.844 -26.859 1 97.19 85 LEU B N 1
ATOM 2698 C CA . LEU B 1 85 ? 5.465 -22.734 -26.406 1 97.19 85 LEU B CA 1
ATOM 2699 C C . LEU B 1 85 ? 6.066 -23.016 -25.031 1 97.19 85 LEU B C 1
ATOM 2701 O O . LEU B 1 85 ? 7.238 -22.719 -24.797 1 97.19 85 LEU B O 1
ATOM 2705 N N . LEU B 1 86 ? 5.273 -23.547 -24.141 1 96.31 86 LEU B N 1
ATOM 2706 C CA . LEU B 1 86 ? 5.777 -23.922 -22.812 1 96.31 86 LEU B CA 1
ATOM 2707 C C . LEU B 1 86 ? 6.957 -24.875 -22.938 1 96.31 86 LEU B C 1
ATOM 2709 O O . LEU B 1 86 ? 8.008 -24.656 -22.328 1 96.31 86 LEU B O 1
ATOM 2713 N N . ILE B 1 87 ? 6.809 -25.938 -23.688 1 95.06 87 ILE B N 1
ATOM 2714 C CA . ILE B 1 87 ? 7.82 -26.984 -23.844 1 95.06 87 ILE B CA 1
ATOM 2715 C C . ILE B 1 87 ? 9.086 -26.375 -24.453 1 95.06 87 ILE B C 1
ATOM 2717 O O . ILE B 1 87 ? 10.195 -26.688 -24.016 1 95.06 87 ILE B O 1
ATOM 2721 N N . ARG B 1 88 ? 8.906 -25.547 -25.422 1 95.38 88 ARG B N 1
ATOM 2722 C CA . ARG B 1 88 ? 10.031 -24.938 -26.141 1 95.38 88 ARG B CA 1
ATOM 2723 C C . ARG B 1 88 ? 10.852 -24.047 -25.203 1 95.38 88 ARG B C 1
ATOM 2725 O O . ARG B 1 88 ? 12.078 -24.031 -25.281 1 95.38 88 ARG B O 1
ATOM 2732 N N . HIS B 1 89 ? 10.156 -23.422 -24.297 1 95.81 89 HIS B N 1
ATOM 2733 C CA . HIS B 1 89 ? 10.852 -22.359 -23.594 1 95.81 89 HIS B CA 1
ATOM 2734 C C . HIS B 1 89 ? 11.086 -22.703 -22.125 1 95.81 89 HIS B C 1
ATOM 2736 O O . HIS B 1 89 ? 11.859 -22.047 -21.438 1 95.81 89 HIS B O 1
ATOM 2742 N N . SER B 1 90 ? 10.516 -23.719 -21.609 1 94.75 90 SER B N 1
ATOM 2743 C CA . SER B 1 90 ? 10.578 -23.953 -20.172 1 94.75 90 SER B CA 1
ATOM 2744 C C . SER B 1 90 ? 11.539 -25.078 -19.828 1 94.75 90 SER B C 1
ATOM 2746 O O . SER B 1 90 ? 11.672 -25.453 -18.656 1 94.75 90 SER B O 1
ATOM 2748 N N . ILE B 1 91 ? 12.227 -25.75 -20.812 1 93.31 91 ILE B N 1
ATOM 2749 C CA . ILE B 1 91 ? 13.141 -26.875 -20.594 1 93.31 91 ILE B CA 1
ATOM 2750 C C . ILE B 1 91 ? 14.555 -26.469 -21.016 1 93.31 91 ILE B C 1
ATOM 2752 O O . ILE B 1 91 ? 14.742 -25.828 -22.047 1 93.31 91 ILE B O 1
ATOM 2756 N N . HIS B 1 92 ? 15.453 -26.781 -20.188 1 91.44 92 HIS B N 1
ATOM 2757 C CA . HIS B 1 92 ? 16.844 -26.547 -20.547 1 91.44 92 HIS B CA 1
ATOM 2758 C C . HIS B 1 92 ? 17.703 -27.781 -20.281 1 91.44 92 HIS B C 1
ATOM 2760 O O . HIS B 1 92 ? 17.359 -28.594 -19.422 1 91.44 92 HIS B O 1
ATOM 2766 N N . SER B 1 93 ? 18.781 -27.938 -20.984 1 88.69 93 SER B N 1
ATOM 2767 C CA . SER B 1 93 ? 19.734 -29.031 -20.812 1 88.69 93 SER B CA 1
ATOM 2768 C C . SER B 1 93 ? 20.594 -28.828 -19.562 1 88.69 93 SER B C 1
ATOM 2770 O O . SER B 1 93 ? 21.047 -27.719 -19.312 1 88.69 93 SER B O 1
ATOM 2772 N N . ASP B 1 94 ? 20.625 -29.875 -18.797 1 82.56 94 ASP B N 1
ATOM 2773 C CA . ASP B 1 94 ? 21.438 -29.797 -17.594 1 82.56 94 ASP B CA 1
ATOM 2774 C C . ASP B 1 94 ? 22.922 -29.891 -17.938 1 82.56 94 ASP B C 1
ATOM 2776 O O . ASP B 1 94 ? 23.781 -29.547 -17.125 1 82.56 94 ASP B O 1
ATOM 2780 N N . LYS B 1 95 ? 23.344 -30.609 -19.047 1 70.75 95 LYS B N 1
ATOM 2781 C CA . LYS B 1 95 ? 24.734 -30.766 -19.422 1 70.75 95 LYS B CA 1
ATOM 2782 C C . LYS B 1 95 ? 25.359 -29.422 -19.812 1 70.75 95 LYS B C 1
ATOM 2784 O O . LYS B 1 95 ? 24.688 -28.562 -20.375 1 70.75 95 LYS B O 1
ATOM 2789 N N . GLN B 1 96 ? 26.359 -29.031 -19.125 1 58.22 96 GLN B N 1
ATOM 2790 C CA . GLN B 1 96 ? 27.219 -27.906 -19.484 1 58.22 96 GLN B CA 1
ATOM 2791 C C . GLN B 1 96 ? 27.562 -27.938 -20.969 1 58.22 96 GLN B C 1
ATOM 2793 O O . GLN B 1 96 ? 27.906 -26.906 -21.562 1 58.22 96 GLN B O 1
ATOM 2798 N N . SER B 1 97 ? 28 -29.109 -21.516 1 51.03 97 SER B N 1
ATOM 2799 C CA . SER B 1 97 ? 28.594 -29.125 -22.844 1 51.03 97 SER B CA 1
ATOM 2800 C C . SER B 1 97 ? 27.547 -29.266 -23.922 1 51.03 97 SER B C 1
ATOM 2802 O O . SER B 1 97 ? 26.594 -30.031 -23.781 1 51.03 97 SER B O 1
ATOM 2804 N N . ILE B 1 98 ? 27.391 -28.312 -24.766 1 51.47 98 ILE B N 1
ATOM 2805 C CA . ILE B 1 98 ? 26.531 -28.062 -25.922 1 51.47 98 ILE B CA 1
ATOM 2806 C C . ILE B 1 98 ? 26.344 -29.344 -26.719 1 51.47 98 ILE B C 1
ATOM 2808 O O . ILE B 1 98 ? 25.453 -29.438 -27.562 1 51.47 98 ILE B O 1
ATOM 2812 N N . GLU B 1 99 ? 27.297 -30.141 -26.625 1 51.44 99 GLU B N 1
ATOM 2813 C CA . GLU B 1 99 ? 27.375 -31.109 -27.719 1 51.44 99 GLU B CA 1
ATOM 2814 C C . GLU B 1 99 ? 26.422 -32.281 -27.5 1 51.44 99 GLU B C 1
ATOM 2816 O O . GLU B 1 99 ? 26.141 -33.031 -28.422 1 51.44 99 GLU B O 1
ATOM 2821 N N . MET B 1 100 ? 26.031 -32.594 -26.25 1 53.78 100 MET B N 1
ATOM 2822 C CA . MET B 1 100 ? 25.219 -33.812 -26.203 1 53.78 100 MET B CA 1
ATOM 2823 C C . MET B 1 100 ? 23.734 -33.469 -26.047 1 53.78 100 MET B C 1
ATOM 2825 O O . MET B 1 100 ? 23.312 -32.969 -25 1 53.78 100 MET B O 1
ATOM 2829 N N . GLU B 1 101 ? 23.062 -33.312 -27.172 1 57.47 101 GLU B N 1
ATOM 2830 C CA . GLU B 1 101 ? 21.641 -33.062 -27.344 1 57.47 101 GLU B CA 1
ATOM 2831 C C . GLU B 1 101 ? 20.781 -34 -26.516 1 57.47 101 GLU B C 1
ATOM 2833 O O . GLU B 1 101 ? 19.703 -33.656 -26.062 1 57.47 101 GLU B O 1
ATOM 2838 N N . ASP B 1 102 ? 21.391 -35.25 -26.234 1 69.56 102 ASP B N 1
ATOM 2839 C CA . ASP B 1 102 ? 20.625 -36.344 -25.609 1 69.56 102 ASP B CA 1
ATOM 2840 C C . ASP B 1 102 ? 21 -36.5 -24.141 1 69.56 102 ASP B C 1
ATOM 2842 O O . ASP B 1 102 ? 22.109 -36.938 -23.828 1 69.56 102 ASP B O 1
ATOM 2846 N N . GLY B 1 103 ? 20.641 -35.625 -23.281 1 83.75 103 GLY B N 1
ATOM 2847 C CA . GLY B 1 103 ? 20.922 -35.719 -21.859 1 83.75 103 GLY B CA 1
ATOM 2848 C C . GLY B 1 103 ? 19.781 -35.219 -20.984 1 83.75 103 GLY B C 1
ATOM 2849 O O . GLY B 1 103 ? 18.703 -34.906 -21.484 1 83.75 103 GLY B O 1
ATOM 2850 N N . PRO B 1 104 ? 20.062 -35.406 -19.641 1 91.81 104 PRO B N 1
ATOM 2851 C CA . PRO B 1 104 ? 19.047 -34.969 -18.688 1 91.81 104 PRO B CA 1
ATOM 2852 C C . PRO B 1 104 ? 18.688 -33.469 -18.859 1 91.81 104 PRO B C 1
ATOM 2854 O O . PRO B 1 104 ? 19.516 -32.688 -19.266 1 91.81 104 PRO B O 1
ATOM 2857 N N . VAL B 1 105 ? 17.406 -33.25 -18.719 1 94 105 VAL B N 1
ATOM 2858 C CA . VAL B 1 105 ? 16.906 -31.875 -18.844 1 94 105 VAL B CA 1
ATOM 2859 C C . VAL B 1 105 ? 16.141 -31.5 -17.578 1 94 105 VAL B C 1
ATOM 2861 O O . VAL B 1 105 ? 15.719 -32.375 -16.812 1 94 105 VAL B O 1
ATOM 2864 N N . SER B 1 106 ? 16.031 -30.203 -17.344 1 93.81 106 SER B N 1
ATOM 2865 C CA . SER B 1 106 ? 15.297 -29.641 -16.219 1 93.81 106 SER B CA 1
ATOM 2866 C C . SER B 1 106 ? 14.438 -28.453 -16.656 1 93.81 106 SER B C 1
ATOM 2868 O O . SER B 1 106 ? 14.641 -27.906 -17.734 1 93.81 106 SER B O 1
ATOM 2870 N N . LEU B 1 107 ? 13.469 -28.172 -15.789 1 93.75 107 LEU B N 1
ATOM 2871 C CA . LEU B 1 107 ? 12.734 -26.922 -16 1 93.75 107 LEU B CA 1
ATOM 2872 C C . LEU B 1 107 ? 13.625 -25.719 -15.75 1 93.75 107 LEU B C 1
ATOM 2874 O O . LEU B 1 107 ? 14.5 -25.75 -14.883 1 93.75 107 LEU B O 1
ATOM 2878 N N . VAL B 1 108 ? 13.352 -24.656 -16.469 1 92.88 108 VAL B N 1
ATOM 2879 C CA . VAL B 1 108 ? 14.109 -23.422 -16.344 1 92.88 108 VAL B CA 1
ATOM 2880 C C . VAL B 1 108 ? 13.906 -22.828 -14.938 1 92.88 108 VAL B C 1
ATOM 2882 O O . VAL B 1 108 ? 14.852 -22.328 -14.328 1 92.88 108 VAL B O 1
ATOM 2885 N N . THR B 1 109 ? 12.711 -22.844 -14.414 1 90.25 109 THR B N 1
ATOM 2886 C CA . THR B 1 109 ? 12.438 -22.391 -13.055 1 90.25 109 THR B CA 1
ATOM 2887 C C . THR B 1 109 ? 12.633 -23.531 -12.062 1 90.25 109 THR B C 1
ATOM 2889 O O . THR B 1 109 ? 11.922 -24.547 -12.117 1 90.25 109 THR B O 1
ATOM 2892 N N . GLY B 1 110 ? 13.516 -23.328 -11.156 1 86.44 110 GLY B N 1
ATOM 2893 C CA . GLY B 1 110 ? 13.766 -24.344 -10.148 1 86.44 110 GLY B CA 1
ATOM 2894 C C . GLY B 1 110 ? 12.664 -24.438 -9.109 1 86.44 110 GLY B C 1
ATOM 2895 O O . GLY B 1 110 ? 11.883 -23.5 -8.938 1 86.44 110 GLY B O 1
ATOM 2896 N N . ARG B 1 111 ? 12.625 -25.531 -8.406 1 87.5 111 ARG B N 1
ATOM 2897 C CA . ARG B 1 111 ? 11.602 -25.797 -7.398 1 87.5 111 ARG B CA 1
ATOM 2898 C C . ARG B 1 111 ? 11.664 -24.766 -6.27 1 87.5 111 ARG B C 1
ATOM 2900 O O . ARG B 1 111 ? 10.633 -24.281 -5.805 1 87.5 111 ARG B O 1
ATOM 2907 N N . TYR B 1 112 ? 12.836 -24.469 -5.871 1 87 112 TYR B N 1
ATOM 2908 C CA . TYR B 1 112 ? 13.023 -23.516 -4.781 1 87 112 TYR B CA 1
ATOM 2909 C C . TYR B 1 112 ? 12.438 -22.156 -5.148 1 87 112 TYR B C 1
ATOM 2911 O O . TYR B 1 112 ? 11.734 -21.531 -4.348 1 87 112 TYR B O 1
ATOM 2919 N N . GLN B 1 113 ? 12.711 -21.75 -6.375 1 87.94 113 GLN B N 1
ATOM 2920 C CA . GLN B 1 113 ? 12.266 -20.438 -6.824 1 87.94 113 GLN B CA 1
ATOM 2921 C C . GLN B 1 113 ? 10.742 -20.359 -6.887 1 87.94 113 GLN B C 1
ATOM 2923 O O . GLN B 1 113 ? 10.156 -19.312 -6.578 1 87.94 113 GLN B O 1
ATOM 2928 N N . GLU B 1 114 ? 10.203 -21.391 -7.266 1 88.44 114 GLU B N 1
ATOM 2929 C CA . GLU B 1 114 ? 8.742 -21.406 -7.293 1 88.44 114 GLU B CA 1
ATOM 2930 C C . GLU B 1 114 ? 8.164 -21.438 -5.883 1 88.44 114 GLU B C 1
ATOM 2932 O O . GLU B 1 114 ? 7.207 -20.719 -5.586 1 88.44 114 GLU B O 1
ATOM 2937 N N . LEU B 1 115 ? 8.766 -22.25 -5.035 1 88 115 LEU B N 1
ATOM 2938 C CA . LEU B 1 115 ? 8.25 -22.469 -3.691 1 88 115 LEU B CA 1
ATOM 2939 C C . LEU B 1 115 ? 8.266 -21.188 -2.875 1 88 115 LEU B C 1
ATOM 2941 O O . LEU B 1 115 ? 7.352 -20.922 -2.092 1 88 115 LEU B O 1
ATOM 2945 N N . VAL B 1 116 ? 9.219 -20.359 -3.072 1 88 116 VAL B N 1
ATOM 2946 C CA . VAL B 1 116 ? 9.391 -19.172 -2.244 1 88 116 VAL B CA 1
ATOM 2947 C C . VAL B 1 116 ? 8.312 -18.141 -2.58 1 88 116 VAL B C 1
ATOM 2949 O O . VAL B 1 116 ? 8.125 -17.172 -1.845 1 88 116 VAL B O 1
ATOM 2952 N N . ASN B 1 117 ? 7.551 -18.344 -3.676 1 85.56 117 ASN B N 1
ATOM 2953 C CA . ASN B 1 117 ? 6.398 -17.5 -3.979 1 85.56 117 ASN B CA 1
ATOM 2954 C C . ASN B 1 117 ? 5.219 -17.812 -3.057 1 85.56 117 ASN B C 1
ATOM 2956 O O . ASN B 1 117 ? 4.309 -17 -2.916 1 85.56 117 ASN B O 1
ATOM 2960 N N . TYR B 1 118 ? 5.336 -18.938 -2.408 1 86.81 118 TYR B N 1
ATOM 2961 C CA . TYR B 1 118 ? 4.199 -19.391 -1.611 1 86.81 118 TYR B CA 1
ATOM 2962 C C . TYR B 1 118 ? 4.562 -19.469 -0.134 1 86.81 118 TYR B C 1
ATOM 2964 O O . TYR B 1 118 ? 3.727 -19.203 0.734 1 86.81 118 TYR B O 1
ATOM 2972 N N . ILE B 1 119 ? 5.797 -19.891 0.128 1 85.38 119 ILE B N 1
ATOM 2973 C CA . ILE B 1 119 ? 6.277 -20.094 1.489 1 85.38 119 ILE B CA 1
ATOM 2974 C C . ILE B 1 119 ? 7.496 -19.219 1.748 1 85.38 119 ILE B C 1
ATOM 2976 O O . ILE B 1 119 ? 8.422 -19.172 0.936 1 85.38 119 ILE B O 1
ATOM 2980 N N . LYS B 1 120 ? 7.438 -18.594 2.904 1 82.31 120 LYS B N 1
ATOM 2981 C CA . LYS B 1 120 ? 8.578 -17.766 3.289 1 82.31 120 LYS B CA 1
ATOM 2982 C C . LYS B 1 120 ? 9.75 -18.625 3.752 1 82.31 120 LYS B C 1
ATOM 2984 O O . LYS B 1 120 ? 9.578 -19.547 4.562 1 82.31 120 LYS B O 1
ATOM 2989 N N . PRO B 1 121 ? 10.969 -18.344 3.189 1 82.5 121 PRO B N 1
ATOM 2990 C CA . PRO B 1 121 ? 12.148 -19.078 3.672 1 82.5 121 PRO B CA 1
ATOM 2991 C C . PRO B 1 121 ? 12.633 -18.578 5.027 1 82.5 121 PRO B C 1
ATOM 2993 O O . PRO B 1 121 ? 13.711 -17.984 5.121 1 82.5 121 PRO B O 1
ATOM 2996 N N . SER B 1 122 ? 11.945 -18.875 6.035 1 75.25 122 SER B N 1
ATOM 2997 C CA . SER B 1 122 ? 12.195 -18.359 7.383 1 75.25 122 SER B CA 1
ATOM 2998 C C . SER B 1 122 ? 13.547 -18.828 7.906 1 75.25 122 SER B C 1
ATOM 3000 O O . SER B 1 122 ? 14.109 -18.219 8.82 1 75.25 122 SER B O 1
ATOM 3002 N N . PHE B 1 123 ? 14.109 -19.828 7.301 1 76.94 123 PHE B N 1
ATOM 3003 C CA . PHE B 1 123 ? 15.398 -20.344 7.754 1 76.94 123 PHE B CA 1
ATOM 3004 C C . PHE B 1 123 ? 16.5 -19.312 7.52 1 76.94 123 PHE B C 1
ATOM 3006 O O . PHE B 1 123 ? 17.531 -19.344 8.195 1 76.94 123 PHE B O 1
ATOM 3013 N N . ILE B 1 124 ? 16.25 -18.469 6.586 1 74.94 124 ILE B N 1
ATOM 3014 C CA . ILE B 1 124 ? 17.234 -17.422 6.297 1 74.94 124 ILE B CA 1
ATOM 3015 C C . ILE B 1 124 ? 17.391 -16.5 7.512 1 74.94 124 ILE B C 1
ATOM 3017 O O . ILE B 1 124 ? 18.484 -16.047 7.82 1 74.94 124 ILE B O 1
ATOM 3021 N N . ARG B 1 125 ? 16.312 -16.422 8.219 1 72.56 125 ARG B N 1
ATOM 3022 C CA . ARG B 1 125 ? 16.312 -15.484 9.336 1 72.56 125 ARG B CA 1
ATOM 3023 C C . ARG B 1 125 ? 16.562 -16.203 10.656 1 72.56 125 ARG B C 1
ATOM 3025 O O . ARG B 1 125 ? 17.172 -15.641 11.57 1 72.56 125 ARG B O 1
ATOM 3032 N N . SER B 1 126 ? 16.125 -17.406 10.703 1 69.75 126 SER B N 1
ATOM 3033 C CA . SER B 1 126 ? 16.203 -18.109 11.977 1 69.75 126 SER B CA 1
ATOM 3034 C C . SER B 1 126 ? 17.5 -18.922 12.07 1 69.75 126 SER B C 1
ATOM 3036 O O . SER B 1 126 ? 17.953 -19.25 13.172 1 69.75 126 SER B O 1
ATOM 3038 N N . GLY B 1 127 ? 18.078 -19.203 10.945 1 69.62 127 GLY B N 1
ATOM 3039 C CA . GLY B 1 127 ? 19.234 -20.094 10.914 1 69.62 127 GLY B CA 1
ATOM 3040 C C . GLY B 1 127 ? 18.891 -21.547 11.125 1 69.62 127 GLY B C 1
ATOM 3041 O O . GLY B 1 127 ? 19.766 -22.406 11.094 1 69.62 127 GLY B O 1
ATOM 3042 N N . LYS B 1 128 ? 17.625 -21.75 11.391 1 73.94 128 LYS B N 1
ATOM 3043 C CA . LYS B 1 128 ? 17.172 -23.109 11.617 1 73.94 128 LYS B CA 1
ATOM 3044 C C . LYS B 1 128 ? 16.406 -23.641 10.398 1 73.94 128 LYS B C 1
ATOM 3046 O O . LYS B 1 128 ? 15.352 -23.125 10.047 1 73.94 128 LYS B O 1
ATOM 3051 N N . VAL B 1 129 ? 17 -24.594 9.75 1 71.75 129 VAL B N 1
ATOM 3052 C CA . VAL B 1 129 ? 16.375 -25.172 8.562 1 71.75 129 VAL B CA 1
ATOM 3053 C C . VAL B 1 129 ? 15.289 -26.156 8.984 1 71.75 129 VAL B C 1
ATOM 3055 O O . VAL B 1 129 ? 14.203 -26.172 8.406 1 71.75 129 VAL B O 1
ATOM 3058 N N . ASN B 1 130 ? 15.602 -26.875 10.07 1 74.56 130 ASN B N 1
ATOM 3059 C CA . ASN B 1 130 ? 14.68 -27.922 10.523 1 74.56 130 ASN B CA 1
ATOM 3060 C C . ASN B 1 130 ? 13.836 -27.438 11.703 1 74.56 130 ASN B C 1
ATOM 3062 O O . ASN B 1 130 ? 14.305 -26.656 12.531 1 74.56 130 ASN B O 1
ATOM 3066 N N . GLY B 1 131 ? 12.562 -27.969 11.688 1 70.38 131 GLY B N 1
ATOM 3067 C CA . GLY B 1 131 ? 11.711 -27.766 12.844 1 70.38 131 GLY B CA 1
ATOM 3068 C C . GLY B 1 131 ? 11.008 -26.422 12.836 1 70.38 131 GLY B C 1
ATOM 3069 O O . GLY B 1 131 ? 10.328 -26.062 13.797 1 70.38 131 GLY B O 1
ATOM 3070 N N . GLN B 1 132 ? 11.266 -25.719 11.734 1 69.25 132 GLN B N 1
ATOM 3071 C CA . GLN B 1 132 ? 10.617 -24.422 11.688 1 69.25 132 GLN B CA 1
ATOM 3072 C C . GLN B 1 132 ? 9.172 -24.547 11.219 1 69.25 132 GLN B C 1
ATOM 3074 O O . GLN B 1 132 ? 8.852 -25.391 10.391 1 69.25 132 GLN B O 1
ATOM 3079 N N . GLU B 1 133 ? 8.375 -23.75 11.891 1 71.19 133 GLU B N 1
ATOM 3080 C CA . GLU B 1 133 ? 7.008 -23.625 11.391 1 71.19 133 GLU B CA 1
ATOM 3081 C C . GLU B 1 133 ? 6.984 -23.016 9.992 1 71.19 133 GLU B C 1
ATOM 3083 O O . GLU B 1 133 ? 7.773 -22.125 9.68 1 71.19 133 GLU B O 1
ATOM 3088 N N . LEU B 1 134 ? 6.129 -23.594 9.188 1 73.69 134 LEU B N 1
ATOM 3089 C CA . LEU B 1 134 ? 5.961 -23.047 7.848 1 73.69 134 LEU B CA 1
ATOM 3090 C C . LEU B 1 134 ? 5.258 -21.688 7.898 1 73.69 134 LEU B C 1
ATOM 3092 O O . LEU B 1 134 ? 4.277 -21.516 8.625 1 73.69 134 LEU B O 1
ATOM 3096 N N . VAL B 1 135 ? 5.859 -20.75 7.223 1 76.81 135 VAL B N 1
ATOM 3097 C CA . VAL B 1 135 ? 5.27 -19.422 7.117 1 76.81 135 VAL B CA 1
ATOM 3098 C C . VAL B 1 135 ? 4.871 -19.141 5.672 1 76.81 135 VAL B C 1
ATOM 3100 O O . VAL B 1 135 ? 5.723 -19.078 4.785 1 76.81 135 VAL B O 1
ATOM 3103 N N . HIS B 1 136 ? 3.602 -19.047 5.449 1 83 136 HIS B N 1
ATOM 3104 C CA . HIS B 1 136 ? 3.098 -18.797 4.105 1 83 136 HIS B CA 1
ATOM 3105 C C . HIS B 1 136 ? 3.129 -17.312 3.771 1 83 136 HIS B C 1
ATOM 3107 O O . HIS B 1 136 ? 3.01 -16.469 4.664 1 83 136 HIS B O 1
ATOM 3113 N N . GLN B 1 137 ? 3.346 -17.078 2.447 1 85.88 137 GLN B N 1
ATOM 3114 C CA . GLN B 1 137 ? 3.152 -15.703 1.976 1 85.88 137 GLN B CA 1
ATOM 3115 C C . GLN B 1 137 ? 1.714 -15.242 2.193 1 85.88 137 GLN B C 1
ATOM 3117 O O . GLN B 1 137 ? 0.778 -16.031 2.062 1 85.88 137 GLN B O 1
ATOM 3122 N N . THR B 1 138 ? 1.509 -13.953 2.514 1 88.38 138 THR B N 1
ATOM 3123 C CA . THR B 1 138 ? 0.19 -13.492 2.938 1 88.38 138 THR B CA 1
ATOM 3124 C C . THR B 1 138 ? -0.408 -12.539 1.911 1 88.38 138 THR B C 1
ATOM 3126 O O . THR B 1 138 ? -1.51 -12.016 2.105 1 88.38 138 THR B O 1
ATOM 3129 N N . GLY B 1 139 ? 0.273 -12.297 0.803 1 91.19 139 GLY B N 1
ATOM 3130 C CA . GLY B 1 139 ? -0.143 -11.344 -0.216 1 91.19 139 GLY B CA 1
ATOM 3131 C C . GLY B 1 139 ? -1.598 -11.5 -0.616 1 91.19 139 GLY B C 1
ATOM 3132 O O . GLY B 1 139 ? -2.359 -10.531 -0.591 1 91.19 139 GLY B O 1
ATOM 3133 N N . PRO B 1 140 ? -2.027 -12.688 -0.917 1 93.81 140 PRO B N 1
ATOM 3134 C CA . PRO B 1 140 ? -3.412 -12.922 -1.331 1 93.81 140 PRO B CA 1
ATOM 3135 C C . PRO B 1 140 ? -4.426 -12.492 -0.275 1 93.81 140 PRO B C 1
ATOM 3137 O O . PRO B 1 140 ? -5.48 -11.945 -0.612 1 93.81 140 PRO B O 1
ATOM 3140 N N . VAL B 1 141 ? -4.137 -12.742 1.005 1 95.06 141 VAL B N 1
ATOM 3141 C CA . VAL B 1 141 ? -5.035 -12.375 2.096 1 95.06 141 VAL B CA 1
ATOM 3142 C C . VAL B 1 141 ? -4.98 -10.867 2.322 1 95.06 141 VAL B C 1
ATOM 3144 O O . VAL B 1 141 ? -6.012 -10.234 2.561 1 95.06 141 VAL B O 1
ATOM 3147 N N . ASP B 1 142 ? -3.754 -10.305 2.248 1 95.12 142 ASP B N 1
ATOM 3148 C CA . ASP B 1 142 ? -3.607 -8.859 2.361 1 95.12 142 ASP B CA 1
ATOM 3149 C C . ASP B 1 142 ? -4.461 -8.141 1.321 1 95.12 142 ASP B C 1
ATOM 3151 O O . ASP B 1 142 ? -5.207 -7.215 1.655 1 95.12 142 ASP B O 1
ATOM 3155 N N . MET B 1 143 ? -4.316 -8.57 0.051 1 96.44 143 MET B N 1
ATOM 3156 C CA . MET B 1 143 ? -5.035 -7.906 -1.032 1 96.44 143 MET B CA 1
ATOM 3157 C C . MET B 1 143 ? -6.543 -8.07 -0.867 1 96.44 143 MET B C 1
ATOM 3159 O O . MET B 1 143 ? -7.309 -7.172 -1.211 1 96.44 143 MET B O 1
ATOM 3163 N N . TYR B 1 144 ? -6.984 -9.211 -0.334 1 97.25 144 TYR B N 1
ATOM 3164 C CA . TYR B 1 144 ? -8.398 -9.414 -0.028 1 97.25 144 TYR B CA 1
ATOM 3165 C C . TYR B 1 144 ? -8.922 -8.305 0.878 1 97.25 144 TYR B C 1
ATOM 3167 O O . TYR B 1 144 ? -9.992 -7.754 0.634 1 97.25 144 TYR B O 1
ATOM 3175 N N . HIS B 1 145 ? -8.164 -7.922 1.861 1 96.75 145 HIS B N 1
ATOM 3176 C CA . HIS B 1 145 ? -8.57 -6.902 2.822 1 96.75 145 HIS B CA 1
ATOM 3177 C C . HIS B 1 145 ? -8.453 -5.504 2.229 1 96.75 145 HIS B C 1
ATOM 3179 O O . HIS B 1 145 ? -8.992 -4.543 2.775 1 96.75 145 HIS B O 1
ATOM 3185 N N . MET B 1 146 ? -7.801 -5.395 1.072 1 96.88 146 MET B N 1
ATOM 3186 C CA . MET B 1 146 ? -7.59 -4.082 0.469 1 96.88 146 MET B CA 1
ATOM 3187 C C . MET B 1 146 ? -8.469 -3.902 -0.761 1 96.88 146 MET B C 1
ATOM 3189 O O . MET B 1 146 ? -8.43 -2.857 -1.413 1 96.88 146 MET B O 1
ATOM 3193 N N . LEU B 1 147 ? -9.312 -4.844 -1.083 1 98.12 147 LEU B N 1
ATOM 3194 C CA . LEU B 1 147 ? -10.094 -4.824 -2.314 1 98.12 147 LEU B CA 1
ATOM 3195 C C . LEU B 1 147 ? -10.93 -3.553 -2.404 1 98.12 147 LEU B C 1
ATOM 3197 O O . LEU B 1 147 ? -11.102 -2.994 -3.49 1 98.12 147 LEU B O 1
ATOM 3201 N N . GLY B 1 148 ? -11.453 -3.078 -1.291 1 97.25 148 GLY B N 1
ATOM 3202 C CA . GLY B 1 148 ? -12.297 -1.894 -1.273 1 97.25 148 GLY B CA 1
ATOM 3203 C C . GLY B 1 148 ? -11.57 -0.637 -1.711 1 97.25 148 GLY B C 1
ATOM 3204 O O . GLY B 1 148 ? -12.195 0.342 -2.119 1 97.25 148 GLY B O 1
ATOM 3205 N N . LEU B 1 149 ? -10.273 -0.625 -1.682 1 96.31 149 LEU B N 1
ATOM 3206 C CA . LEU B 1 149 ? -9.461 0.559 -1.932 1 96.31 149 LEU B CA 1
ATOM 3207 C C . LEU B 1 149 ? -9.109 0.679 -3.412 1 96.31 149 LEU B C 1
ATOM 3209 O O . LEU B 1 149 ? -8.508 1.668 -3.834 1 96.31 149 LEU B O 1
ATOM 3213 N N . VAL B 1 150 ? -9.477 -0.345 -4.195 1 96.31 150 VAL B N 1
ATOM 3214 C CA . VAL B 1 150 ? -9.227 -0.307 -5.633 1 96.31 150 VAL B CA 1
ATOM 3215 C C . VAL B 1 150 ? -9.883 0.933 -6.238 1 96.31 150 VAL B C 1
ATOM 3217 O O . VAL B 1 150 ? -11.016 1.273 -5.895 1 96.31 150 VAL B O 1
ATOM 3220 N N . THR B 1 151 ? -9.156 1.636 -7.164 1 91.69 151 THR B N 1
ATOM 3221 C CA . THR B 1 151 ? -9.664 2.898 -7.688 1 91.69 151 THR B CA 1
ATOM 3222 C C . THR B 1 151 ? -9.859 2.816 -9.195 1 91.69 151 THR B C 1
ATOM 3224 O O . THR B 1 151 ? -9.938 3.844 -9.875 1 91.69 151 THR B O 1
ATOM 3227 N N . CYS B 1 152 ? -9.828 1.674 -9.797 1 93.56 152 CYS B N 1
ATOM 3228 C CA . CYS B 1 152 ? -10.094 1.467 -11.219 1 93.56 152 CYS B CA 1
ATOM 3229 C C . CYS B 1 152 ? -11.141 0.379 -11.43 1 93.56 152 CYS B C 1
ATOM 3231 O O . CYS B 1 152 ? -11.555 -0.281 -10.477 1 93.56 152 CYS B O 1
ATOM 3233 N N . SER B 1 153 ? -11.664 0.329 -12.656 1 96.19 153 SER B N 1
ATOM 3234 C CA . SER B 1 153 ? -12.562 -0.771 -12.984 1 96.19 153 SER B CA 1
ATOM 3235 C C . SER B 1 153 ? -11.82 -2.102 -13.016 1 96.19 153 SER B C 1
ATOM 3237 O O . SER B 1 153 ? -10.602 -2.133 -13.156 1 96.19 153 SER B O 1
ATOM 3239 N N . ALA B 1 154 ? -12.547 -3.197 -12.797 1 98.06 154 ALA B N 1
ATOM 3240 C CA . ALA B 1 154 ? -11.922 -4.512 -12.695 1 98.06 154 ALA B CA 1
ATOM 3241 C C . ALA B 1 154 ? -12.812 -5.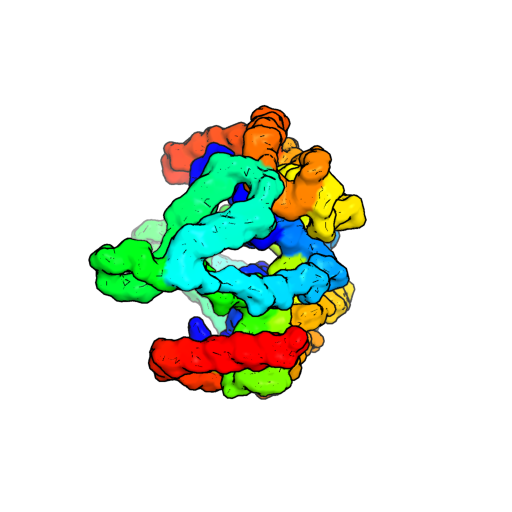594 -13.305 1 98.06 154 ALA B C 1
ATOM 3243 O O . ALA B 1 154 ? -14.016 -5.637 -13.023 1 98.06 154 ALA B O 1
ATOM 3244 N N . LEU B 1 155 ? -12.242 -6.383 -14.117 1 98.69 155 LEU B N 1
ATOM 3245 C CA . LEU B 1 155 ? -12.898 -7.586 -14.625 1 98.69 155 LEU B CA 1
ATOM 3246 C C . LEU B 1 155 ? -12.25 -8.844 -14.047 1 98.69 155 LEU B C 1
ATOM 3248 O O . LEU B 1 155 ? -11.047 -9.055 -14.203 1 98.69 155 LEU B O 1
ATOM 3252 N N . TYR B 1 156 ? -13.039 -9.609 -13.391 1 98.88 156 TYR B N 1
ATOM 3253 C CA . TYR B 1 156 ? -12.602 -10.945 -12.977 1 98.88 156 TYR B CA 1
ATOM 3254 C C . TYR B 1 156 ? -12.953 -11.984 -14.039 1 98.88 156 TYR B C 1
ATOM 3256 O O . TYR B 1 156 ? -14.125 -12.164 -14.375 1 98.88 156 TYR B O 1
ATOM 3264 N N . LEU B 1 157 ? -11.945 -12.539 -14.609 1 98.88 157 LEU B N 1
ATOM 3265 C CA . LEU B 1 157 ? -12.125 -13.625 -15.57 1 98.88 157 LEU B CA 1
ATOM 3266 C C . LEU B 1 157 ? -11.805 -14.969 -14.938 1 98.88 157 LEU B C 1
ATOM 3268 O O . LEU B 1 157 ? -10.648 -15.242 -14.609 1 98.88 157 LEU B O 1
ATOM 3272 N N . CYS B 1 158 ? -12.844 -15.852 -14.852 1 98.69 158 CYS B N 1
ATOM 3273 C CA . CYS B 1 158 ? -12.742 -17.047 -14.008 1 98.69 158 CYS B CA 1
ATOM 3274 C C . CYS B 1 158 ? -12.992 -18.312 -14.812 1 98.69 158 CYS B C 1
ATOM 3276 O O . CYS B 1 158 ? -13.742 -18.281 -15.797 1 98.69 158 CYS B O 1
ATOM 3278 N N . GLY B 1 159 ? -12.281 -19.406 -14.398 1 98.25 159 GLY B N 1
ATOM 3279 C CA . GLY B 1 159 ? -12.617 -20.719 -14.922 1 98.25 159 GLY B CA 1
ATOM 3280 C C . GLY B 1 159 ? -13.789 -21.359 -14.211 1 98.25 159 GLY B C 1
ATOM 3281 O O . GLY B 1 159 ? -13.844 -21.391 -12.984 1 98.25 159 GLY B O 1
ATOM 3282 N N . GLY B 1 160 ? -14.68 -21.859 -14.992 1 97.44 160 GLY B N 1
ATOM 3283 C CA . GLY B 1 160 ? -15.883 -22.438 -14.414 1 97.44 160 GLY B CA 1
ATOM 3284 C C . GLY B 1 160 ? -15.602 -23.609 -13.492 1 97.44 160 GLY B C 1
ATOM 3285 O O . GLY B 1 160 ? -16.391 -23.906 -12.594 1 97.44 160 GLY B O 1
ATOM 3286 N N . GLU B 1 161 ? -14.453 -24.297 -13.68 1 96.31 161 GLU B N 1
ATOM 3287 C CA . GLU B 1 161 ? -14.094 -25.469 -12.883 1 96.31 161 GLU B CA 1
ATOM 3288 C C . GLU B 1 161 ? -12.93 -25.156 -11.953 1 96.31 161 GLU B C 1
ATOM 3290 O O . GLU B 1 161 ? -12.32 -26.078 -11.391 1 96.31 161 GLU B O 1
ATOM 3295 N N . SER B 1 162 ? -12.6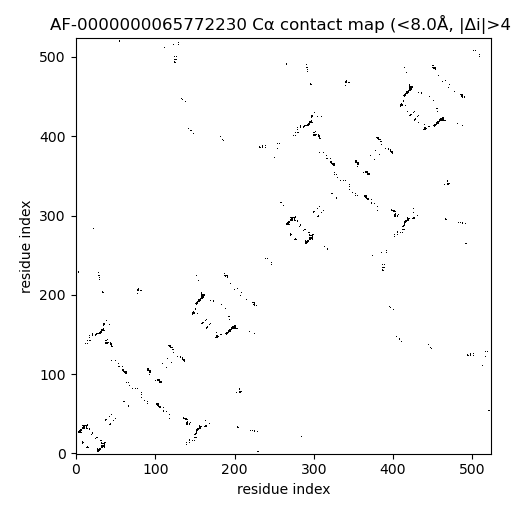09 -23.875 -11.844 1 95.25 162 SER B N 1
ATOM 3296 C CA . SER B 1 162 ? -11.477 -23.5 -11.008 1 95.25 162 SER B CA 1
ATOM 3297 C C . SER B 1 162 ? -11.812 -23.641 -9.531 1 95.25 162 SER B C 1
ATOM 3299 O O . SER B 1 162 ? -12.906 -23.25 -9.102 1 95.25 162 SER B O 1
ATOM 3301 N N . THR B 1 163 ? -10.867 -24.109 -8.742 1 90.81 163 THR B N 1
ATOM 3302 C CA . THR B 1 163 ? -11.055 -24.219 -7.301 1 90.81 163 THR B CA 1
ATOM 3303 C C . THR B 1 163 ? -10.719 -22.906 -6.609 1 90.81 163 THR B C 1
ATOM 3305 O O . THR B 1 163 ? -11.039 -22.719 -5.434 1 90.81 163 THR B O 1
ATOM 3308 N N . LEU B 1 164 ? -10.141 -21.984 -7.328 1 92.25 164 LEU B N 1
ATOM 3309 C CA . LEU B 1 164 ? -9.781 -20.688 -6.762 1 92.25 164 LEU B CA 1
ATOM 3310 C C . LEU B 1 164 ? -10.938 -19.703 -6.895 1 92.25 164 LEU B C 1
ATOM 3312 O O . LEU B 1 164 ? -11.133 -18.844 -6.031 1 92.25 164 LEU B O 1
ATOM 3316 N N . SER B 1 165 ? -11.633 -19.797 -7.953 1 95.75 165 SER B N 1
ATOM 3317 C CA . SER B 1 165 ? -12.695 -18.844 -8.242 1 95.75 165 SER B CA 1
ATOM 3318 C C . SER B 1 165 ? -14.07 -19.484 -8.094 1 95.75 165 SER B C 1
ATOM 3320 O O . SER B 1 165 ? -14.938 -19.328 -8.961 1 95.75 165 SER B O 1
ATOM 3322 N N . VAL B 1 166 ? -14.234 -20.25 -7.059 1 95.06 166 VAL B N 1
ATOM 3323 C CA . VAL B 1 166 ? -15.539 -20.812 -6.734 1 95.06 166 VAL B CA 1
ATOM 3324 C C . VAL B 1 166 ? -16.547 -19.688 -6.527 1 95.06 166 VAL B C 1
ATOM 3326 O O . VAL B 1 166 ? -16.172 -18.547 -6.305 1 95.06 166 VAL B O 1
ATOM 3329 N N . PRO B 1 167 ? -17.844 -19.953 -6.582 1 96.5 167 PRO B N 1
ATOM 3330 C CA . PRO B 1 167 ? -18.859 -18.906 -6.496 1 96.5 167 PRO B CA 1
ATOM 3331 C C . PRO B 1 167 ? -18.688 -18.016 -5.273 1 96.5 167 PRO B C 1
ATOM 3333 O O . PRO B 1 167 ? -18.812 -16.781 -5.383 1 96.5 167 PRO B O 1
ATOM 3336 N N . ARG B 1 168 ? -18.359 -18.562 -4.133 1 96.44 168 ARG B N 1
ATOM 3337 C CA . ARG B 1 168 ? -18.156 -17.766 -2.934 1 96.44 168 ARG B CA 1
ATOM 3338 C C . ARG B 1 168 ? -17.047 -16.734 -3.145 1 96.44 168 ARG B C 1
ATOM 3340 O O . ARG B 1 168 ? -17.188 -15.57 -2.762 1 96.44 168 ARG B O 1
ATOM 3347 N N . ALA B 1 169 ? -15.945 -17.156 -3.689 1 96.38 169 ALA B N 1
ATOM 3348 C CA . ALA B 1 169 ? -14.828 -16.25 -3.953 1 96.38 169 ALA B CA 1
ATOM 3349 C C . ALA B 1 169 ? -15.242 -15.133 -4.898 1 96.38 169 ALA B C 1
ATOM 3351 O O . ALA B 1 169 ? -14.953 -13.961 -4.645 1 96.38 169 ALA B O 1
ATOM 3352 N N . ARG B 1 170 ? -15.953 -15.516 -5.949 1 98 170 ARG B N 1
ATOM 3353 C CA . ARG B 1 170 ? -16.406 -14.531 -6.926 1 98 170 ARG B CA 1
ATOM 3354 C C . ARG B 1 170 ? -17.328 -13.508 -6.277 1 98 170 ARG B C 1
ATOM 3356 O O . ARG B 1 170 ? -17.203 -12.305 -6.527 1 98 170 ARG B O 1
ATOM 3363 N N . ASP B 1 171 ? -18.234 -13.953 -5.422 1 98.19 171 ASP B N 1
ATOM 3364 C CA . ASP B 1 171 ? -19.141 -13.062 -4.707 1 98.19 171 ASP B CA 1
ATOM 3365 C C . ASP B 1 171 ? -18.375 -12.07 -3.844 1 98.19 171 ASP B C 1
ATOM 3367 O O . ASP B 1 171 ? -18.703 -10.883 -3.807 1 98.19 171 ASP B O 1
ATOM 3371 N N . LEU B 1 172 ? -17.375 -12.594 -3.178 1 97.94 172 LEU B N 1
ATOM 3372 C CA . LEU B 1 172 ? -16.547 -11.734 -2.33 1 97.94 172 LEU B CA 1
ATOM 3373 C C . LEU B 1 172 ? -15.82 -10.688 -3.162 1 97.94 172 LEU B C 1
ATOM 3375 O O . LEU B 1 172 ? -15.773 -9.516 -2.781 1 97.94 172 LEU B O 1
ATOM 3379 N N . TRP B 1 173 ? -15.227 -11.109 -4.277 1 98.5 173 TRP B N 1
ATOM 3380 C CA . TRP B 1 173 ? -14.523 -10.172 -5.137 1 98.5 173 TRP B CA 1
ATOM 3381 C C . TRP B 1 173 ? -15.453 -9.07 -5.633 1 98.5 173 TRP B C 1
ATOM 3383 O O . TRP B 1 173 ? -15.133 -7.887 -5.539 1 98.5 173 TRP B O 1
ATOM 3393 N N . LEU B 1 174 ? -16.656 -9.445 -6.094 1 98.38 174 LEU B N 1
ATOM 3394 C CA . LEU B 1 174 ? -17.609 -8.5 -6.672 1 98.38 174 LEU B CA 1
ATOM 3395 C C . LEU B 1 174 ? -18.141 -7.547 -5.605 1 98.38 174 LEU B C 1
ATOM 3397 O O . LEU B 1 174 ? -18.359 -6.363 -5.879 1 98.38 174 LEU B O 1
ATOM 3401 N N . SER B 1 175 ? -18.328 -8.016 -4.41 1 98 175 SER B N 1
ATOM 3402 C CA . SER B 1 175 ? -18.938 -7.211 -3.365 1 98 175 SER B CA 1
ATOM 3403 C C . SER B 1 175 ? -17.922 -6.293 -2.695 1 98 175 SER B C 1
ATOM 3405 O O . SER B 1 175 ? -18.297 -5.297 -2.07 1 98 175 SER B O 1
ATOM 3407 N N . ARG B 1 176 ? -16.672 -6.551 -2.854 1 97.94 176 ARG B N 1
ATOM 3408 C CA . ARG B 1 176 ? -15.688 -5.824 -2.062 1 97.94 176 ARG B CA 1
ATOM 3409 C C . ARG B 1 176 ? -14.867 -4.883 -2.941 1 97.94 176 ARG B C 1
ATOM 3411 O O . ARG B 1 176 ? -14.43 -3.824 -2.486 1 97.94 176 ARG B O 1
ATOM 3418 N N . THR B 1 177 ? -14.633 -5.27 -4.191 1 98.31 177 THR B N 1
ATOM 3419 C CA . THR B 1 177 ? -13.711 -4.531 -5.047 1 98.31 177 THR B CA 1
ATOM 3420 C C . THR B 1 177 ? -14.242 -3.131 -5.336 1 98.31 177 THR B C 1
ATOM 3422 O O . THR B 1 177 ? -15.383 -2.975 -5.781 1 98.31 177 THR B O 1
ATOM 3425 N N . ALA B 1 178 ? -13.406 -2.1 -5.043 1 95.62 178 ALA B N 1
ATOM 3426 C CA . ALA B 1 178 ? -13.672 -0.7 -5.367 1 95.62 178 ALA B CA 1
ATOM 3427 C C . ALA B 1 178 ? -14.914 -0.194 -4.637 1 95.62 178 ALA B C 1
ATOM 3429 O O . ALA B 1 178 ? -15.633 0.667 -5.145 1 95.62 178 ALA B O 1
ATOM 3430 N N . LYS B 1 179 ? -15.219 -0.728 -3.477 1 94.62 179 LYS B N 1
ATOM 3431 C CA . LYS B 1 179 ? -16.469 -0.414 -2.801 1 94.62 179 LYS B CA 1
ATOM 3432 C C . LYS B 1 179 ? -16.344 0.838 -1.94 1 94.62 179 LYS B C 1
ATOM 3434 O O . LYS B 1 179 ? -17.344 1.445 -1.557 1 94.62 179 LYS B O 1
ATOM 3439 N N . LEU B 1 180 ? -15.203 1.203 -1.551 1 91.81 180 LEU B N 1
ATOM 3440 C CA . LEU B 1 180 ? -15.008 2.461 -0.837 1 91.81 180 LEU B CA 1
ATOM 3441 C C . LEU B 1 180 ? -15.078 3.646 -1.794 1 91.81 180 LEU B C 1
ATOM 3443 O O . LEU B 1 180 ? -14.094 3.965 -2.467 1 91.81 180 LEU B O 1
ATOM 3447 N N . SER B 1 181 ? -16.188 4.398 -1.827 1 88.06 181 SER B N 1
ATOM 3448 C CA . SER B 1 181 ? -16.531 5.336 -2.893 1 88.06 181 SER B CA 1
ATOM 3449 C C . SER B 1 181 ? -16.047 6.746 -2.57 1 88.06 181 SER B C 1
ATOM 3451 O O . SER B 1 181 ? -16.141 7.645 -3.408 1 88.06 181 SER B O 1
ATOM 3453 N N . TYR B 1 182 ? -15.508 6.953 -1.369 1 87 182 TYR B N 1
ATOM 3454 C CA . TYR B 1 182 ? -15.148 8.305 -0.955 1 87 182 TYR B CA 1
ATOM 3455 C C . TYR B 1 182 ? -14.055 8.875 -1.844 1 87 182 TYR B C 1
ATOM 3457 O O . TYR B 1 182 ? -13.898 10.094 -1.941 1 87 182 TYR B O 1
ATOM 3465 N N . SER B 1 183 ? -13.305 7.984 -2.449 1 84.31 183 SER B N 1
ATOM 3466 C CA . SER B 1 183 ? -12.156 8.445 -3.23 1 84.31 183 SER B CA 1
ATOM 3467 C C . SER B 1 183 ? -12.539 8.648 -4.695 1 84.31 183 SER B C 1
ATOM 3469 O O . SER B 1 183 ? -11.688 9.008 -5.516 1 84.31 183 SER B O 1
ATOM 3471 N N . LYS B 1 184 ? -13.773 8.461 -5.043 1 86.12 184 LYS B N 1
ATOM 3472 C CA . LYS B 1 184 ? -14.211 8.656 -6.422 1 86.12 184 LYS B CA 1
ATOM 3473 C C . LYS B 1 184 ? -14.195 10.133 -6.797 1 86.12 184 LYS B C 1
ATOM 3475 O O . LYS B 1 184 ? -14.586 10.984 -6 1 86.12 184 LYS B O 1
ATOM 3480 N N . GLU B 1 185 ? -13.68 10.367 -7.93 1 79.5 185 GLU B N 1
ATOM 3481 C CA . GLU B 1 185 ? -13.75 11.719 -8.484 1 79.5 185 GLU B CA 1
ATOM 3482 C C . GLU B 1 185 ? -15.07 11.945 -9.211 1 79.5 185 GLU B C 1
ATOM 3484 O O . GLU B 1 185 ? -15.75 10.992 -9.594 1 79.5 185 GLU B O 1
ATOM 3489 N N . PRO B 1 186 ? -15.453 13.211 -9.352 1 77.25 186 PRO B N 1
ATOM 3490 C CA . PRO B 1 186 ? -16.703 13.484 -10.062 1 77.25 186 PRO B CA 1
ATOM 3491 C C . PRO B 1 186 ? -16.734 12.875 -11.461 1 77.25 186 PRO B C 1
ATOM 3493 O O . PRO B 1 186 ? -15.797 13.07 -12.242 1 77.25 186 PRO B O 1
ATOM 3496 N N . GLY B 1 187 ? -17.766 12.047 -11.711 1 77.62 187 GLY B N 1
ATOM 3497 C CA . GLY B 1 187 ? -17.953 11.445 -13.016 1 77.62 187 GLY B CA 1
ATOM 3498 C C . GLY B 1 187 ? -17.234 10.117 -13.18 1 77.62 187 GLY B C 1
ATOM 3499 O O . GLY B 1 187 ? -17.406 9.422 -14.172 1 77.62 187 GLY B O 1
ATOM 3500 N N . GLU B 1 188 ? -16.406 9.781 -12.203 1 82.12 188 GLU B N 1
ATOM 3501 C CA . GLU B 1 188 ? -15.648 8.547 -12.281 1 82.12 188 GLU B CA 1
ATOM 3502 C C . GLU B 1 188 ? -16.531 7.332 -12.016 1 82.12 188 GLU B C 1
ATOM 3504 O O . GLU B 1 188 ? -17.359 7.348 -11.102 1 82.12 188 GLU B O 1
ATOM 3509 N N . THR B 1 189 ? -16.406 6.332 -12.945 1 86.31 189 THR B N 1
ATOM 3510 C CA . THR B 1 189 ? -17.031 5.039 -12.727 1 86.31 189 THR B CA 1
ATOM 3511 C C . THR B 1 189 ? -15.984 3.943 -12.562 1 86.31 189 THR B C 1
ATOM 3513 O O . THR B 1 189 ? -14.953 3.959 -13.234 1 86.31 189 THR B O 1
ATOM 3516 N N . ARG B 1 190 ? -16.234 3.066 -11.617 1 91.5 190 ARG B N 1
ATOM 3517 C CA . ARG B 1 190 ? -15.367 1.919 -11.359 1 91.5 190 ARG B CA 1
ATOM 3518 C C . ARG B 1 190 ? -16.141 0.612 -11.477 1 91.5 190 ARG B C 1
ATOM 3520 O O . ARG B 1 190 ? -16.406 -0.049 -10.469 1 91.5 190 ARG B O 1
ATOM 3527 N N . LYS B 1 191 ? -16.484 0.262 -12.703 1 95.31 191 LYS B N 1
ATOM 3528 C CA . LYS B 1 191 ? -17.281 -0.952 -12.914 1 95.31 191 LYS B CA 1
ATOM 3529 C C . LYS B 1 191 ? -16.484 -2.193 -12.5 1 95.31 191 LYS B C 1
ATOM 3531 O O . LYS B 1 191 ? -15.305 -2.32 -12.82 1 95.31 191 LYS B O 1
ATOM 3536 N N . VAL B 1 192 ? -17.109 -3.064 -11.711 1 97.69 192 VAL B N 1
ATOM 3537 C CA . VAL B 1 192 ? -16.547 -4.367 -11.352 1 97.69 192 VAL B CA 1
ATOM 3538 C C . VAL B 1 192 ? -17.484 -5.473 -11.844 1 97.69 192 VAL B C 1
ATOM 3540 O O . VAL B 1 192 ? -18.688 -5.445 -11.586 1 97.69 192 VAL B O 1
ATOM 3543 N N . ASP B 1 193 ? -16.906 -6.348 -12.594 1 98.19 193 ASP B N 1
ATOM 3544 C CA . ASP B 1 193 ? -17.719 -7.438 -13.133 1 98.19 193 ASP B CA 1
ATOM 3545 C C . ASP B 1 193 ? -16.906 -8.734 -13.211 1 98.19 193 ASP B C 1
ATOM 3547 O O . ASP B 1 193 ? -15.711 -8.742 -12.922 1 98.19 193 ASP B O 1
ATOM 3551 N N . GLU B 1 194 ? -17.594 -9.797 -13.516 1 98.56 194 GLU B N 1
ATOM 3552 C CA . GLU B 1 194 ? -16.953 -11.094 -13.719 1 98.56 194 GLU B CA 1
ATOM 3553 C C . GLU B 1 194 ? -17.438 -11.758 -15 1 98.56 194 GLU B C 1
ATOM 3555 O O . GLU B 1 194 ? -18.531 -11.477 -15.477 1 98.56 194 GLU B O 1
ATOM 3560 N N . ARG B 1 195 ? -16.578 -12.469 -15.594 1 98.62 195 ARG B N 1
ATOM 3561 C CA . ARG B 1 195 ? -16.891 -13.422 -16.656 1 98.62 195 ARG B CA 1
ATOM 3562 C C . ARG B 1 195 ? -16.359 -14.812 -16.297 1 98.62 195 ARG B C 1
ATOM 3564 O O . ARG B 1 195 ? -15.289 -14.938 -15.711 1 98.62 195 ARG B O 1
ATOM 3571 N N . VAL B 1 196 ? -17.156 -15.828 -16.672 1 98.5 196 VAL B N 1
ATOM 3572 C CA . VAL B 1 196 ? -16.75 -17.203 -16.406 1 98.5 196 VAL B CA 1
ATOM 3573 C C . VAL B 1 196 ? -16.594 -17.953 -17.734 1 98.5 196 VAL B C 1
ATOM 3575 O O . VAL B 1 196 ? -17.469 -17.891 -18.594 1 98.5 196 VAL B O 1
ATOM 3578 N N . VAL B 1 197 ? -15.5 -18.531 -17.969 1 98.38 197 VAL B N 1
ATOM 3579 C CA . VAL B 1 197 ? -15.289 -19.438 -19.094 1 98.38 197 VAL B CA 1
ATOM 3580 C C . VAL B 1 197 ? -15.625 -20.875 -18.688 1 98.38 197 VAL B C 1
ATOM 3582 O O . VAL B 1 197 ? -14.875 -21.5 -17.938 1 98.38 197 VAL B O 1
ATOM 3585 N N . PRO B 1 198 ? -16.688 -21.375 -19.203 1 96.69 198 PRO B N 1
ATOM 3586 C CA . PRO B 1 198 ? -17.109 -22.703 -18.766 1 96.69 198 PRO B CA 1
ATOM 3587 C C . PRO B 1 198 ? -16.094 -23.781 -19.109 1 96.69 198 PRO B C 1
ATOM 3589 O O . PRO B 1 198 ? -15.297 -23.625 -20.031 1 96.69 198 PRO B O 1
ATOM 3592 N N . ASP B 1 199 ? -15.992 -24.891 -18.344 1 96 199 ASP B N 1
ATOM 3593 C CA . ASP B 1 199 ? -15.25 -26.125 -18.594 1 96 199 ASP B CA 1
ATOM 3594 C C . ASP B 1 199 ? -13.75 -25.875 -18.578 1 96 199 ASP B C 1
ATOM 3596 O O . ASP B 1 199 ? -12.992 -26.547 -19.281 1 96 199 ASP B O 1
ATOM 3600 N N . THR B 1 200 ? -13.375 -24.75 -18.031 1 97.75 200 THR B N 1
ATOM 3601 C CA . THR B 1 200 ? -11.953 -24.484 -17.812 1 97.75 200 THR B CA 1
ATOM 3602 C C . THR B 1 200 ? -11.648 -24.375 -16.328 1 97.75 200 THR B C 1
ATOM 3604 O O . THR B 1 200 ? -12.547 -24.078 -15.523 1 97.75 200 THR B O 1
ATOM 3607 N N . GLY B 1 201 ? -10.414 -24.656 -15.977 1 96.31 201 GLY B N 1
ATOM 3608 C CA . GLY B 1 201 ? -9.953 -24.531 -14.602 1 96.31 201 GLY B CA 1
ATOM 3609 C C . GLY B 1 201 ? -9.094 -23.297 -14.367 1 96.31 201 GLY B C 1
ATOM 3610 O O . GLY B 1 201 ? -9.312 -22.266 -14.984 1 96.31 201 GLY B O 1
ATOM 3611 N N . HIS B 1 202 ? -8.18 -23.391 -13.398 1 95 202 HIS B N 1
ATOM 3612 C CA . HIS B 1 202 ? -7.285 -22.312 -13 1 95 202 HIS B CA 1
ATOM 3613 C C . HIS B 1 202 ? -6.453 -21.812 -14.18 1 95 202 HIS B C 1
ATOM 3615 O O . HIS B 1 202 ? -6.078 -20.641 -14.234 1 95 202 HIS B O 1
ATOM 3621 N N . PHE B 1 203 ? -6.215 -22.672 -15.156 1 97.5 203 PHE B N 1
ATOM 3622 C CA . PHE B 1 203 ? -5.344 -22.344 -16.281 1 97.5 203 PHE B CA 1
ATOM 3623 C C . PHE B 1 203 ? -6.164 -21.891 -17.484 1 97.5 203 PHE B C 1
ATOM 3625 O O . PHE B 1 203 ? -5.77 -22.125 -18.625 1 97.5 203 PHE B O 1
ATOM 3632 N N . LEU B 1 204 ? -7.223 -21.234 -17.281 1 98.38 204 LEU B N 1
ATOM 3633 C CA . LEU B 1 204 ? -8.148 -20.828 -18.344 1 98.38 204 LEU B CA 1
ATOM 3634 C C . LEU B 1 204 ? -7.426 -20.047 -19.438 1 98.38 204 LEU B C 1
ATOM 3636 O O . LEU B 1 204 ? -7.703 -20.234 -20.625 1 98.38 204 LEU B O 1
ATOM 3640 N N . PRO B 1 205 ? -6.422 -19.141 -19.109 1 98.19 205 PRO B N 1
ATOM 3641 C CA . PRO B 1 205 ? -5.781 -18.406 -20.219 1 98.19 205 PRO B CA 1
ATOM 3642 C C . PRO B 1 205 ? -4.926 -19.312 -21.094 1 98.19 205 PRO B C 1
ATOM 3644 O O . PRO B 1 205 ? -4.668 -19 -22.266 1 98.19 205 PRO B O 1
ATOM 3647 N N . MET B 1 206 ? -4.457 -20.453 -20.578 1 98.19 206 MET B N 1
ATOM 3648 C CA . MET B 1 206 ? -3.693 -21.406 -21.375 1 98.19 206 MET B CA 1
ATOM 3649 C C . MET B 1 206 ? -4.621 -22.391 -22.078 1 98.19 206 MET B C 1
ATOM 3651 O O . MET B 1 206 ? -4.312 -22.875 -23.172 1 98.19 206 MET B O 1
ATOM 3655 N N . GLU B 1 207 ? -5.75 -22.703 -21.469 1 98.31 207 GLU B N 1
ATOM 3656 C CA . GLU B 1 207 ? -6.707 -23.672 -22 1 98.31 207 GLU B CA 1
ATOM 3657 C C . GLU B 1 207 ? -7.516 -23.062 -23.156 1 98.31 207 GLU B C 1
ATOM 3659 O O . GLU B 1 207 ? -7.73 -23.703 -24.172 1 98.31 207 GLU B O 1
ATOM 3664 N N . GLU B 1 208 ? -7.949 -21.859 -22.953 1 98.44 208 GLU B N 1
ATOM 3665 C CA . GLU B 1 208 ? -8.773 -21.156 -23.938 1 98.44 208 GLU B CA 1
ATOM 3666 C C . GLU B 1 208 ? -8.25 -19.75 -24.172 1 98.44 208 GLU B C 1
ATOM 3668 O O . GLU B 1 208 ? -8.945 -18.766 -23.906 1 98.44 208 GLU B O 1
ATOM 3673 N N . PRO B 1 209 ? -7.059 -19.609 -24.781 1 98.12 209 PRO B N 1
ATOM 3674 C CA . PRO B 1 209 ? -6.43 -18.297 -24.938 1 98.12 209 PRO B CA 1
ATOM 3675 C C . PRO B 1 209 ? -7.25 -17.344 -25.812 1 98.12 209 PRO B C 1
ATOM 3677 O O . PRO B 1 209 ? -7.344 -16.156 -25.516 1 98.12 209 PRO B O 1
ATOM 3680 N N . LYS B 1 210 ? -7.84 -17.859 -26.875 1 98.06 210 LYS B N 1
ATOM 3681 C CA . LYS B 1 210 ? -8.602 -17 -27.781 1 98.06 210 LYS B CA 1
ATOM 3682 C C . LYS B 1 210 ? -9.859 -16.469 -27.109 1 98.06 210 LYS B C 1
ATOM 3684 O O . LYS B 1 210 ? -10.172 -15.281 -27.203 1 98.06 210 LYS B O 1
ATOM 3689 N N . GLU B 1 211 ? -10.57 -17.328 -26.453 1 98.38 211 GLU B N 1
ATOM 3690 C CA . GLU B 1 211 ? -11.781 -16.906 -25.766 1 98.38 211 GLU B CA 1
ATOM 3691 C C . GLU B 1 211 ? -11.469 -15.859 -24.688 1 98.38 211 GLU B C 1
ATOM 3693 O O . GLU B 1 211 ? -12.18 -14.859 -24.562 1 98.38 211 GLU B O 1
ATOM 3698 N N . CYS B 1 212 ? -10.453 -16.109 -23.938 1 98.56 212 CYS B N 1
ATOM 3699 C CA . CYS B 1 212 ? -10.039 -15.148 -22.922 1 98.56 212 CYS B CA 1
ATOM 3700 C C . CYS B 1 212 ? -9.695 -13.805 -23.547 1 98.56 212 CYS B C 1
ATOM 3702 O O . CYS B 1 212 ? -10.125 -12.758 -23.062 1 98.56 212 CYS B O 1
ATOM 3704 N N . ALA B 1 213 ? -8.945 -13.836 -24.641 1 98.19 213 ALA B N 1
ATOM 3705 C CA . ALA B 1 213 ? -8.555 -12.609 -25.344 1 98.19 213 ALA B CA 1
ATOM 3706 C C . ALA B 1 213 ? -9.773 -11.844 -25.844 1 98.19 213 ALA B C 1
ATOM 3708 O O . ALA B 1 213 ? -9.828 -10.617 -25.75 1 98.19 213 ALA B O 1
ATOM 3709 N N . ASP B 1 214 ? -10.727 -12.547 -26.375 1 98.38 214 ASP B N 1
ATOM 3710 C CA . ASP B 1 214 ? -11.938 -11.922 -26.875 1 98.38 214 ASP B CA 1
ATOM 3711 C C . ASP B 1 214 ? -12.711 -11.227 -25.766 1 98.38 214 ASP B C 1
ATOM 3713 O O . ASP B 1 214 ? -13.172 -10.094 -25.938 1 98.38 214 ASP B O 1
ATOM 3717 N N . ILE B 1 215 ? -12.891 -11.836 -24.625 1 98.44 215 ILE B N 1
ATOM 3718 C CA . ILE B 1 215 ? -13.594 -11.266 -23.484 1 98.44 215 ILE B CA 1
ATOM 3719 C C . ILE B 1 215 ? -12.867 -10.016 -23 1 98.44 215 ILE B C 1
ATOM 3721 O O . ILE B 1 215 ? -13.5 -8.992 -22.719 1 98.44 215 ILE B O 1
ATOM 3725 N N . ILE B 1 216 ? -11.562 -10.117 -22.891 1 98.06 216 ILE B N 1
ATOM 3726 C CA . ILE B 1 216 ? -10.742 -9.008 -22.438 1 98.06 216 ILE B CA 1
ATOM 3727 C C . ILE B 1 216 ? -10.891 -7.828 -23.391 1 98.06 216 ILE B C 1
ATOM 3729 O O . ILE B 1 216 ? -11.078 -6.688 -22.969 1 98.06 216 ILE B O 1
ATOM 3733 N N . ALA B 1 217 ? -10.797 -8.117 -24.734 1 97.38 217 ALA B N 1
ATOM 3734 C CA . ALA B 1 217 ? -10.93 -7.078 -25.75 1 97.38 217 ALA B CA 1
ATOM 3735 C C . ALA B 1 217 ? -12.289 -6.387 -25.641 1 97.38 217 ALA B C 1
ATOM 3737 O O . ALA B 1 217 ? -12.375 -5.156 -25.719 1 97.38 217 ALA B O 1
ATOM 3738 N N . ASP B 1 218 ? -13.312 -7.152 -25.469 1 97.44 218 ASP B N 1
ATOM 3739 C CA . ASP B 1 218 ? -14.664 -6.617 -25.328 1 97.44 218 ASP B CA 1
ATOM 3740 C C . ASP B 1 218 ? -14.773 -5.703 -24.109 1 97.44 218 ASP B C 1
ATOM 3742 O O . ASP B 1 218 ? -15.375 -4.629 -24.172 1 97.44 218 ASP B O 1
ATOM 3746 N N . TRP B 1 219 ? -14.203 -6.098 -23 1 97.12 219 TRP B N 1
ATOM 3747 C CA . TRP B 1 219 ? -14.211 -5.301 -21.766 1 97.12 219 TRP B CA 1
ATOM 3748 C C . TRP B 1 219 ? -13.5 -3.967 -21.984 1 97.12 219 TRP B C 1
ATOM 3750 O O . TRP B 1 219 ? -14.031 -2.912 -21.625 1 97.12 219 TRP B O 1
ATOM 3760 N N . ILE B 1 220 ? -12.305 -4.012 -22.531 1 94.69 220 ILE B N 1
ATOM 3761 C CA . ILE B 1 220 ? -11.477 -2.824 -22.703 1 94.69 220 ILE B CA 1
ATOM 3762 C C . ILE B 1 220 ? -12.188 -1.835 -23.625 1 94.69 220 ILE B C 1
ATOM 3764 O O . ILE B 1 220 ? -12.172 -0.627 -23.391 1 94.69 220 ILE B O 1
ATOM 3768 N N . GLU B 1 221 ? -12.844 -2.34 -24.656 1 92.25 221 GLU B N 1
ATOM 3769 C CA . GLU B 1 221 ? -13.539 -1.498 -25.609 1 92.25 221 GLU B CA 1
ATOM 3770 C C . GLU B 1 221 ? -14.711 -0.763 -24.969 1 92.25 221 GLU B C 1
ATOM 3772 O O . GLU B 1 221 ? -14.992 0.385 -25.312 1 92.25 221 GLU B O 1
ATOM 3777 N N . LYS B 1 222 ? -15.312 -1.382 -24.016 1 88.94 222 LYS B N 1
ATOM 3778 C CA . LYS B 1 222 ? -16.547 -0.859 -23.453 1 88.94 222 LYS B CA 1
ATOM 3779 C C . LYS B 1 222 ? -16.312 -0.158 -22.125 1 88.94 222 LYS B C 1
ATOM 3781 O O . LYS B 1 222 ? -17.219 0.445 -21.562 1 88.94 222 LYS B O 1
ATOM 3786 N N . ASP B 1 223 ? -15.078 -0.255 -21.641 1 81.56 223 ASP B N 1
ATOM 3787 C CA . ASP B 1 223 ? -14.82 0.204 -20.281 1 81.56 223 ASP B CA 1
ATOM 3788 C C . ASP B 1 223 ? -14.898 1.726 -20.188 1 81.56 223 ASP B C 1
ATOM 3790 O O . ASP B 1 223 ? -14.125 2.436 -20.828 1 81.56 223 ASP B O 1
ATOM 3794 N N . GLU B 1 224 ? -15.727 2.135 -19.328 1 78.5 224 GLU B N 1
ATOM 3795 C CA . GLU B 1 224 ? -15.992 3.559 -19.141 1 78.5 224 GLU B CA 1
ATOM 3796 C C . GLU B 1 224 ? -14.867 4.238 -18.375 1 78.5 224 GLU B C 1
ATOM 3798 O O . GLU B 1 224 ? -14.648 5.441 -18.516 1 78.5 224 GLU B O 1
ATOM 3803 N N . CYS B 1 225 ? -14.227 3.486 -17.594 1 77.38 225 CYS B N 1
ATOM 3804 C CA . CYS B 1 225 ? -13.125 4.078 -16.844 1 77.38 225 CYS B CA 1
ATOM 3805 C C . CYS B 1 225 ? -11.977 4.465 -17.766 1 77.38 225 CYS B C 1
ATOM 3807 O O . CYS B 1 225 ? -11.344 5.504 -17.578 1 77.38 225 CYS B O 1
ATOM 3809 N N . ILE B 1 226 ? -11.797 3.66 -18.703 1 81.25 226 ILE B N 1
ATOM 3810 C CA . ILE B 1 226 ? -10.789 3.971 -19.719 1 81.25 226 ILE B CA 1
ATOM 3811 C C . ILE B 1 226 ? -11.172 5.258 -20.438 1 81.25 226 ILE B C 1
ATOM 3813 O O . ILE B 1 226 ? -10.352 6.164 -20.594 1 81.25 226 ILE B O 1
ATOM 3817 N N . ALA B 1 227 ? -12.391 5.309 -20.766 1 77.62 227 ALA B N 1
ATOM 3818 C CA . ALA B 1 227 ? -12.883 6.492 -21.469 1 77.62 227 ALA B CA 1
ATOM 3819 C C . ALA B 1 227 ? -12.742 7.742 -20.594 1 77.62 227 ALA B C 1
ATOM 3821 O O . ALA B 1 227 ? -12.312 8.789 -21.078 1 77.62 227 ALA B O 1
ATOM 3822 N N . TRP B 1 228 ? -13.039 7.613 -19.453 1 74.56 228 TRP B N 1
ATOM 3823 C CA . TRP B 1 228 ? -12.969 8.727 -18.5 1 74.56 228 TRP B CA 1
ATOM 3824 C C . TRP B 1 228 ? -11.523 9.18 -18.312 1 74.56 228 TRP B C 1
ATOM 3826 O O . TRP B 1 228 ? -11.227 10.375 -18.375 1 74.56 228 TRP B O 1
ATOM 3836 N N . ASN B 1 229 ? -10.625 8.273 -18.141 1 73.62 229 ASN B N 1
ATOM 3837 C CA . ASN B 1 229 ? -9.211 8.578 -17.953 1 73.62 229 ASN B CA 1
ATOM 3838 C C . ASN B 1 229 ? -8.602 9.211 -19.188 1 73.62 229 ASN B C 1
ATOM 3840 O O . ASN B 1 229 ? -7.758 10.102 -19.094 1 73.62 229 ASN B O 1
ATOM 3844 N N . CYS B 1 230 ? -9.031 8.688 -20.281 1 71.81 230 CYS B N 1
ATOM 3845 C CA . CYS B 1 230 ? -8.555 9.258 -21.531 1 71.81 230 CYS B CA 1
ATOM 3846 C C . CYS B 1 230 ? -8.984 10.719 -21.672 1 71.81 230 CYS B C 1
ATOM 3848 O O . CYS B 1 230 ? -8.195 11.562 -22.078 1 71.81 230 CYS B O 1
ATOM 3850 N N . CYS B 1 231 ? -10.164 10.914 -21.219 1 69.19 231 CYS B N 1
ATOM 3851 C CA . CYS B 1 231 ? -10.672 12.281 -21.266 1 69.19 231 CYS B CA 1
ATOM 3852 C C . CYS B 1 231 ? -9.906 13.18 -20.297 1 69.19 231 CYS B C 1
ATOM 3854 O O . CYS B 1 231 ? -9.516 14.289 -20.656 1 69.19 231 CYS B O 1
ATOM 3856 N N . LEU B 1 232 ? -9.586 12.625 -19.188 1 67.12 232 LEU B N 1
ATOM 3857 C CA . LEU B 1 232 ? -8.828 13.375 -18.188 1 67.12 232 LEU B CA 1
ATOM 3858 C C . LEU B 1 232 ? -7.395 13.602 -18.656 1 67.12 232 LEU B C 1
ATOM 3860 O O . LEU B 1 232 ? -6.84 14.688 -18.469 1 67.12 232 LEU B O 1
ATOM 3864 N N . GLY B 1 233 ? -6.824 12.57 -19.203 1 63.28 233 GLY B N 1
ATOM 3865 C CA . GLY B 1 233 ? -5.461 12.656 -19.703 1 63.28 233 GLY B CA 1
ATOM 3866 C C . GLY B 1 233 ? -5.285 13.711 -20.766 1 63.28 233 GLY B C 1
ATOM 3867 O O . GLY B 1 233 ? -4.297 14.445 -20.766 1 63.28 233 GLY B O 1
ATOM 3868 N N . LYS B 1 234 ? -6.195 13.727 -21.703 1 66.38 234 LYS B N 1
ATOM 3869 C CA . LYS B 1 234 ? -6.133 14.742 -22.75 1 66.38 234 LYS B CA 1
ATOM 3870 C C . LYS B 1 234 ? -6.168 16.141 -22.156 1 66.38 234 LYS B C 1
ATOM 3872 O O . LYS B 1 234 ? -5.418 17.031 -22.578 1 66.38 234 LYS B O 1
ATOM 3877 N N . ARG B 1 235 ? -6.902 16.188 -21.078 1 64.19 235 ARG B N 1
ATOM 3878 C CA . ARG B 1 235 ? -6.98 17.484 -20.406 1 64.19 235 ARG B CA 1
ATOM 3879 C C . ARG B 1 235 ? -5.688 17.797 -19.656 1 64.19 235 ARG B C 1
ATOM 3881 O O . ARG B 1 235 ? -5.199 18.922 -19.703 1 64.19 235 ARG B O 1
ATOM 3888 N N . GLY B 1 236 ? -5.094 16.75 -18.969 1 62.38 236 GLY B N 1
ATOM 3889 C CA . GLY B 1 236 ? -3.834 16.891 -18.266 1 62.38 236 GLY B CA 1
ATOM 3890 C C . GLY B 1 236 ? -2.66 17.203 -19.172 1 62.38 236 GLY B C 1
ATOM 3891 O O . GLY B 1 236 ? -1.77 17.969 -18.812 1 62.38 236 GLY B O 1
ATOM 3892 N N . LYS B 1 237 ? -2.613 16.469 -20.266 1 62.97 237 LYS B N 1
ATOM 3893 C CA . LYS B 1 237 ? -1.558 16.719 -21.234 1 62.97 237 LYS B CA 1
ATOM 3894 C C . LYS B 1 237 ? -1.543 18.188 -21.656 1 62.97 237 LYS B C 1
ATOM 3896 O O . LYS B 1 237 ? -0.477 18.797 -21.766 1 62.97 237 LYS B O 1
ATOM 3901 N N . THR B 1 238 ? -2.682 18.594 -21.797 1 66.56 238 THR B N 1
ATOM 3902 C CA . THR B 1 238 ? -2.764 20 -22.141 1 66.56 238 THR B CA 1
ATOM 3903 C C . THR B 1 238 ? -2.141 20.859 -21.047 1 66.56 238 THR B C 1
ATOM 3905 O O . THR B 1 238 ? -1.431 21.828 -21.328 1 66.56 238 THR B O 1
ATOM 3908 N N . TRP B 1 239 ? -2.199 20.328 -19.859 1 71.44 239 TRP B N 1
ATOM 3909 C CA . TRP B 1 239 ? -1.639 21.078 -18.734 1 71.44 239 TRP B CA 1
ATOM 3910 C C . TRP B 1 239 ? -0.12 20.953 -18.703 1 71.44 239 TRP B C 1
ATOM 3912 O O . TRP B 1 239 ? 0.588 21.922 -18.422 1 71.44 239 TRP B O 1
ATOM 3922 N N . ARG B 1 240 ? 0.317 19.781 -19.016 1 73.06 240 ARG B N 1
ATOM 3923 C CA . ARG B 1 240 ? 1.751 19.516 -18.969 1 73.06 240 ARG B CA 1
ATOM 3924 C C . ARG B 1 240 ? 2.484 20.297 -20.062 1 73.06 240 ARG B C 1
ATOM 3926 O O . ARG B 1 240 ? 3.666 20.625 -19.906 1 73.06 240 ARG B O 1
ATOM 3933 N N . GLU B 1 241 ? 1.755 20.547 -21.031 1 78.94 241 GLU B N 1
ATOM 3934 C CA . GLU B 1 241 ? 2.355 21.266 -22.156 1 78.94 241 GLU B CA 1
ATOM 3935 C C . GLU B 1 241 ? 2.352 22.766 -21.906 1 78.94 241 GLU B C 1
ATOM 3937 O O . GLU B 1 241 ? 3.006 23.516 -22.641 1 78.94 241 GLU B O 1
ATOM 3942 N N . LEU B 1 242 ? 1.764 23.078 -20.891 1 78.62 242 LEU B N 1
ATOM 3943 C CA . LEU B 1 242 ? 1.713 24.5 -20.562 1 78.62 242 LEU B CA 1
ATOM 3944 C C . LEU B 1 242 ? 3.051 24.984 -20.016 1 78.62 242 LEU B C 1
ATOM 3946 O O . LEU B 1 242 ? 3.811 24.203 -19.453 1 78.62 242 LEU B O 1
ATOM 3950 N N . SER B 1 243 ? 3.34 26.156 -20.266 1 83 243 SER B N 1
ATOM 3951 C CA . SER B 1 243 ? 4.527 26.766 -19.688 1 83 243 SER B CA 1
ATOM 3952 C C . SER B 1 243 ? 4.41 26.859 -18.172 1 83 243 SER B C 1
ATOM 3954 O O . SER B 1 243 ? 3.311 26.797 -17.609 1 83 243 SER B O 1
ATOM 3956 N N . ASN B 1 244 ? 5.508 26.969 -17.547 1 85 244 ASN B N 1
ATOM 3957 C CA . ASN B 1 244 ? 5.504 27.125 -16.094 1 85 244 ASN B CA 1
ATOM 3958 C C . ASN B 1 244 ? 4.703 28.359 -15.68 1 85 244 ASN B C 1
ATOM 3960 O O . ASN B 1 244 ? 4.004 28.344 -14.664 1 85 244 ASN B O 1
ATOM 3964 N N . ALA B 1 245 ? 4.859 29.375 -16.516 1 86.62 245 ALA B N 1
ATOM 3965 C CA . ALA B 1 245 ? 4.109 30.594 -16.219 1 86.62 245 ALA B CA 1
ATOM 3966 C C . ALA B 1 245 ? 2.607 30.344 -16.281 1 86.62 245 ALA B C 1
ATOM 3968 O O . ALA B 1 245 ? 1.857 30.812 -15.43 1 86.62 245 ALA B O 1
ATOM 3969 N N . SER B 1 246 ? 2.191 29.609 -17.25 1 82.31 246 SER B N 1
ATOM 3970 C CA . SER B 1 246 ? 0.774 29.297 -17.406 1 82.31 246 SER B CA 1
ATOM 3971 C C . SER B 1 246 ? 0.285 28.422 -16.25 1 82.31 246 SER B C 1
ATOM 3973 O O . SER B 1 246 ? -0.832 28.594 -15.766 1 82.31 246 SER B O 1
ATOM 3975 N N . LYS B 1 247 ? 1.095 27.516 -15.867 1 83.19 247 LYS B N 1
ATOM 3976 C CA . LYS B 1 247 ? 0.748 26.656 -14.742 1 83.19 247 LYS B CA 1
ATOM 3977 C C . LYS B 1 247 ? 0.585 27.469 -13.461 1 83.19 247 LYS B C 1
ATOM 3979 O O . LYS B 1 247 ? -0.343 27.234 -12.68 1 83.19 247 LYS B O 1
ATOM 3984 N N . GLU B 1 248 ? 1.465 28.391 -13.328 1 85 248 GLU B N 1
ATOM 3985 C CA . GLU B 1 248 ? 1.395 29.25 -12.148 1 85 248 GLU B CA 1
ATOM 3986 C C . GLU B 1 248 ? 0.121 30.094 -12.156 1 85 248 GLU B C 1
ATOM 3988 O O . GLU B 1 248 ? -0.511 30.281 -11.117 1 85 248 GLU B O 1
ATOM 3993 N N . MET B 1 249 ? -0.219 30.516 -13.289 1 84.44 249 MET B N 1
ATOM 3994 C CA . MET B 1 249 ? -1.443 31.297 -13.43 1 84.44 249 MET B CA 1
ATOM 3995 C C . MET B 1 249 ? -2.67 30.453 -13.102 1 84.44 249 MET B C 1
ATOM 3997 O O . MET B 1 249 ? -3.605 30.938 -12.461 1 84.44 249 MET B O 1
ATOM 4001 N N . GLY B 1 250 ? -2.652 29.266 -13.586 1 82.56 250 GLY B N 1
ATOM 4002 C CA . GLY B 1 250 ? -3.742 28.359 -13.266 1 82.56 250 GLY B CA 1
ATOM 4003 C C . GLY B 1 250 ? -3.873 28.094 -11.773 1 82.56 250 GLY B C 1
ATOM 4004 O O . GLY B 1 250 ? -4.98 28.078 -11.234 1 82.56 250 GLY B O 1
ATOM 4005 N N . ALA B 1 251 ? -2.748 27.875 -11.172 1 85.69 251 ALA B N 1
ATOM 4006 C CA . ALA B 1 251 ? -2.727 27.656 -9.727 1 85.69 251 ALA B CA 1
ATOM 4007 C C . ALA B 1 251 ? -3.279 28.859 -8.977 1 85.69 251 ALA B C 1
ATOM 4009 O O . ALA B 1 251 ? -4.074 28.703 -8.039 1 85.69 251 ALA B O 1
ATOM 4010 N N . GLU B 1 252 ? -2.914 29.984 -9.422 1 86.44 252 GLU B N 1
ATOM 4011 C CA . GLU B 1 252 ? -3.377 31.219 -8.781 1 86.44 252 GLU B CA 1
ATOM 4012 C C . GLU B 1 252 ? -4.883 31.391 -8.953 1 86.44 252 GLU B C 1
ATOM 4014 O O . GLU B 1 252 ? -5.582 31.781 -8.016 1 86.44 252 GLU B O 1
ATOM 4019 N N . ALA B 1 253 ? -5.281 31.125 -10.133 1 87.19 253 ALA B N 1
ATOM 4020 C CA . ALA B 1 253 ? -6.711 31.25 -10.406 1 87.19 253 ALA B CA 1
ATOM 4021 C C . ALA B 1 253 ? -7.512 30.25 -9.578 1 87.19 253 ALA B C 1
ATOM 4023 O O . ALA B 1 253 ? -8.594 30.578 -9.078 1 87.19 253 ALA B O 1
ATOM 4024 N N . TRP B 1 254 ? -7.016 29.109 -9.445 1 86.94 254 TRP B N 1
ATOM 4025 C CA . TRP B 1 254 ? -7.664 28.094 -8.633 1 86.94 254 TRP B CA 1
ATOM 4026 C C . TRP B 1 254 ? -7.727 28.516 -7.168 1 86.94 254 TRP B C 1
ATOM 4028 O O . TRP B 1 254 ? -8.758 28.359 -6.512 1 86.94 254 TRP B O 1
ATOM 4038 N N . MET B 1 255 ? -6.66 29.078 -6.727 1 86.19 255 MET B N 1
ATOM 4039 C CA . MET B 1 255 ? -6.609 29.562 -5.344 1 86.19 255 MET B CA 1
ATOM 4040 C C . MET B 1 255 ? -7.629 30.672 -5.113 1 86.19 255 MET B C 1
ATOM 4042 O O . MET B 1 255 ? -8.289 30.703 -4.074 1 86.19 255 MET B O 1
ATOM 4046 N N . GLU B 1 256 ? -7.699 31.531 -6.02 1 86.19 256 GLU B N 1
ATOM 4047 C CA . GLU B 1 256 ? -8.672 32.625 -5.934 1 86.19 256 GLU B CA 1
ATOM 4048 C C . GLU B 1 256 ? -10.102 32.094 -5.91 1 86.19 256 GLU B C 1
ATOM 4050 O O . GLU B 1 256 ? -10.938 32.594 -5.16 1 86.19 256 GLU B O 1
ATOM 4055 N N . TYR B 1 257 ? -10.312 31.234 -6.707 1 86.38 257 TYR B N 1
ATOM 4056 C CA . TYR B 1 257 ? -11.633 30.609 -6.75 1 86.38 257 TYR B CA 1
ATOM 4057 C C . TYR B 1 257 ? -11.977 29.969 -5.41 1 86.38 257 TYR B C 1
ATOM 4059 O O . TYR B 1 257 ? -13.078 30.156 -4.883 1 86.38 257 TYR B O 1
ATOM 4067 N N . LEU B 1 258 ? -11.039 29.172 -4.82 1 84.69 258 LEU B N 1
ATOM 4068 C CA . LEU B 1 258 ? -11.273 28.531 -3.533 1 84.69 258 LEU B CA 1
ATOM 4069 C C . LEU B 1 258 ? -11.539 29.562 -2.447 1 84.69 258 LEU B C 1
ATOM 4071 O O . LEU B 1 258 ? -12.398 29.375 -1.59 1 84.69 258 LEU B O 1
ATOM 4075 N N . GLN B 1 259 ? -10.812 30.609 -2.518 1 83.81 259 GLN B N 1
ATOM 4076 C CA . GLN B 1 259 ? -10.977 31.672 -1.54 1 83.81 259 GLN B CA 1
ATOM 4077 C C . GLN B 1 259 ? -12.367 32.312 -1.644 1 83.81 259 GLN B C 1
ATOM 4079 O O . GLN B 1 259 ? -12.953 32.688 -0.633 1 83.81 259 GLN B O 1
ATOM 4084 N N . SER B 1 260 ? -12.867 32.375 -2.807 1 83.38 260 SER B N 1
ATOM 4085 C CA . SER B 1 260 ? -14.172 33 -3.027 1 83.38 260 SER B CA 1
ATOM 4086 C C . SER B 1 260 ? -15.289 32.125 -2.451 1 83.38 260 SER B C 1
ATOM 4088 O O . SER B 1 260 ? -16.406 32.594 -2.242 1 83.38 260 SER B O 1
ATOM 4090 N N . LYS B 1 261 ? -15 30.875 -2.176 1 76.06 261 LYS B N 1
ATOM 4091 C CA . LYS B 1 261 ? -16.016 29.969 -1.638 1 76.06 261 LYS B CA 1
ATOM 4092 C C . LYS B 1 261 ? -16 29.984 -0.112 1 76.06 261 LYS B C 1
ATOM 4094 O O . LYS B 1 261 ? -16.828 29.312 0.523 1 76.06 261 LYS B O 1
ATOM 4099 N N . LEU B 1 262 ? -14.945 30.562 0.462 1 72.81 262 LEU B N 1
ATOM 4100 C CA . LEU B 1 262 ? -14.867 30.641 1.917 1 72.81 262 LEU B CA 1
ATOM 4101 C C . LEU B 1 262 ? -15.82 31.703 2.451 1 72.81 262 LEU B C 1
ATOM 4103 O O . LEU B 1 262 ? -16 32.75 1.816 1 72.81 262 LEU B O 1
#

Secondary structure (DSSP, 8-state):
-PSP-EEEEETHHHHHHHHHHHHTTTS-SEEEEES-----GGGSHHHHTHHHHHHHS--EESSHHHHHHHHHHHTTTS-HHHHHHHHHHHEEE--SSTT-SSS-EEESS-HHHHHTTTEE-THHHHS--SSPPPEE--HHHHHHHHGGG--SEEEEEEETT-SSS-HHHHHHHHHHTT--GGGPPTT----EEEEEETT--TTHHHHSHHHHHHHHHHHHHH-HHHHHHHHHHHHHHHHHTS-HHHHHHHHHHHHHHHHHT-/-PSP-EEEEETHHHHHHHHHHHHTTTS-SEEEEES-----GGGSHHHHTHHHHHHHS--EESSHHHHHHHHHHHTTTS-HHHHHHHHHHHEEE--SSTT-SSS-EEESS-HHHHHTTTEE-THHHHS--SSPPPEE--HHHHHHHHGGG--SEEEEEEETT-SSS-HHHHHHHHHHTT--GGGPPTT----EEEEEETT--TTHHHHSHHHHHHHHHHHHHH-HHHHHHHHHHHHHHHHHTS-HHHHHHHHHHHHHHHHHT-

Solvent-accessible surface area (backbone atoms only — not comparable to full-atom values): 27910 Å² total; per-residue (Å²): 130,80,76,71,32,76,40,73,19,48,28,64,45,12,32,49,45,54,42,43,32,49,76,41,65,69,58,32,28,29,34,39,25,35,40,36,42,55,22,55,72,89,58,17,54,78,63,67,41,55,52,60,50,48,69,67,52,83,52,69,30,70,28,58,68,55,41,49,54,51,49,48,62,77,46,61,73,35,30,66,70,53,48,52,49,47,57,68,69,40,52,40,70,67,62,85,59,86,79,59,84,81,34,40,23,27,43,67,73,49,63,67,68,56,35,54,72,41,33,51,70,57,32,49,32,66,68,40,56,70,92,57,79,88,41,60,49,48,62,28,31,56,42,45,70,44,28,29,61,31,70,33,18,37,38,37,41,26,17,60,62,14,86,70,44,34,69,69,48,47,51,52,50,63,69,32,45,36,56,55,59,86,72,57,54,94,90,63,56,55,60,65,51,74,48,69,44,74,91,22,32,76,55,29,64,48,40,39,44,66,62,49,49,51,54,51,51,54,47,63,73,67,35,59,28,40,54,51,48,44,54,33,45,57,32,30,49,56,48,68,67,41,50,70,68,54,48,50,49,50,52,50,50,31,50,51,48,55,52,68,71,102,130,78,76,72,32,74,39,73,19,49,29,63,45,13,32,50,44,54,42,44,31,50,74,41,66,68,58,31,30,30,35,39,27,35,38,36,43,55,23,54,72,88,59,15,56,78,64,66,41,54,52,60,50,49,69,67,52,83,54,68,30,70,29,57,68,54,42,49,54,52,49,49,61,77,46,60,72,34,30,66,70,52,47,51,51,47,57,68,67,38,52,40,69,64,61,85,60,85,79,60,84,82,35,39,22,27,43,67,72,49,64,67,67,56,36,54,72,41,34,50,70,56,33,50,36,68,67,40,56,68,90,57,80,88,41,60,48,47,62,29,32,55,42,45,69,44,28,30,61,32,70,33,18,35,38,38,40,28,16,59,60,14,86,69,44,34,68,69,48,46,52,50,51,64,70,32,45,35,57,56,60,86,73,58,53,92,90,63,53,56,61,64,51,74,48,69,44,74,93,22,32,75,56,28,65,47,39,38,43,65,62,48,51,51,53,51,52,53,48,63,74,66,34,59,26,41,54,51,48,43,54,33,44,58,30,27,50,56,46,70,70,41,49,71,68,55,48,52,49,50,52,50,51,32,50,52,48,56,54,70,73,102

Foldseek 3Di:
DDDADEAEAAACGLLVSLVCCQVVPPNHQEYEYELYLADAPCLHLVNVCVLVVLVPDDFKDFFLVRVLVVQCVVPVLFDPVLSVVCSVPQKDAPDPDPPDNGGMIGGPDDSVNSNCQFWPCCCVVVVDNPPDDTHTDCSNNVSLVCQLSRQHAYEYEYEPAEPSPPPVNVVSNQVRHVNNCPPDDVPADHHYYYDYDYPDYSPCCRNPVPVVVVVVVVCCVPPVSSVVVVVVSVVVVVVVPDDPVVVVVVVVVVVVVVVVVD/DDDADEAEAAACGLLVSLVCCQVVPPNHQEYEYELYLADAPCLHLVNVCVLVVLVPDDFKDFFLVVVLVVQCVVPVLFDPVLSVVCSVPQKDAPDPDPPDNGGMIGGPDDSVNSNCQFWPCCCVVVVDNPPDDTHTDCSNNVSLVCQLSRQHAYEYEYEPAEPSPPPVNVVSNQVRHVNNCPPPDVPADHHYYYDYDYPDYSPCCRNPVPVVVVVVVVCCVPPVSSVVVVVVSVVVVVVVPDDPVVVVVVVVVVVVVVVVVD